Protein AF-A0A2M8HL82-F1 (afdb_monomer_lite)

Radius of gyration: 23.75 Å; chains: 1; bounding box: 59×59×73 Å

Foldseek 3Di:
DVVLLVVLVVVLVCLVVLLCLLPVDDPCLVCVQLVVLLCQQQVCLLPAVLSNLLSLLLCLLFCQPVSLVVVSPQDDLLSRFSLSNLSSNLCNNVVNQVVCVVVVQNADQPPPPDPDPVNVRSNQQHHADDDDDPLLDLLNLVLVLLVLLLVLLQCVLFPADPVPGTDLDQDAPFVPHGSSNLSSLLSLLSRLFNSLSSSLVSCVNRDYLVDDSLVSSLNSLVNSLVQLLVQLVCCLPPNVCPCCRSQPPLVVVQAHQRSHSYLQLSLQLLLLSLLVNLVVLCPPPPPDDNVVNVVVSVVSLVSSVVSNPRGDPLNCVNNVLSVVVVVVCVVCCVVQVPDLVSLVVVLVVLLVVLVVVLVVLVVVLVPPVVLVVVVVVLVVCVVPDDDVVSVVVVLLSLLLNLLNVLCVVPAAAAPTGSVSVVSQVHPVRPNVPDPPPPDRFFHFFQSSNQCNHGHPLSVVLVSLSLSLLCVQQSHSVLSSSVSSLRGGGNQSSGSSSSNSNSCSSSSDRDPDDPCPPSVVVSSVSSVVSSVSSVVSSVVSNVCSNVVSD

Secondary structure (DSSP, 8-state):
-HHHHHHHHHHHHHHHHHHHHH----HHHHHHHHHHHHHHHHHHHHH-HHHHHHHHHHHHHH-TTHHHHTTS-SS-TT----HHHHHHHHHHHHHHHHHHHHTT-SS----TT---HHHHHHH------SPPPGGG-HHHHHHHHHHHHHHHHHHHHS-EETTTEE----SEEETTEEHHHHHHHHHHHHHHHHHHHHHHHHHHHT--TTS-HHHHHHHHHHHHHHHHHHHHHHHHHT-TTTT-TT-THHHHTT---TTSSSHHHHHHHHHHHHHHHHHHHHH-TTTS-HHHHHHHHHHHHHHHHHHGGGS-HHHHHHHHHHHHHHHHHHHHHHHHTT-HHHHHHHHHHHHHHHHHHHHHHHHHHH-TTHHHHHHHHHHHHTTTS-THHHHHHHHHHHHHHHHHHHHHHSTTT-S-TTHHHHHHHSTTSTT-S--TTS--PPPSBHHHHHHHHHHHHHHHHHHHHHHHHHHHTT-THHHHHHHHHHHSB-GGGSHHHHHHHHHHHHTT----S-HHHHHHHHHHHHHHHHHHHHHHHHHHHHHHHHTT-

pLDDT: mean 72.44, std 14.84, range [34.78, 95.31]

Structure (mmCIF, N/CA/C/O backbone):
data_AF-A0A2M8HL82-F1
#
_entry.id   AF-A0A2M8HL82-F1
#
loop_
_atom_site.group_PDB
_atom_site.id
_atom_site.type_symbol
_atom_site.label_atom_id
_atom_site.label_alt_id
_atom_site.label_comp_id
_atom_site.label_asym_id
_atom_site.label_entity_id
_atom_site.label_seq_id
_atom_site.pdbx_PDB_ins_code
_atom_site.Cartn_x
_atom_site.Cartn_y
_atom_site.Cartn_z
_atom_site.occupancy
_atom_site.B_iso_or_equiv
_atom_site.auth_seq_id
_atom_site.auth_comp_id
_atom_site.auth_asym_id
_atom_site.auth_atom_id
_atom_site.pdbx_PDB_model_num
ATOM 1 N N . MET A 1 1 ? 1.309 -21.654 13.683 1.00 59.50 1 MET A N 1
ATOM 2 C CA . MET A 1 1 ? 2.261 -20.626 14.157 1.00 59.50 1 MET A CA 1
ATOM 3 C C . MET A 1 1 ? 3.639 -20.853 13.565 1.00 59.50 1 MET A C 1
ATOM 5 O O . MET A 1 1 ? 4.061 -20.009 12.796 1.00 59.50 1 MET A O 1
ATOM 9 N N . ILE A 1 2 ? 4.268 -22.010 13.806 1.00 64.62 2 ILE A N 1
ATOM 10 C CA . ILE A 1 2 ? 5.530 -22.408 13.150 1.00 64.62 2 ILE A CA 1
ATOM 11 C C . ILE A 1 2 ? 5.425 -22.304 11.617 1.00 64.62 2 ILE A C 1
ATOM 13 O O . ILE A 1 2 ? 6.253 -21.651 10.996 1.00 64.62 2 ILE A O 1
ATOM 17 N N . SER A 1 3 ? 4.341 -22.814 11.020 1.00 72.62 3 SER A N 1
ATOM 18 C CA . SER A 1 3 ? 4.072 -22.694 9.576 1.00 72.62 3 SER A CA 1
ATOM 19 C C . SER A 1 3 ? 4.030 -21.249 9.056 1.00 72.62 3 SER A C 1
ATOM 21 O O . SER A 1 3 ? 4.575 -20.959 7.999 1.00 72.62 3 SER A O 1
ATOM 23 N N . HIS A 1 4 ? 3.430 -20.323 9.810 1.00 79.06 4 HIS A N 1
ATOM 24 C CA . HIS A 1 4 ? 3.372 -18.898 9.451 1.00 79.06 4 HIS A CA 1
ATOM 25 C C . HIS A 1 4 ? 4.728 -18.222 9.541 1.00 79.06 4 HIS A C 1
ATOM 27 O O . HIS A 1 4 ? 5.060 -17.397 8.697 1.00 79.06 4 HIS A O 1
ATOM 33 N N . SER A 1 5 ? 5.520 -18.577 10.550 1.00 81.50 5 SER A N 1
ATOM 34 C CA . SER A 1 5 ? 6.865 -18.037 10.709 1.00 81.50 5 SER A CA 1
ATOM 35 C C . SER A 1 5 ? 7.813 -18.525 9.627 1.00 81.50 5 SER A C 1
ATOM 37 O O . SER A 1 5 ? 8.550 -17.707 9.091 1.00 81.50 5 SER A O 1
ATOM 39 N N . ILE A 1 6 ? 7.745 -19.810 9.260 1.00 84.50 6 ILE A N 1
ATOM 40 C CA . ILE A 1 6 ? 8.517 -20.360 8.139 1.00 84.50 6 ILE A CA 1
ATOM 41 C C . ILE A 1 6 ? 8.128 -19.637 6.851 1.00 84.50 6 ILE A C 1
ATOM 43 O O . ILE A 1 6 ? 8.995 -19.077 6.194 1.00 84.50 6 ILE A O 1
ATOM 47 N N . LEU A 1 7 ? 6.828 -19.550 6.544 1.00 85.19 7 LEU A N 1
ATOM 48 C CA . LEU A 1 7 ? 6.356 -18.865 5.342 1.00 85.19 7 LEU A CA 1
ATOM 49 C C . LEU A 1 7 ? 6.775 -17.386 5.314 1.00 85.19 7 LEU A C 1
ATOM 51 O O . LEU A 1 7 ? 7.247 -16.902 4.293 1.00 85.19 7 LEU A O 1
ATOM 55 N N . SER A 1 8 ? 6.659 -16.677 6.440 1.00 87.00 8 SER A N 1
ATOM 56 C CA . SER A 1 8 ? 7.068 -15.268 6.543 1.00 87.00 8 SER A CA 1
ATOM 57 C C . SER A 1 8 ? 8.572 -15.087 6.341 1.00 87.00 8 SER A C 1
ATOM 59 O O . SER A 1 8 ? 8.983 -14.140 5.679 1.00 87.00 8 SER A O 1
ATOM 61 N N . LEU A 1 9 ? 9.390 -15.993 6.885 1.00 88.75 9 LEU A N 1
ATOM 62 C CA . LEU A 1 9 ? 10.837 -15.976 6.694 1.00 88.75 9 LEU A CA 1
ATOM 63 C C . LEU A 1 9 ? 11.207 -16.284 5.238 1.00 88.75 9 LEU A C 1
ATOM 65 O O . LEU A 1 9 ? 12.055 -15.602 4.674 1.00 88.75 9 LEU A O 1
ATOM 69 N N . SER A 1 10 ? 10.543 -17.258 4.609 1.00 87.31 10 SER A N 1
ATOM 70 C CA . SER A 1 10 ? 10.733 -17.570 3.191 1.00 87.31 10 SER A CA 1
ATOM 71 C C . SER A 1 10 ? 10.390 -16.374 2.305 1.00 87.31 10 SER A C 1
ATOM 73 O O . SER A 1 10 ? 11.204 -15.992 1.470 1.00 87.31 10 SER A O 1
ATOM 75 N N . LEU A 1 11 ? 9.234 -15.738 2.521 1.00 86.00 11 LEU A N 1
ATOM 76 C CA . LEU A 1 11 ? 8.827 -14.547 1.768 1.00 86.00 11 LEU A CA 1
ATOM 77 C C . LEU A 1 11 ? 9.797 -13.376 1.975 1.00 86.00 11 LEU A C 1
ATOM 79 O O . LEU A 1 11 ? 10.114 -12.680 1.016 1.00 86.00 11 LEU A O 1
ATOM 83 N N . PHE A 1 12 ? 10.309 -13.189 3.194 1.00 89.12 12 PHE A N 1
ATOM 84 C CA . PHE A 1 12 ? 11.331 -12.185 3.487 1.00 89.12 12 PHE A CA 1
ATOM 85 C C . PHE A 1 12 ? 12.641 -12.443 2.730 1.00 89.12 12 PHE A C 1
ATOM 87 O O . PHE A 1 12 ? 13.180 -11.531 2.105 1.00 89.12 12 PHE A O 1
ATOM 94 N N . ILE A 1 13 ? 13.147 -13.680 2.761 1.00 87.00 13 ILE A N 1
ATOM 95 C CA . ILE A 1 13 ? 14.393 -14.059 2.077 1.00 87.00 13 ILE A CA 1
ATOM 96 C C . ILE A 1 13 ? 14.242 -13.892 0.565 1.00 87.00 13 ILE A C 1
ATOM 98 O O . ILE A 1 13 ? 15.111 -13.297 -0.071 1.00 87.00 13 ILE A O 1
ATOM 102 N N . ILE A 1 14 ? 13.126 -14.369 0.004 1.00 84.62 14 ILE A N 1
ATOM 103 C CA . ILE A 1 14 ? 12.791 -14.191 -1.414 1.00 84.62 14 ILE A CA 1
ATOM 104 C C . ILE A 1 14 ? 12.744 -12.701 -1.746 1.00 84.62 14 ILE A C 1
ATOM 106 O O . ILE A 1 14 ? 13.339 -12.282 -2.735 1.00 84.62 14 ILE A O 1
ATOM 110 N N . SER A 1 15 ? 12.099 -11.900 -0.893 1.00 83.56 15 SER A N 1
ATOM 111 C CA . SER A 1 15 ? 11.961 -10.466 -1.115 1.00 83.56 15 SER A CA 1
ATOM 112 C C . SER A 1 15 ? 13.308 -9.758 -1.168 1.00 83.56 15 SER A C 1
ATOM 114 O O . SER A 1 15 ? 13.592 -9.039 -2.123 1.00 83.56 15 SER A O 1
ATOM 116 N N . LEU A 1 16 ? 14.182 -10.041 -0.203 1.00 82.12 16 LEU A N 1
ATOM 117 C CA . LEU A 1 16 ? 15.519 -9.460 -0.136 1.00 82.12 16 LEU A CA 1
ATOM 118 C C . LEU A 1 16 ? 16.397 -9.905 -1.314 1.00 82.12 16 LEU A C 1
ATOM 120 O O . LEU A 1 16 ? 17.114 -9.088 -1.894 1.00 82.12 16 LEU A O 1
ATOM 124 N N . PHE A 1 17 ? 16.338 -11.187 -1.688 1.00 81.12 17 PHE A N 1
ATOM 125 C CA . PHE A 1 17 ? 17.115 -11.720 -2.805 1.00 81.12 17 PHE A CA 1
ATOM 126 C C . PHE A 1 17 ? 16.667 -11.126 -4.143 1.00 81.12 17 PHE A C 1
ATOM 128 O O . PHE A 1 17 ? 17.494 -10.590 -4.879 1.00 81.12 17 PHE A O 1
ATOM 135 N N . LEU A 1 18 ? 15.364 -11.164 -4.440 1.00 77.81 18 LEU A N 1
ATOM 136 C CA . LEU A 1 18 ? 14.818 -10.662 -5.702 1.00 77.81 18 LEU A CA 1
ATOM 137 C C . LEU A 1 18 ? 14.931 -9.145 -5.817 1.00 77.81 18 LEU A C 1
ATOM 139 O O . LEU A 1 18 ? 15.172 -8.644 -6.913 1.00 77.81 18 LEU A O 1
ATOM 143 N N . TYR A 1 19 ? 14.852 -8.413 -4.706 1.00 76.25 19 TYR A N 1
ATOM 144 C CA . TYR A 1 19 ? 15.098 -6.976 -4.710 1.00 76.25 19 TYR A CA 1
ATOM 145 C C . TYR A 1 19 ? 16.546 -6.657 -5.094 1.00 76.25 19 TYR A C 1
ATOM 147 O O . TYR A 1 19 ? 16.787 -5.836 -5.977 1.00 76.25 19 TYR A O 1
ATOM 155 N N . ARG A 1 20 ? 17.526 -7.338 -4.487 1.00 76.50 20 ARG A N 1
ATOM 156 C CA . ARG A 1 20 ? 18.949 -7.153 -4.828 1.00 76.50 20 ARG A CA 1
ATOM 157 C C . ARG A 1 20 ? 19.290 -7.651 -6.229 1.00 76.50 20 ARG A C 1
ATOM 159 O O . ARG A 1 20 ? 20.151 -7.078 -6.897 1.00 76.50 20 ARG A O 1
ATOM 166 N N . TYR A 1 21 ? 18.620 -8.707 -6.679 1.00 76.69 21 TYR A N 1
ATOM 167 C CA . TYR A 1 21 ? 18.716 -9.144 -8.061 1.00 76.69 21 TYR A CA 1
ATOM 168 C C . TYR A 1 21 ? 18.157 -8.073 -8.993 1.00 76.69 21 TYR A C 1
ATOM 170 O O . TYR A 1 21 ? 18.831 -7.701 -9.933 1.00 76.69 21 TYR A O 1
ATOM 178 N N . SER A 1 22 ? 16.999 -7.491 -8.711 1.00 72.38 22 SER A N 1
ATOM 179 C CA . SER A 1 22 ? 16.384 -6.464 -9.561 1.00 72.38 22 SER A CA 1
ATOM 180 C C . SER A 1 22 ? 17.202 -5.176 -9.616 1.00 72.38 22 SER A C 1
ATOM 182 O O . SER A 1 22 ? 17.359 -4.585 -10.681 1.00 72.38 22 SER A O 1
ATOM 184 N N . PHE A 1 23 ? 17.792 -4.786 -8.483 1.00 72.81 23 PHE A N 1
ATOM 185 C CA . PHE A 1 23 ? 18.533 -3.543 -8.368 1.00 72.81 23 PHE A CA 1
ATOM 186 C C . PHE A 1 23 ? 19.940 -3.749 -7.773 1.00 72.81 23 PHE A C 1
ATOM 188 O O . PHE A 1 23 ? 20.088 -3.857 -6.549 1.00 72.81 23 PHE A O 1
ATOM 195 N N . PRO A 1 24 ? 20.993 -3.789 -8.614 1.00 66.00 24 PRO A N 1
ATOM 196 C CA . PRO A 1 24 ? 22.382 -3.971 -8.190 1.00 66.00 24 PRO A CA 1
ATOM 197 C C . PRO A 1 24 ? 22.973 -2.693 -7.579 1.00 66.00 24 PRO A C 1
ATOM 199 O O . PRO A 1 24 ? 23.934 -2.130 -8.095 1.00 66.00 24 PRO A O 1
ATOM 202 N N . TYR A 1 25 ? 22.410 -2.218 -6.472 1.00 69.62 25 TYR A N 1
ATOM 203 C CA . TYR A 1 25 ? 23.023 -1.130 -5.713 1.00 69.62 25 TYR A CA 1
ATOM 204 C C . TYR A 1 25 ? 24.290 -1.609 -4.997 1.00 69.62 25 TYR A C 1
ATOM 206 O O . TYR A 1 25 ? 24.369 -2.787 -4.607 1.00 69.62 25 TYR A O 1
ATOM 214 N N . PRO A 1 26 ? 25.259 -0.707 -4.747 1.00 76.19 26 PRO A N 1
ATOM 215 C CA . PRO A 1 26 ? 26.331 -0.972 -3.804 1.00 76.19 26 PRO A CA 1
ATOM 216 C C . PRO A 1 26 ? 25.742 -1.485 -2.488 1.00 76.19 26 PRO A C 1
ATOM 218 O O . PRO A 1 26 ? 24.835 -0.882 -1.912 1.00 76.19 26 PRO A O 1
ATOM 221 N N . LEU A 1 27 ? 26.251 -2.621 -2.006 1.00 75.75 27 LEU A N 1
ATOM 222 C CA . LEU A 1 27 ? 25.711 -3.286 -0.816 1.00 75.75 27 LEU A CA 1
ATOM 223 C C . LEU A 1 27 ? 25.654 -2.341 0.394 1.00 75.75 27 LEU A C 1
ATOM 225 O O . LEU A 1 27 ? 24.718 -2.404 1.184 1.00 75.75 27 LEU A O 1
ATOM 229 N N . VAL A 1 28 ? 26.641 -1.454 0.516 1.00 79.00 28 VAL A N 1
ATOM 230 C CA . VAL A 1 28 ? 26.739 -0.486 1.611 1.00 79.00 28 VAL A CA 1
ATOM 231 C C . VAL A 1 28 ? 25.598 0.536 1.567 1.00 79.00 28 VAL A C 1
ATOM 233 O O . VAL A 1 28 ? 24.986 0.785 2.601 1.00 79.00 28 VAL A O 1
ATOM 236 N N . GLU A 1 29 ? 25.261 1.072 0.390 1.00 76.12 29 GLU A N 1
ATOM 237 C CA . GLU A 1 29 ? 24.148 2.021 0.205 1.00 76.12 29 GLU A CA 1
ATOM 238 C C . GLU A 1 29 ? 22.789 1.351 0.432 1.00 76.12 29 GLU A C 1
ATOM 240 O O . GLU A 1 29 ? 21.903 1.911 1.072 1.00 76.12 29 GLU A O 1
ATOM 245 N N . TYR A 1 30 ? 22.642 0.106 -0.032 1.00 77.69 30 TYR A N 1
ATOM 246 C CA . TYR A 1 30 ? 21.450 -0.693 0.241 1.00 77.69 30 TYR A CA 1
ATOM 247 C C . TYR A 1 30 ? 21.248 -0.880 1.752 1.00 77.69 30 TYR A C 1
ATOM 249 O O . TYR A 1 30 ? 20.173 -0.614 2.295 1.00 77.69 30 TYR A O 1
ATOM 257 N N . LEU A 1 31 ? 22.288 -1.343 2.451 1.00 80.75 31 LEU A N 1
ATOM 258 C CA . LEU A 1 31 ? 22.210 -1.669 3.874 1.00 80.75 31 LEU A CA 1
ATOM 259 C C . LEU A 1 31 ? 22.061 -0.428 4.757 1.00 80.75 31 LEU A C 1
ATOM 261 O O . LEU A 1 31 ? 21.366 -0.508 5.772 1.00 80.75 31 LEU A O 1
ATOM 265 N N . SER A 1 32 ? 22.664 0.703 4.377 1.00 79.12 32 SER A N 1
ATOM 266 C CA . SER A 1 32 ? 22.603 1.949 5.152 1.00 79.12 32 SER A CA 1
ATOM 267 C C . SER A 1 32 ? 21.185 2.504 5.274 1.00 79.12 32 SER A C 1
ATOM 269 O O . SER A 1 32 ? 20.880 3.184 6.249 1.00 79.12 32 SER A O 1
ATOM 271 N N . VAL A 1 33 ? 20.297 2.161 4.342 1.00 80.00 33 VAL A N 1
ATOM 272 C CA . VAL A 1 33 ? 18.882 2.526 4.409 1.00 80.00 33 VAL A CA 1
ATOM 273 C C . VAL A 1 33 ? 18.007 1.363 4.860 1.00 80.00 33 VAL A C 1
ATOM 275 O O . VAL A 1 33 ? 17.112 1.550 5.690 1.00 80.00 33 VAL A O 1
ATOM 278 N N . PHE A 1 34 ? 18.256 0.161 4.336 1.00 85.06 34 PHE A N 1
ATOM 279 C CA . PHE A 1 34 ? 17.461 -1.015 4.670 1.00 85.06 34 PHE A CA 1
ATOM 280 C C . PHE A 1 34 ? 17.487 -1.283 6.176 1.00 85.06 34 PHE A C 1
ATOM 282 O O . PHE A 1 34 ? 16.437 -1.473 6.788 1.00 85.06 34 PHE A O 1
ATOM 289 N N . PHE A 1 35 ? 18.674 -1.276 6.789 1.00 87.75 35 PHE A N 1
ATOM 290 C CA . PHE A 1 35 ? 18.840 -1.696 8.176 1.00 87.75 35 PHE A CA 1
ATOM 291 C C . PHE A 1 35 ? 18.185 -0.731 9.179 1.00 87.75 35 PHE A C 1
ATOM 293 O O . PHE A 1 35 ? 17.436 -1.216 10.030 1.00 87.75 35 PHE A O 1
ATOM 300 N N . PRO A 1 36 ? 18.339 0.608 9.080 1.00 88.50 36 PRO A N 1
ATOM 301 C CA . PRO A 1 36 ? 17.602 1.527 9.948 1.00 88.50 36 PRO A CA 1
ATOM 302 C C . PRO A 1 36 ? 16.083 1.395 9.825 1.00 88.50 36 PRO A C 1
ATOM 304 O O . PRO A 1 36 ? 15.400 1.292 10.844 1.00 88.50 36 PRO A O 1
ATOM 307 N N . LEU A 1 37 ? 15.541 1.332 8.602 1.00 88.94 37 LEU A N 1
ATOM 308 C CA . LEU A 1 37 ? 14.100 1.155 8.391 1.00 88.94 37 LEU A CA 1
ATOM 309 C C . LEU A 1 37 ? 13.603 -0.182 8.950 1.00 88.94 37 LEU A C 1
ATOM 311 O O . LEU A 1 37 ? 12.568 -0.230 9.619 1.00 88.94 37 LEU A O 1
ATOM 315 N N . PHE A 1 38 ? 14.365 -1.254 8.731 1.00 92.62 38 PHE A N 1
ATOM 316 C CA . PHE A 1 38 ? 14.080 -2.568 9.291 1.00 92.62 38 PHE A CA 1
ATOM 317 C C . PHE A 1 38 ? 14.060 -2.538 10.819 1.00 92.62 38 PHE A C 1
ATOM 319 O O . PHE A 1 38 ? 13.111 -3.032 11.425 1.00 92.62 38 PHE A O 1
ATOM 326 N N . LEU A 1 39 ? 15.052 -1.914 11.459 1.00 93.19 39 LEU A N 1
ATOM 327 C CA . LEU A 1 39 ? 15.116 -1.791 12.916 1.00 93.19 39 LEU A CA 1
ATOM 328 C C . LEU A 1 39 ? 13.972 -0.948 13.491 1.00 93.19 39 LEU A C 1
ATOM 330 O O . LEU A 1 39 ? 13.431 -1.310 14.539 1.00 93.19 39 LEU A O 1
ATOM 334 N N . LEU A 1 40 ? 13.565 0.125 12.804 1.00 91.75 40 LEU A N 1
ATOM 335 C CA . LEU A 1 40 ? 12.401 0.938 13.181 1.00 91.75 40 LEU A CA 1
ATOM 336 C C . LEU A 1 40 ? 11.094 0.135 13.146 1.00 91.75 40 LEU A C 1
ATOM 338 O O . LEU A 1 40 ? 10.183 0.413 13.925 1.00 91.75 40 LEU A O 1
ATOM 342 N N . GLY A 1 41 ? 11.001 -0.880 12.284 1.00 92.00 41 GLY A N 1
ATOM 343 C CA . GLY A 1 41 ? 9.902 -1.843 12.294 1.00 92.00 41 GLY A CA 1
ATOM 344 C C . GLY A 1 41 ? 10.073 -2.912 13.375 1.00 92.00 41 GLY A C 1
ATOM 345 O O . GLY A 1 41 ? 9.147 -3.186 14.142 1.00 92.00 41 GLY A O 1
ATOM 346 N N . PHE A 1 42 ? 11.262 -3.505 13.456 1.00 95.31 42 PHE A N 1
ATOM 347 C CA . PHE A 1 42 ? 11.555 -4.683 14.266 1.00 95.31 42 PHE A CA 1
ATOM 348 C C . PHE A 1 42 ? 11.560 -4.398 15.765 1.00 95.31 42 PHE A C 1
ATOM 350 O O . PHE A 1 42 ? 10.803 -5.030 16.505 1.00 95.31 42 PHE A O 1
ATOM 357 N N . LEU A 1 43 ? 12.378 -3.447 16.232 1.00 94.19 43 LEU A N 1
ATOM 358 C CA . LEU A 1 43 ? 12.604 -3.237 17.666 1.00 94.19 43 LEU A CA 1
ATOM 359 C C . LEU A 1 43 ? 11.320 -2.834 18.404 1.00 94.19 43 LEU A C 1
ATOM 361 O O . LEU A 1 43 ? 11.006 -3.467 19.416 1.00 94.19 43 LEU A O 1
ATOM 365 N N . PRO A 1 44 ? 10.516 -1.866 17.917 1.00 91.75 44 PRO A N 1
ATOM 366 C CA . PRO A 1 44 ? 9.279 -1.502 18.597 1.00 91.75 44 PRO A CA 1
ATOM 367 C C . PRO A 1 44 ? 8.288 -2.670 18.671 1.00 91.75 44 PRO A C 1
ATOM 369 O O . PRO A 1 44 ? 7.663 -2.871 19.711 1.00 91.75 44 PRO A O 1
ATOM 372 N N . ASN A 1 45 ? 8.174 -3.480 17.612 1.00 90.31 45 ASN A N 1
ATOM 373 C CA . ASN A 1 45 ? 7.276 -4.640 17.590 1.00 90.31 45 ASN A CA 1
ATOM 374 C C . ASN A 1 45 ? 7.769 -5.804 18.457 1.00 90.31 45 ASN A C 1
ATOM 376 O O . ASN A 1 45 ? 6.948 -6.484 19.079 1.00 90.31 45 ASN A O 1
ATOM 380 N N . PHE A 1 46 ? 9.086 -5.995 18.542 1.00 88.69 46 PHE A N 1
ATOM 381 C CA . PHE A 1 46 ? 9.704 -7.008 19.388 1.00 88.69 46 PHE A CA 1
ATOM 382 C C . PHE A 1 46 ? 9.556 -6.679 20.884 1.00 88.69 46 PHE A C 1
ATOM 384 O O . PHE A 1 46 ? 9.192 -7.535 21.699 1.00 88.69 46 PHE A O 1
ATOM 391 N N . LEU A 1 47 ? 9.788 -5.411 21.240 1.00 85.88 47 LEU A N 1
ATOM 392 C CA . LEU A 1 47 ? 9.782 -4.936 22.623 1.00 85.88 47 LEU A CA 1
ATOM 393 C C . LEU A 1 47 ? 8.361 -4.676 23.146 1.00 85.88 47 LEU A C 1
ATOM 395 O O . LEU A 1 47 ? 7.991 -5.194 24.200 1.00 85.88 47 LEU A O 1
ATOM 399 N N . TYR A 1 48 ? 7.549 -3.898 22.418 1.00 82.31 48 TYR A N 1
ATOM 400 C CA . TYR A 1 48 ? 6.215 -3.466 22.855 1.00 82.31 48 TYR A CA 1
ATOM 401 C C . TYR A 1 48 ? 5.222 -3.367 21.692 1.00 82.31 48 TYR A C 1
ATOM 403 O O . TYR A 1 48 ? 5.150 -2.349 21.012 1.00 82.31 48 TYR A O 1
ATOM 411 N N . ARG A 1 49 ? 4.333 -4.359 21.550 1.00 82.69 49 ARG A N 1
ATOM 412 C CA . ARG A 1 49 ? 3.337 -4.442 20.456 1.00 82.69 49 ARG A CA 1
ATOM 413 C C . ARG A 1 49 ? 2.509 -3.166 20.254 1.00 82.69 49 ARG A C 1
ATOM 415 O O . ARG A 1 49 ? 2.293 -2.759 19.118 1.00 82.69 49 ARG A O 1
ATOM 422 N N . ARG A 1 50 ? 2.080 -2.493 21.332 1.00 86.25 50 ARG A N 1
ATOM 423 C CA . ARG A 1 50 ? 1.341 -1.218 21.243 1.00 86.25 50 ARG A CA 1
ATOM 424 C C . ARG A 1 50 ? 2.147 -0.129 20.535 1.00 86.25 50 ARG A C 1
ATOM 426 O O . ARG A 1 50 ? 1.628 0.508 19.624 1.00 86.25 50 ARG A O 1
ATOM 433 N N . TRP A 1 51 ? 3.392 0.076 20.956 1.00 85.50 51 TRP A N 1
ATOM 434 C CA . TRP A 1 51 ? 4.283 1.055 20.336 1.00 85.50 51 TRP A CA 1
ATOM 435 C C . TRP A 1 51 ? 4.719 0.595 18.949 1.00 85.50 51 TRP A C 1
ATOM 437 O O . TRP A 1 51 ? 4.676 1.401 18.033 1.00 85.50 51 TRP A O 1
ATOM 447 N N . GLY A 1 52 ? 4.989 -0.700 18.763 1.00 90.06 52 GLY A N 1
ATOM 448 C CA . GLY A 1 52 ? 5.209 -1.334 17.464 1.00 90.06 52 GLY A CA 1
ATOM 449 C C . GLY A 1 52 ? 4.168 -0.951 16.422 1.00 90.06 52 GLY A C 1
ATOM 450 O O . GLY A 1 52 ? 4.510 -0.361 15.404 1.00 90.06 52 GLY A O 1
ATOM 451 N N . ARG A 1 53 ? 2.883 -1.160 16.725 1.00 90.19 53 ARG A N 1
ATOM 452 C CA . ARG A 1 53 ? 1.768 -0.780 15.842 1.00 90.19 53 ARG A CA 1
ATOM 453 C C . ARG A 1 53 ? 1.723 0.718 15.530 1.00 90.19 53 ARG A C 1
ATOM 455 O O . ARG A 1 53 ? 1.451 1.091 14.394 1.00 90.19 53 ARG A O 1
ATOM 462 N N . ILE A 1 54 ? 1.949 1.579 16.527 1.00 91.44 54 ILE A N 1
ATOM 463 C CA . ILE A 1 54 ? 1.945 3.041 16.335 1.00 91.44 54 ILE A CA 1
ATOM 464 C C . ILE A 1 54 ? 3.105 3.450 15.420 1.00 91.44 54 ILE A C 1
ATOM 466 O O . ILE A 1 54 ? 2.894 4.193 14.465 1.00 91.44 54 ILE A O 1
ATOM 470 N N . PHE A 1 55 ? 4.306 2.938 15.694 1.00 92.00 55 PHE A N 1
ATOM 471 C CA . PHE A 1 55 ? 5.536 3.250 14.971 1.00 92.00 55 PHE A CA 1
ATOM 472 C C . PHE A 1 55 ? 5.477 2.761 13.524 1.00 92.00 55 PHE A C 1
ATOM 474 O O . PHE A 1 55 ? 5.752 3.542 12.619 1.00 92.00 55 PHE A O 1
ATOM 481 N N . THR A 1 56 ? 5.050 1.517 13.286 1.00 92.94 56 THR A N 1
ATOM 482 C CA . THR A 1 56 ? 4.951 0.960 11.930 1.00 92.94 56 THR A CA 1
ATOM 483 C C . THR A 1 56 ? 3.998 1.772 11.053 1.00 92.94 56 THR A C 1
ATOM 485 O O . THR A 1 56 ? 4.358 2.104 9.928 1.00 92.94 56 THR A O 1
ATOM 488 N N . ILE A 1 57 ? 2.819 2.159 11.559 1.00 92.31 57 ILE A N 1
ATOM 489 C CA . ILE A 1 57 ? 1.879 2.971 10.769 1.00 92.31 57 ILE A CA 1
ATOM 490 C C . ILE A 1 57 ? 2.378 4.406 10.587 1.00 92.31 57 ILE A C 1
ATOM 492 O O . ILE A 1 57 ? 2.286 4.945 9.488 1.00 92.31 57 ILE A O 1
ATOM 496 N N . CYS A 1 58 ? 2.930 5.019 11.638 1.00 92.62 58 CYS A N 1
ATOM 497 C CA . CYS A 1 58 ? 3.483 6.371 11.565 1.00 92.62 58 CYS A CA 1
ATOM 498 C C . CYS A 1 58 ? 4.596 6.455 10.510 1.00 92.62 58 CYS A C 1
ATOM 500 O O . CYS A 1 58 ? 4.549 7.297 9.616 1.00 92.62 58 CYS A O 1
ATOM 502 N N . PHE A 1 59 ? 5.558 5.530 10.550 1.00 90.31 59 PHE A N 1
ATOM 503 C CA . PHE A 1 59 ? 6.659 5.507 9.590 1.00 90.31 59 PHE A CA 1
ATOM 504 C C . PHE A 1 59 ? 6.253 5.017 8.200 1.00 90.31 59 PHE A C 1
ATOM 506 O O . PHE A 1 59 ? 6.836 5.483 7.225 1.00 90.31 59 PHE A O 1
ATOM 513 N N . GLY A 1 60 ? 5.209 4.191 8.078 1.00 88.38 60 GLY A N 1
ATOM 514 C CA . GLY A 1 60 ? 4.606 3.857 6.782 1.00 88.38 60 GLY A CA 1
ATOM 515 C C . GLY A 1 60 ? 4.071 5.088 6.040 1.00 88.38 60 GLY A C 1
ATOM 516 O O . GLY A 1 60 ? 4.117 5.144 4.817 1.00 88.38 60 GLY A O 1
ATOM 517 N N . VAL A 1 61 ? 3.631 6.112 6.778 1.00 87.38 61 VAL A N 1
ATOM 518 C CA . VAL A 1 61 ? 3.161 7.399 6.231 1.00 87.38 61 VAL A CA 1
ATOM 519 C C . VAL A 1 61 ? 4.303 8.390 5.963 1.00 87.38 61 VAL A C 1
ATOM 521 O O . VAL A 1 61 ? 4.174 9.262 5.105 1.00 87.38 61 VAL A O 1
ATOM 524 N N . LEU A 1 62 ? 5.409 8.298 6.706 1.00 86.00 62 LEU A N 1
ATOM 525 C CA . LEU A 1 62 ? 6.473 9.311 6.691 1.00 86.00 62 LEU A CA 1
ATOM 526 C C . LEU A 1 62 ? 7.685 8.937 5.836 1.00 86.00 62 LEU A C 1
ATOM 528 O O . LEU A 1 62 ? 8.281 9.805 5.209 1.00 86.00 62 LEU A O 1
ATOM 532 N N . PHE A 1 63 ? 8.088 7.667 5.824 1.00 80.62 63 PHE A N 1
ATOM 533 C CA . PHE A 1 63 ? 9.428 7.261 5.388 1.00 80.62 63 PHE A CA 1
ATOM 534 C C . PHE A 1 63 ? 9.480 6.536 4.051 1.00 80.62 63 PHE A C 1
ATOM 536 O O . PHE A 1 63 ? 10.436 5.829 3.748 1.00 80.62 63 PHE A O 1
ATOM 543 N N . VAL A 1 64 ? 8.512 6.827 3.189 1.00 76.31 64 VAL A N 1
ATOM 544 C CA . VAL A 1 64 ? 8.501 6.364 1.797 1.00 76.31 64 VAL A CA 1
ATOM 545 C C . VAL A 1 64 ? 9.749 6.846 1.042 1.00 76.31 64 VAL A C 1
ATOM 547 O O . VAL A 1 64 ? 10.245 6.130 0.184 1.00 76.31 64 VAL A O 1
ATOM 550 N N . ARG A 1 65 ? 10.303 8.021 1.389 1.00 73.75 65 ARG A N 1
ATOM 551 C CA . ARG A 1 65 ? 11.513 8.611 0.777 1.00 73.75 65 ARG A CA 1
ATOM 552 C C . ARG A 1 65 ? 12.763 8.584 1.660 1.00 73.75 65 ARG A C 1
ATOM 554 O O . ARG A 1 65 ? 13.683 9.368 1.442 1.00 73.75 65 ARG A O 1
ATOM 561 N N . PHE A 1 66 ? 12.834 7.706 2.659 1.00 73.12 66 PHE A N 1
ATOM 562 C CA . PHE A 1 66 ? 13.953 7.716 3.611 1.00 73.12 66 PHE A CA 1
ATOM 563 C C . PHE A 1 66 ? 15.331 7.600 2.934 1.00 73.12 66 PHE A C 1
ATOM 565 O O . PHE A 1 66 ? 16.246 8.332 3.302 1.00 73.12 66 PHE A O 1
ATOM 572 N N . GLY A 1 67 ? 15.465 6.781 1.885 1.00 66.00 67 GLY A N 1
ATOM 573 C CA . GLY A 1 67 ? 16.717 6.672 1.127 1.00 66.00 67 GLY A CA 1
ATOM 574 C C . GLY A 1 67 ? 17.181 8.000 0.516 1.00 66.00 67 GLY A C 1
ATOM 575 O O . GLY A 1 67 ? 18.348 8.368 0.656 1.00 66.00 67 GLY A O 1
ATOM 576 N N . ALA A 1 68 ? 16.252 8.775 -0.051 1.00 65.31 68 ALA A N 1
ATOM 577 C CA . ALA A 1 68 ? 16.534 10.108 -0.583 1.00 65.31 68 ALA A CA 1
ATOM 578 C C . ALA A 1 68 ? 16.904 11.118 0.520 1.00 65.31 68 ALA A C 1
ATOM 580 O O . ALA A 1 68 ? 17.752 11.976 0.301 1.00 65.31 68 ALA A O 1
ATOM 581 N N . LEU A 1 69 ? 16.311 11.002 1.716 1.00 68.75 69 LEU A N 1
ATOM 582 C CA . LEU A 1 69 ? 16.626 11.869 2.862 1.00 68.75 69 LEU A CA 1
ATOM 583 C C . LEU A 1 69 ? 18.031 11.627 3.425 1.00 68.75 69 LEU A C 1
ATOM 585 O O . LEU A 1 69 ? 18.668 12.557 3.906 1.00 68.75 69 LEU A O 1
ATOM 589 N N . THR A 1 70 ? 18.513 10.386 3.365 1.00 65.25 70 THR A N 1
ATOM 590 C CA . THR A 1 70 ? 19.845 10.015 3.872 1.00 65.25 70 THR A CA 1
ATOM 591 C C . THR A 1 70 ? 20.992 10.347 2.918 1.00 65.25 70 THR A C 1
ATOM 593 O O . THR A 1 70 ? 22.147 10.117 3.261 1.00 65.25 70 THR A O 1
ATOM 596 N N . GLY A 1 71 ? 20.701 10.848 1.710 1.00 60.06 71 GLY A N 1
ATOM 597 C CA . GLY A 1 71 ? 21.716 11.112 0.684 1.00 60.06 71 GLY A CA 1
ATOM 598 C C . GLY A 1 71 ? 22.403 9.855 0.134 1.00 60.06 71 GLY A C 1
ATOM 599 O O . GLY A 1 71 ? 23.281 9.974 -0.711 1.00 60.06 71 GLY A O 1
ATOM 600 N N . ALA A 1 72 ? 21.999 8.659 0.581 1.00 57.16 72 ALA A N 1
ATOM 601 C CA . ALA A 1 72 ? 22.599 7.385 0.194 1.00 57.16 72 ALA A CA 1
ATOM 602 C C . ALA A 1 72 ? 22.262 6.970 -1.245 1.00 57.16 72 ALA A C 1
ATOM 604 O O . ALA A 1 72 ? 22.958 6.141 -1.812 1.00 57.16 72 ALA A O 1
ATOM 605 N N . LEU A 1 73 ? 21.199 7.528 -1.835 1.00 55.81 73 LEU A N 1
ATOM 606 C CA . LEU A 1 73 ? 20.712 7.164 -3.168 1.00 55.81 73 LEU A CA 1
ATOM 607 C C . LEU A 1 73 ? 20.501 8.426 -4.001 1.00 55.81 73 LEU A C 1
ATOM 609 O O . LEU A 1 73 ? 19.381 8.887 -4.214 1.00 55.81 73 LEU A O 1
ATOM 613 N N . THR A 1 74 ? 21.607 9.020 -4.440 1.00 46.00 74 THR A N 1
ATOM 614 C CA . THR A 1 74 ? 21.610 10.214 -5.300 1.00 46.00 74 THR A CA 1
ATOM 615 C C . THR A 1 74 ? 21.302 9.897 -6.764 1.00 46.00 74 THR A C 1
ATOM 617 O O . THR A 1 74 ? 20.991 10.808 -7.527 1.00 46.00 74 THR A O 1
ATOM 620 N N . THR A 1 75 ? 21.361 8.626 -7.168 1.00 40.84 75 THR A N 1
ATOM 621 C CA . THR A 1 75 ? 21.392 8.237 -8.585 1.00 40.84 75 THR A CA 1
ATOM 622 C C . THR A 1 75 ? 20.105 7.614 -9.112 1.00 40.84 75 THR A C 1
ATOM 624 O O . THR A 1 75 ? 19.874 7.702 -10.315 1.00 40.84 75 THR A O 1
ATOM 627 N N . ILE A 1 76 ? 19.234 7.040 -8.267 1.00 46.53 76 ILE A N 1
ATOM 628 C CA . ILE A 1 76 ? 17.970 6.445 -8.735 1.00 46.53 76 ILE A CA 1
ATOM 629 C C . ILE A 1 76 ? 16.782 6.876 -7.843 1.00 46.53 76 ILE A C 1
ATOM 631 O O . ILE A 1 76 ? 16.624 6.364 -6.734 1.00 46.53 76 ILE A O 1
ATOM 635 N N . PRO A 1 77 ? 15.904 7.777 -8.329 1.00 45.66 77 PRO A N 1
ATOM 636 C CA . PRO A 1 77 ? 14.714 8.277 -7.621 1.00 45.66 77 PRO A CA 1
ATOM 637 C C . PRO A 1 77 ? 13.610 7.226 -7.370 1.00 45.66 77 PRO A C 1
ATOM 639 O O . PRO A 1 77 ? 12.562 7.540 -6.810 1.00 45.66 77 PRO A O 1
ATOM 642 N N . GLU A 1 78 ? 13.832 5.973 -7.768 1.00 48.47 78 GLU A N 1
ATOM 643 C CA . GLU A 1 78 ? 12.877 4.858 -7.687 1.00 48.47 78 GLU A CA 1
ATOM 644 C C . GLU A 1 78 ? 12.899 4.131 -6.334 1.00 48.47 78 GLU A C 1
ATOM 646 O O . GLU A 1 78 ? 12.032 3.297 -6.070 1.00 48.47 78 GLU A O 1
ATOM 651 N N . TRP A 1 79 ? 13.848 4.473 -5.452 1.00 52.47 79 TRP A N 1
ATOM 652 C CA . TRP A 1 79 ? 13.991 3.892 -4.116 1.00 52.47 79 TRP A CA 1
ATOM 653 C C . TRP A 1 79 ? 12.973 4.456 -3.119 1.00 52.47 79 TRP A C 1
ATOM 655 O O . TRP A 1 79 ? 13.290 5.103 -2.119 1.00 52.47 79 TRP A O 1
ATOM 665 N N . THR A 1 80 ? 11.706 4.192 -3.420 1.00 59.69 80 THR A N 1
ATOM 666 C CA . THR A 1 80 ? 10.578 4.386 -2.519 1.00 59.69 80 THR A CA 1
ATOM 667 C C . THR A 1 80 ? 10.031 3.024 -2.128 1.00 59.69 80 THR A C 1
ATOM 669 O O . THR A 1 80 ? 9.102 2.544 -2.775 1.00 59.69 80 THR A O 1
ATOM 672 N N . SER A 1 81 ? 10.612 2.382 -1.111 1.00 70.50 81 SER A N 1
ATOM 673 C CA . SER A 1 81 ? 10.068 1.127 -0.590 1.00 70.50 81 SER A CA 1
ATOM 674 C C . SER A 1 81 ? 9.893 1.150 0.922 1.00 70.50 81 SER A C 1
ATOM 676 O O . SER A 1 81 ? 10.777 1.536 1.685 1.00 70.50 81 SER A O 1
ATOM 678 N N . LEU A 1 82 ? 8.709 0.708 1.342 1.00 84.81 82 LEU A N 1
ATOM 679 C CA . LEU A 1 82 ? 8.357 0.463 2.736 1.00 84.81 82 LEU A CA 1
ATOM 680 C C . LEU A 1 82 ? 8.644 -0.988 3.148 1.00 84.81 82 LEU A C 1
ATOM 682 O O . LEU A 1 82 ? 8.455 -1.326 4.321 1.00 84.81 82 LEU A O 1
ATOM 686 N N . HIS A 1 83 ? 9.112 -1.846 2.229 1.00 86.06 83 HIS A N 1
ATOM 687 C CA . HIS A 1 83 ? 9.352 -3.258 2.521 1.00 86.06 83 HIS A CA 1
ATOM 688 C C . HIS A 1 83 ? 10.277 -3.481 3.729 1.00 86.06 83 HIS A C 1
ATOM 690 O O . HIS A 1 83 ? 9.941 -4.356 4.528 1.00 86.06 83 HIS A O 1
ATOM 696 N N . PRO A 1 84 ? 11.371 -2.713 3.969 1.00 89.12 84 PRO A N 1
ATOM 697 C CA . PRO A 1 84 ? 12.244 -2.991 5.109 1.00 89.12 84 PRO A CA 1
ATOM 698 C C . PRO A 1 84 ? 11.512 -2.761 6.433 1.00 89.12 84 PRO A C 1
ATOM 700 O O . PRO A 1 84 ? 11.579 -3.595 7.333 1.00 89.12 84 PRO A O 1
ATOM 703 N N . LEU A 1 85 ? 10.743 -1.669 6.525 1.00 92.56 85 LEU A N 1
ATOM 704 C CA . LEU A 1 85 ? 9.928 -1.330 7.693 1.00 92.56 85 LEU A CA 1
ATOM 705 C C . LEU A 1 85 ? 8.877 -2.412 7.976 1.00 92.56 85 LEU A C 1
ATOM 707 O O . LEU A 1 85 ? 8.707 -2.830 9.123 1.00 92.56 85 LEU A O 1
ATOM 711 N N . LEU A 1 86 ? 8.171 -2.863 6.936 1.00 93.38 86 LEU A N 1
ATOM 712 C CA . LEU A 1 86 ? 7.082 -3.834 7.057 1.00 93.38 86 LEU A CA 1
ATOM 713 C C . LEU A 1 86 ? 7.607 -5.233 7.385 1.00 93.38 86 LEU A C 1
ATOM 715 O O . LEU A 1 86 ? 7.094 -5.868 8.307 1.00 93.38 86 LEU A O 1
ATOM 719 N N . TRP A 1 87 ? 8.666 -5.692 6.713 1.00 93.38 87 TRP A N 1
ATOM 720 C CA . TRP A 1 87 ? 9.320 -6.960 7.041 1.00 93.38 87 TRP A CA 1
ATOM 721 C C . TRP A 1 87 ? 9.952 -6.942 8.430 1.00 93.38 87 TRP A C 1
ATOM 723 O O . TRP A 1 87 ? 9.801 -7.911 9.176 1.00 93.38 87 TRP A O 1
ATOM 733 N N . GLY A 1 88 ? 10.578 -5.827 8.815 1.00 94.31 88 GLY A N 1
ATOM 734 C CA . GLY A 1 88 ? 11.063 -5.606 10.174 1.00 94.31 88 GLY A CA 1
ATOM 735 C C . GLY A 1 88 ? 9.940 -5.748 11.193 1.00 94.31 88 GLY A C 1
ATOM 736 O O . GLY A 1 88 ? 10.071 -6.504 12.153 1.00 94.31 88 GLY A O 1
ATOM 737 N N . ALA A 1 89 ? 8.795 -5.104 10.954 1.00 94.38 89 ALA A N 1
ATOM 738 C CA . ALA A 1 89 ? 7.622 -5.230 11.813 1.00 94.38 89 ALA A CA 1
ATOM 739 C C . ALA A 1 89 ? 7.101 -6.675 11.883 1.00 94.38 89 ALA A C 1
ATOM 741 O O . ALA A 1 89 ? 6.930 -7.193 12.984 1.00 94.38 89 ALA A O 1
ATOM 742 N N . ILE A 1 90 ? 6.911 -7.353 10.745 1.00 93.81 90 ILE A N 1
ATOM 743 C CA . ILE A 1 90 ? 6.453 -8.753 10.679 1.00 93.81 90 ILE A CA 1
ATOM 744 C C . ILE A 1 90 ? 7.379 -9.669 11.486 1.00 93.81 90 ILE A C 1
ATOM 746 O O . ILE A 1 90 ? 6.914 -10.400 12.363 1.00 93.81 90 ILE A O 1
ATOM 750 N N . LEU A 1 91 ? 8.688 -9.612 11.233 1.00 94.12 91 LEU A N 1
ATOM 751 C CA . LEU A 1 91 ? 9.659 -10.445 11.938 1.00 94.12 91 LEU A CA 1
ATOM 752 C C . LEU A 1 91 ? 9.759 -10.066 13.418 1.00 94.12 91 LEU A C 1
ATOM 754 O O . LEU A 1 91 ? 9.851 -10.955 14.255 1.00 94.12 91 LEU A O 1
ATOM 758 N N . GLY A 1 92 ? 9.647 -8.784 13.770 1.00 92.19 92 GLY A N 1
ATOM 759 C CA . GLY A 1 92 ? 9.607 -8.334 15.164 1.00 92.19 92 GLY A CA 1
ATOM 760 C C . GLY A 1 92 ? 8.432 -8.940 15.935 1.00 92.19 92 GLY A C 1
ATOM 761 O O . GLY A 1 92 ? 8.606 -9.405 17.063 1.00 92.19 92 GLY A O 1
ATOM 762 N N . ILE A 1 93 ? 7.253 -9.012 15.305 1.00 89.06 93 ILE A N 1
ATOM 763 C CA . ILE A 1 93 ? 6.065 -9.665 15.875 1.00 89.06 93 ILE A CA 1
ATOM 764 C C . ILE A 1 93 ? 6.322 -11.154 16.080 1.00 89.06 93 ILE A C 1
ATOM 766 O O . ILE A 1 93 ? 6.108 -11.673 17.172 1.00 89.06 93 ILE A O 1
ATOM 770 N N . LEU A 1 94 ? 6.782 -11.850 15.042 1.00 88.69 94 LEU A N 1
ATOM 771 C CA . LEU A 1 94 ? 6.946 -13.303 15.086 1.00 88.69 94 LEU A CA 1
ATOM 772 C C . LEU A 1 94 ? 8.056 -13.729 16.047 1.00 88.69 94 LEU A C 1
ATOM 774 O O . LEU A 1 94 ? 7.854 -14.650 16.835 1.00 88.69 94 LEU A O 1
ATOM 778 N N . SER A 1 95 ? 9.196 -13.038 16.032 1.00 88.50 95 SER A N 1
ATOM 779 C CA . SER A 1 95 ? 10.309 -13.286 16.949 1.00 88.50 95 SER A CA 1
ATOM 780 C C . SER A 1 95 ? 9.903 -13.053 18.396 1.00 88.50 95 SER A C 1
ATOM 782 O O . SER A 1 95 ? 10.257 -13.846 19.267 1.00 88.50 95 SER A O 1
ATOM 784 N N . ARG A 1 96 ? 9.109 -12.009 18.665 1.00 84.12 96 ARG A N 1
ATOM 785 C CA . ARG A 1 96 ? 8.549 -11.783 19.999 1.00 84.12 96 ARG A CA 1
ATOM 786 C C . ARG A 1 96 ? 7.689 -12.951 20.442 1.00 84.12 96 ARG A C 1
ATOM 788 O O . ARG A 1 96 ? 7.826 -13.426 21.563 1.00 84.12 96 ARG A O 1
ATOM 795 N N . GLU A 1 97 ? 6.772 -13.370 19.588 1.00 78.62 97 GLU A N 1
ATOM 796 C CA . GLU A 1 97 ? 5.841 -14.436 19.913 1.00 78.62 97 GLU A CA 1
ATOM 797 C C . GLU A 1 97 ? 6.569 -15.765 20.191 1.00 78.62 97 GLU A C 1
ATOM 799 O O . GLU A 1 97 ? 6.288 -16.427 21.190 1.00 78.62 97 GLU A O 1
ATOM 804 N N . HIS A 1 98 ? 7.577 -16.114 19.384 1.00 80.12 98 HIS A N 1
ATOM 805 C CA . HIS A 1 98 ? 8.451 -17.261 19.660 1.00 80.12 98 HIS A CA 1
ATOM 806 C C . HIS A 1 98 ? 9.211 -17.100 20.972 1.00 80.12 98 HIS A C 1
ATOM 808 O O . HIS A 1 98 ? 9.227 -18.023 21.781 1.00 80.12 98 HIS A O 1
ATOM 814 N N . PHE A 1 99 ? 9.783 -15.922 21.229 1.00 81.19 99 PHE A N 1
ATOM 815 C CA . PHE A 1 99 ? 10.471 -15.635 22.486 1.00 81.19 99 PHE A CA 1
ATOM 816 C C . PHE A 1 99 ? 9.547 -15.826 23.700 1.00 81.19 99 PHE A C 1
ATOM 818 O O . PHE A 1 99 ? 9.937 -16.445 24.686 1.00 81.19 99 PHE A O 1
ATOM 825 N N . LEU A 1 100 ? 8.294 -15.364 23.627 1.00 72.38 100 LEU A N 1
ATOM 826 C CA . LEU A 1 100 ? 7.305 -15.563 24.692 1.00 72.38 100 LEU A CA 1
ATOM 827 C C . LEU A 1 100 ? 6.959 -17.044 24.899 1.00 72.38 100 LEU A C 1
ATOM 829 O O . LEU A 1 100 ? 6.791 -17.470 26.043 1.00 72.38 100 LEU A O 1
ATOM 833 N N . ILE A 1 101 ? 6.879 -17.832 23.823 1.00 72.12 101 ILE A N 1
ATOM 834 C CA . ILE A 1 101 ? 6.664 -19.285 23.899 1.00 72.12 101 ILE A CA 1
ATOM 835 C C . ILE A 1 101 ? 7.853 -19.976 24.568 1.00 72.12 101 ILE A C 1
ATOM 837 O O . ILE A 1 101 ? 7.642 -20.737 25.510 1.00 72.12 101 ILE A O 1
ATOM 841 N N . PHE A 1 102 ? 9.082 -19.678 24.136 1.00 73.12 102 PHE A N 1
ATOM 842 C CA . PHE A 1 102 ? 10.301 -20.245 24.725 1.00 73.12 102 PHE A CA 1
ATOM 843 C C . PHE A 1 102 ? 10.450 -19.894 26.206 1.00 73.12 102 PHE A C 1
ATOM 845 O O . PHE A 1 102 ? 10.879 -20.728 26.996 1.00 73.12 102 PHE A O 1
ATOM 852 N N . MET A 1 103 ? 10.015 -18.700 26.610 1.00 71.12 103 MET A N 1
ATOM 853 C CA . MET A 1 103 ? 10.003 -18.276 28.013 1.00 71.12 103 MET A CA 1
ATOM 854 C C . MET A 1 103 ? 8.869 -18.911 28.844 1.00 71.12 103 MET A C 1
ATOM 856 O O . MET A 1 103 ? 8.644 -18.490 29.977 1.00 71.12 103 MET A O 1
ATOM 860 N N . GLY A 1 104 ? 8.114 -19.874 28.296 1.00 60.03 104 GLY A N 1
ATOM 861 C CA . GLY A 1 104 ? 6.993 -20.538 28.975 1.00 60.03 104 GLY A CA 1
ATOM 862 C C . GLY A 1 104 ? 5.762 -19.644 29.179 1.00 60.03 104 GLY A C 1
ATOM 863 O O . GLY A 1 104 ? 4.845 -20.001 29.914 1.00 60.03 104 GLY A O 1
ATOM 864 N N . ARG A 1 105 ? 5.722 -18.474 28.531 1.00 59.44 105 ARG A N 1
ATOM 865 C CA . ARG A 1 105 ? 4.718 -17.413 28.737 1.00 59.44 105 ARG A CA 1
ATOM 866 C C . ARG A 1 105 ? 3.640 -17.370 27.652 1.00 59.44 105 ARG A C 1
ATOM 868 O O . ARG A 1 105 ? 2.732 -16.555 27.733 1.00 59.44 105 ARG A O 1
ATOM 875 N N . GLY A 1 106 ? 3.698 -18.262 26.662 1.00 51.31 106 GLY A N 1
ATOM 876 C CA . GLY A 1 106 ? 2.771 -18.287 25.520 1.00 51.31 106 GLY A CA 1
ATOM 877 C C . GLY A 1 106 ? 1.356 -18.820 25.803 1.00 51.31 106 GLY A C 1
ATOM 878 O O . GLY A 1 106 ? 0.535 -18.844 24.888 1.00 51.31 106 GLY A O 1
ATOM 879 N N . LYS A 1 107 ? 1.056 -19.288 27.026 1.00 46.78 107 LYS A N 1
ATOM 880 C CA . LYS A 1 107 ? -0.236 -19.924 27.372 1.00 46.78 107 LYS A CA 1
ATOM 881 C C . LYS A 1 107 ? -0.894 -19.447 28.668 1.00 46.78 107 LYS A C 1
ATOM 883 O O . LYS A 1 107 ? -2.023 -19.852 28.928 1.00 46.78 107 LYS A O 1
ATOM 888 N N . GLN A 1 108 ? -0.243 -18.616 29.477 1.00 41.69 108 GLN A N 1
ATOM 889 C CA . GLN A 1 108 ? -0.873 -18.123 30.700 1.00 41.69 108 GLN A CA 1
ATOM 890 C C . GLN A 1 108 ? -1.834 -16.992 30.335 1.00 41.69 108 GLN A C 1
ATOM 892 O O . GLN A 1 108 ? -1.412 -15.885 30.006 1.00 41.69 108 GLN A O 1
ATOM 897 N N . THR A 1 109 ? -3.136 -17.285 30.368 1.00 44.22 109 THR A N 1
ATOM 898 C CA . THR A 1 109 ? -4.162 -16.259 30.554 1.00 44.22 109 THR A CA 1
ATOM 899 C C . THR A 1 109 ? -3.715 -15.410 31.730 1.00 44.22 109 THR A C 1
ATOM 901 O O . THR A 1 109 ? -3.557 -15.943 32.824 1.00 44.22 109 THR A O 1
ATOM 904 N N . ALA A 1 110 ? -3.417 -14.134 31.487 1.00 43.44 110 ALA A N 1
ATOM 905 C CA . ALA A 1 110 ? -3.030 -13.218 32.544 1.00 43.44 110 ALA A CA 1
ATOM 906 C C . ALA A 1 110 ? -4.076 -13.285 33.660 1.00 43.44 110 ALA A C 1
ATOM 908 O O . ALA A 1 110 ? -5.194 -12.799 33.471 1.00 43.44 110 ALA A O 1
ATOM 909 N N . ASP A 1 111 ? -3.725 -13.862 34.808 1.00 41.88 111 ASP A N 1
ATOM 910 C CA . ASP A 1 111 ? -4.514 -13.640 36.005 1.00 41.88 111 ASP A CA 1
ATOM 911 C C . ASP A 1 111 ? -4.447 -12.142 36.285 1.00 41.88 111 ASP A C 1
ATOM 913 O O . ASP A 1 111 ? -3.384 -11.545 36.468 1.00 41.88 111 ASP A O 1
ATOM 917 N N . ILE A 1 112 ? -5.612 -11.500 36.255 1.00 48.34 112 ILE A N 1
ATOM 918 C CA . ILE A 1 112 ? -5.770 -10.051 36.428 1.00 48.34 112 ILE A CA 1
ATOM 919 C C . ILE A 1 112 ? -5.237 -9.603 37.810 1.00 48.34 112 ILE A C 1
ATOM 921 O O . ILE A 1 112 ? -4.987 -8.412 38.011 1.00 48.34 112 ILE A O 1
ATOM 925 N N . SER A 1 113 ? -5.008 -10.553 38.728 1.00 42.94 113 SER A N 1
ATOM 926 C CA . SER A 1 113 ? -4.447 -10.375 40.069 1.00 42.94 113 SER A CA 1
ATOM 927 C C . SER A 1 113 ? -2.915 -10.397 40.157 1.00 42.94 113 SER A C 1
ATOM 929 O O . SER A 1 113 ? -2.393 -10.221 41.260 1.00 42.94 113 SER A O 1
ATOM 931 N N . ASP A 1 114 ? -2.178 -10.615 39.061 1.00 50.47 114 ASP A N 1
ATOM 932 C CA . ASP A 1 114 ? -0.713 -10.681 39.119 1.00 50.47 114 ASP A CA 1
ATOM 933 C C . ASP A 1 114 ? -0.124 -9.276 39.387 1.00 50.47 114 ASP A C 1
ATOM 935 O O . ASP A 1 114 ? -0.281 -8.341 38.591 1.00 50.47 114 ASP A O 1
ATOM 939 N N . LYS A 1 115 ? 0.500 -9.099 40.563 1.00 51.28 115 LYS A N 1
ATOM 940 C CA . LYS A 1 115 ? 0.959 -7.792 41.088 1.00 51.28 115 LYS A CA 1
ATOM 941 C C . LYS A 1 115 ? 2.213 -7.261 40.392 1.00 51.28 115 LYS A C 1
ATOM 943 O O . LYS A 1 115 ? 2.532 -6.082 40.533 1.00 51.28 115 LYS A O 1
ATOM 948 N N . ASP A 1 116 ? 2.922 -8.110 39.652 1.00 53.56 116 ASP A N 1
ATOM 949 C CA . ASP A 1 116 ? 4.161 -7.737 38.979 1.00 53.56 116 ASP A CA 1
ATOM 950 C C . ASP A 1 116 ? 3.860 -7.048 37.628 1.00 53.56 116 ASP A C 1
ATOM 952 O O . ASP A 1 116 ? 3.353 -7.683 36.690 1.00 53.56 116 ASP A O 1
ATOM 956 N N . PRO A 1 117 ? 4.173 -5.745 37.477 1.00 52.66 117 PRO A N 1
ATOM 957 C CA . PRO A 1 117 ? 3.894 -5.002 36.254 1.00 52.66 117 PRO A CA 1
ATOM 958 C C . PRO A 1 117 ? 4.643 -5.569 35.045 1.00 52.66 117 PRO A C 1
ATOM 960 O O . PRO A 1 117 ? 4.166 -5.408 33.923 1.00 52.66 117 PRO A O 1
ATOM 963 N N . ILE A 1 118 ? 5.781 -6.246 35.235 1.00 50.38 118 ILE A N 1
ATOM 964 C CA . ILE A 1 118 ? 6.538 -6.870 34.142 1.00 50.38 118 ILE A CA 1
ATOM 965 C C . ILE A 1 118 ? 5.819 -8.134 33.656 1.00 50.38 118 ILE A C 1
ATOM 967 O O . ILE A 1 118 ? 5.668 -8.323 32.447 1.00 50.38 118 ILE A O 1
ATOM 971 N N . ARG A 1 119 ? 5.294 -8.963 34.567 1.00 49.69 119 ARG A N 1
ATOM 972 C CA . ARG A 1 119 ? 4.523 -10.171 34.215 1.00 49.69 119 ARG A CA 1
ATOM 973 C C . ARG A 1 119 ? 3.199 -9.830 33.547 1.00 49.69 119 ARG A C 1
ATOM 975 O O . ARG A 1 119 ? 2.899 -10.374 32.487 1.00 49.69 119 ARG A O 1
ATOM 982 N N . ARG A 1 120 ? 2.480 -8.828 34.059 1.00 52.47 120 ARG A N 1
ATOM 983 C CA . ARG A 1 120 ? 1.253 -8.313 33.431 1.00 52.47 120 ARG A CA 1
ATOM 984 C C . ARG A 1 120 ? 1.507 -7.745 32.028 1.00 52.47 120 ARG A C 1
ATOM 986 O O . ARG A 1 120 ? 0.694 -7.942 31.131 1.00 52.47 120 ARG A O 1
ATOM 993 N N . ARG A 1 121 ? 2.659 -7.093 31.805 1.00 52.34 121 ARG A N 1
ATOM 994 C CA . ARG A 1 121 ? 3.096 -6.602 30.477 1.00 52.34 121 ARG A CA 1
ATOM 995 C C . ARG A 1 121 ? 3.378 -7.727 29.477 1.00 52.34 121 ARG A C 1
ATOM 997 O O . ARG A 1 121 ? 3.221 -7.517 28.277 1.00 52.34 121 ARG A O 1
ATOM 1004 N N . LEU A 1 122 ? 3.808 -8.895 29.949 1.00 47.47 122 LEU A N 1
ATOM 1005 C CA . LEU A 1 122 ? 4.127 -10.055 29.112 1.00 47.47 122 LEU A CA 1
ATOM 1006 C C . LEU A 1 122 ? 2.916 -10.968 28.870 1.00 47.47 122 LEU A C 1
ATOM 1008 O O . LEU A 1 122 ? 2.853 -11.602 27.823 1.00 47.47 122 LEU A O 1
ATOM 1012 N N . ALA A 1 123 ? 1.954 -10.987 29.796 1.00 46.91 123 ALA A N 1
ATOM 1013 C CA . ALA A 1 123 ? 0.764 -11.837 29.759 1.00 46.91 123 ALA A CA 1
ATOM 1014 C C . ALA A 1 123 ? -0.425 -11.248 28.958 1.00 46.91 123 ALA A C 1
ATOM 1016 O O . ALA A 1 123 ? -1.443 -11.910 28.776 1.00 46.91 123 ALA A O 1
ATOM 1017 N N . LEU A 1 124 ? -0.310 -10.024 28.422 1.00 48.31 124 LEU A N 1
ATOM 1018 C CA . LEU A 1 124 ? -1.356 -9.354 27.620 1.00 48.31 124 LEU A CA 1
ATOM 1019 C C . LEU A 1 124 ? -1.626 -9.969 26.227 1.00 48.31 124 LEU A C 1
ATOM 1021 O O . LEU A 1 124 ? -2.436 -9.429 25.473 1.00 48.31 124 LEU A O 1
ATOM 1025 N N . ASN A 1 125 ? -1.023 -11.114 25.903 1.00 46.44 125 ASN A N 1
ATOM 1026 C CA . ASN A 1 125 ? -1.319 -11.886 24.696 1.00 46.44 125 ASN A CA 1
ATOM 1027 C C . ASN A 1 125 ? -1.933 -13.245 25.079 1.00 46.44 125 ASN A C 1
ATOM 1029 O O . ASN A 1 125 ? -1.237 -14.260 25.040 1.00 46.44 125 ASN A O 1
ATOM 1033 N N . PRO A 1 126 ? -3.225 -13.304 25.462 1.00 44.72 126 PRO A N 1
ATOM 1034 C CA . PRO A 1 126 ? -3.910 -14.584 25.573 1.00 44.72 126 PRO A CA 1
ATOM 1035 C C . PRO A 1 126 ? -3.919 -15.273 24.203 1.00 44.72 126 PRO A C 1
ATOM 1037 O O . PRO A 1 126 ? -3.990 -14.610 23.162 1.00 44.72 126 PRO A O 1
ATOM 1040 N N . SER A 1 127 ? -3.833 -16.606 24.219 1.00 44.62 127 SER A N 1
ATOM 1041 C CA . SER A 1 127 ? -3.789 -17.439 23.016 1.00 44.62 127 SER A CA 1
ATOM 1042 C C . SER A 1 127 ? -4.868 -17.024 22.010 1.00 44.62 127 SER A C 1
ATOM 1044 O O . SER A 1 127 ? -5.976 -16.679 22.432 1.00 44.62 127 SER A O 1
ATOM 1046 N N . PRO A 1 128 ? -4.599 -17.095 20.697 1.00 45.44 128 PRO A N 1
ATOM 1047 C CA . PRO A 1 128 ? -5.590 -16.749 19.692 1.00 45.44 128 PRO A CA 1
ATOM 1048 C C . PRO A 1 128 ? -6.844 -17.612 19.893 1.00 45.44 128 PRO A C 1
ATOM 1050 O O . PRO A 1 128 ? -6.793 -18.824 19.694 1.00 45.44 128 PRO A O 1
ATOM 1053 N N . GLY A 1 129 ? -7.972 -16.996 20.269 1.00 46.34 129 GLY A N 1
ATOM 1054 C CA . GLY A 1 129 ? -9.285 -17.643 20.158 1.00 46.34 129 GLY A CA 1
ATOM 1055 C C . GLY A 1 129 ? -9.477 -18.172 18.735 1.00 46.34 129 GLY A C 1
ATOM 1056 O O . GLY A 1 129 ? -8.840 -17.642 17.830 1.00 46.34 129 GLY A O 1
ATOM 1057 N N . GLN A 1 130 ? -10.293 -19.217 18.541 1.00 46.81 130 GLN A N 1
ATOM 1058 C CA . GLN A 1 130 ? -10.477 -19.949 17.272 1.00 46.81 130 GLN A CA 1
ATOM 1059 C C . GLN A 1 130 ? -10.312 -19.059 16.021 1.00 46.81 130 GLN A C 1
ATOM 1061 O O . GLN A 1 130 ? -11.250 -18.396 15.573 1.00 46.81 130 GLN A O 1
ATOM 1066 N N . LYS A 1 131 ? -9.092 -19.011 15.466 1.00 60.84 131 LYS A N 1
ATOM 1067 C CA . LYS A 1 131 ? -8.803 -18.311 14.209 1.00 60.84 131 LYS A CA 1
ATOM 1068 C C . LYS A 1 131 ? -9.033 -19.280 13.070 1.00 60.84 131 LYS A C 1
ATOM 1070 O O . LYS A 1 131 ? -8.751 -20.471 13.194 1.00 60.84 131 LYS A O 1
ATOM 1075 N N . LEU A 1 132 ? -9.518 -18.748 11.955 1.00 63.75 132 LEU A N 1
ATOM 1076 C CA . LEU A 1 132 ? -9.686 -19.530 10.745 1.00 63.75 132 LEU A CA 1
ATOM 1077 C C . LEU A 1 132 ? -8.341 -20.157 10.327 1.00 63.75 132 LEU A C 1
ATOM 1079 O O . LEU A 1 132 ? -7.260 -19.575 10.547 1.00 63.75 132 LEU A O 1
ATOM 1083 N N . PRO A 1 133 ? -8.384 -21.351 9.717 1.00 72.94 133 PRO A N 1
ATOM 1084 C CA . PRO A 1 133 ? -7.218 -21.901 9.052 1.00 72.94 133 PRO A CA 1
ATOM 1085 C C . PRO A 1 133 ? -6.639 -20.912 8.036 1.00 72.94 133 PRO A C 1
ATOM 1087 O O . PRO A 1 133 ? -7.368 -20.112 7.456 1.00 72.94 133 PRO A O 1
ATOM 1090 N N . TYR A 1 134 ? -5.322 -20.962 7.820 1.00 73.62 134 TYR A N 1
ATOM 1091 C CA . TYR A 1 134 ? -4.607 -20.048 6.917 1.00 73.62 134 TYR A CA 1
ATOM 1092 C C . TYR A 1 134 ? -5.250 -20.001 5.519 1.00 73.62 134 TYR A C 1
ATOM 1094 O O . TYR A 1 134 ? -5.556 -18.933 5.005 1.00 73.62 134 TYR A O 1
ATOM 1102 N N . TRP A 1 135 ? -5.570 -21.158 4.951 1.00 74.44 135 TRP A N 1
ATOM 1103 C CA . TRP A 1 135 ? -6.178 -21.274 3.624 1.00 74.44 135 TRP A CA 1
ATOM 1104 C C . TRP A 1 135 ? -7.611 -20.725 3.517 1.00 74.44 135 TRP A C 1
ATOM 1106 O O . TRP A 1 135 ? -8.137 -20.635 2.418 1.00 74.44 135 TRP A O 1
ATOM 1116 N N . MET A 1 136 ? -8.262 -20.342 4.618 1.00 75.31 136 MET A N 1
ATOM 1117 C CA . MET A 1 136 ? -9.591 -19.711 4.584 1.00 75.31 136 MET A CA 1
ATOM 1118 C C . MET A 1 136 ? -9.521 -18.174 4.600 1.00 75.31 136 MET A C 1
ATOM 1120 O O . MET A 1 136 ? -10.559 -17.511 4.597 1.00 75.31 136 MET A O 1
ATOM 1124 N N . GLU A 1 137 ? -8.322 -17.584 4.650 1.00 78.12 137 GLU A N 1
ATOM 1125 C CA . GLU A 1 137 ? -8.151 -16.132 4.737 1.00 78.12 137 GLU A CA 1
ATOM 1126 C C . GLU A 1 137 ? -7.952 -15.490 3.350 1.00 78.12 137 GLU A C 1
ATOM 1128 O O . GLU A 1 137 ? -7.054 -15.904 2.611 1.00 78.12 137 GLU A O 1
ATOM 1133 N N . PRO A 1 138 ? -8.733 -14.444 3.001 1.00 80.44 138 PRO A N 1
ATOM 1134 C CA . PRO A 1 138 ? -8.641 -13.764 1.707 1.00 80.44 138 PRO A CA 1
ATOM 1135 C C . PRO A 1 138 ? -7.272 -13.149 1.390 1.00 80.44 138 PRO A C 1
ATOM 1137 O O . PRO A 1 138 ? -6.876 -12.976 0.242 1.00 80.44 138 PRO A O 1
ATOM 1140 N N . ASP A 1 139 ? -6.521 -12.804 2.426 1.00 84.56 139 ASP A N 1
ATOM 1141 C CA . ASP A 1 139 ? -5.222 -12.158 2.263 1.00 84.56 139 ASP A CA 1
ATOM 1142 C C . ASP A 1 139 ? -4.187 -13.143 1.706 1.00 84.56 139 ASP A C 1
ATOM 1144 O O . ASP A 1 139 ? -3.329 -12.766 0.911 1.00 84.56 139 ASP A O 1
ATOM 1148 N N . ILE A 1 140 ? -4.312 -14.430 2.051 1.00 86.75 140 ILE A N 1
ATOM 1149 C CA . ILE A 1 140 ? -3.368 -15.466 1.628 1.00 86.75 140 ILE A CA 1
ATOM 1150 C C . I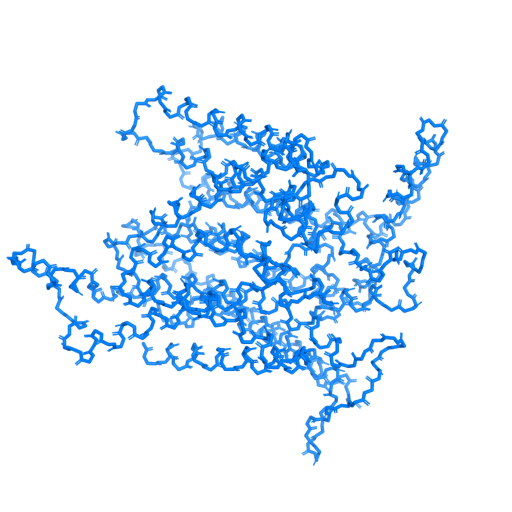LE A 1 140 ? -3.477 -15.740 0.137 1.00 86.75 140 ILE A C 1
ATOM 1152 O O . ILE A 1 140 ? -2.447 -15.776 -0.533 1.00 86.75 140 ILE A O 1
ATOM 1156 N N . TRP A 1 141 ? -4.687 -15.885 -0.410 1.00 87.25 141 TRP A N 1
ATOM 1157 C CA . TRP A 1 141 ? -4.788 -16.139 -1.849 1.00 87.25 141 TRP A CA 1
ATOM 1158 C C . TRP A 1 141 ? -4.620 -14.898 -2.707 1.00 87.25 141 TRP A C 1
ATOM 1160 O O . TRP A 1 141 ? -4.238 -15.038 -3.861 1.00 87.25 141 TRP A O 1
ATOM 1170 N N . MET A 1 142 ? -4.806 -13.696 -2.152 1.00 86.75 142 MET A N 1
ATOM 1171 C CA . MET A 1 142 ? -4.352 -12.485 -2.833 1.00 86.75 142 MET A CA 1
ATOM 1172 C C . MET A 1 142 ? -2.822 -12.482 -2.962 1.00 86.75 142 MET A C 1
ATOM 1174 O O . MET A 1 142 ? -2.304 -12.271 -4.053 1.00 86.75 142 MET A O 1
ATOM 1178 N N . VAL A 1 143 ? -2.087 -12.798 -1.887 1.00 89.62 143 VAL A N 1
ATOM 1179 C CA . VAL A 1 143 ? -0.619 -12.934 -1.952 1.00 89.62 143 VAL A CA 1
ATOM 1180 C C . VAL A 1 143 ? -0.202 -14.061 -2.899 1.00 89.62 143 VAL A C 1
ATOM 1182 O O . VAL A 1 143 ? 0.731 -13.883 -3.680 1.00 89.62 143 VAL A O 1
ATOM 1185 N N . PHE A 1 144 ? -0.902 -15.197 -2.879 1.00 89.31 144 PHE A N 1
ATOM 1186 C CA . PHE A 1 144 ? -0.653 -16.313 -3.796 1.00 89.31 144 PHE A CA 1
ATOM 1187 C C . PHE A 1 144 ? -0.843 -15.902 -5.259 1.00 89.31 144 PHE A C 1
ATOM 1189 O O . PHE A 1 144 ? 0.057 -16.112 -6.067 1.00 89.31 144 PHE A O 1
ATOM 1196 N N . PHE A 1 145 ? -1.969 -15.258 -5.577 1.00 88.25 145 PHE A N 1
ATOM 1197 C CA . PHE A 1 145 ? -2.273 -14.753 -6.913 1.00 88.25 145 PHE A CA 1
ATOM 1198 C C . PHE A 1 145 ? -1.195 -13.778 -7.402 1.00 88.25 145 PHE A C 1
ATOM 1200 O O . PHE A 1 145 ? -0.613 -13.994 -8.461 1.00 88.25 145 PHE A O 1
ATOM 1207 N N . LEU A 1 146 ? -0.852 -12.766 -6.596 1.00 88.06 146 LEU A N 1
ATOM 1208 C CA . LEU A 1 146 ? 0.211 -11.809 -6.924 1.00 88.06 146 LEU A CA 1
ATOM 1209 C C . LEU A 1 146 ? 1.570 -12.494 -7.123 1.00 88.06 146 LEU A C 1
ATOM 1211 O O . LEU A 1 146 ? 2.342 -12.094 -7.989 1.00 88.06 146 LEU A O 1
ATOM 1215 N N . SER A 1 147 ? 1.869 -13.533 -6.341 1.00 88.50 147 SER A N 1
ATOM 1216 C CA . SER A 1 147 ? 3.115 -14.294 -6.489 1.00 88.50 147 SER A CA 1
ATOM 1217 C C . SER A 1 147 ? 3.133 -15.098 -7.787 1.00 88.50 147 SER A C 1
ATOM 1219 O O . SER A 1 147 ? 4.166 -15.141 -8.448 1.00 88.50 147 SER A O 1
ATOM 1221 N N . ILE A 1 148 ? 2.001 -15.676 -8.201 1.00 88.69 148 ILE A N 1
ATOM 1222 C CA . ILE A 1 148 ? 1.910 -16.359 -9.494 1.00 88.69 148 ILE A CA 1
ATOM 1223 C C . ILE A 1 148 ? 2.047 -15.381 -10.656 1.00 88.69 148 ILE A C 1
ATOM 1225 O O . ILE A 1 148 ? 2.745 -15.708 -11.609 1.00 88.69 148 ILE A O 1
ATOM 1229 N N . LEU A 1 149 ? 1.478 -14.179 -10.567 1.00 86.12 149 LEU A N 1
ATOM 1230 C CA . LEU A 1 149 ? 1.691 -13.151 -11.588 1.00 86.12 149 LEU A CA 1
ATOM 1231 C C . LEU A 1 149 ? 3.179 -12.773 -11.741 1.00 86.12 149 LEU A C 1
ATOM 1233 O O . LEU A 1 149 ? 3.670 -12.604 -12.853 1.00 86.12 149 LEU A O 1
ATOM 1237 N N . VAL A 1 150 ? 3.937 -12.689 -10.642 1.00 87.00 150 VAL A N 1
ATOM 1238 C CA . VAL A 1 150 ? 5.395 -12.470 -10.714 1.00 87.00 150 VAL A CA 1
ATOM 1239 C C . VAL A 1 150 ? 6.111 -13.666 -11.341 1.00 87.00 150 VAL A C 1
ATOM 1241 O O . VAL A 1 150 ? 7.018 -13.469 -12.150 1.00 87.00 150 VAL A O 1
ATOM 1244 N N . ILE A 1 151 ? 5.715 -14.896 -10.998 1.00 85.56 151 ILE A N 1
ATOM 1245 C CA . ILE A 1 151 ? 6.300 -16.116 -11.577 1.00 85.56 151 ILE A CA 1
ATOM 1246 C C . ILE A 1 151 ? 6.024 -16.176 -13.082 1.00 85.56 151 ILE A C 1
ATOM 1248 O O . ILE A 1 151 ? 6.949 -16.405 -13.854 1.00 85.56 151 ILE A O 1
ATOM 1252 N N . GLU A 1 152 ? 4.789 -15.908 -13.506 1.00 84.75 152 GLU A N 1
ATOM 1253 C CA . GLU A 1 152 ? 4.391 -15.825 -14.915 1.00 84.75 152 GLU A CA 1
ATOM 1254 C C . GLU A 1 152 ? 5.295 -14.860 -15.689 1.00 84.75 152 GLU A C 1
ATOM 1256 O O . GLU A 1 152 ? 5.865 -15.231 -16.715 1.00 84.75 152 GLU A O 1
ATOM 1261 N N . ARG A 1 153 ? 5.525 -13.660 -15.153 1.00 81.69 153 ARG A N 1
ATOM 1262 C CA . ARG A 1 153 ? 6.447 -12.694 -15.763 1.00 81.69 153 ARG A CA 1
ATOM 1263 C C . ARG A 1 153 ? 7.902 -13.129 -15.722 1.00 81.69 153 ARG A C 1
ATOM 1265 O O . ARG A 1 153 ? 8.622 -12.894 -16.685 1.00 81.69 153 ARG A O 1
ATOM 1272 N N . THR A 1 154 ? 8.336 -13.784 -14.648 1.00 80.31 154 THR A N 1
ATOM 1273 C CA . THR A 1 154 ? 9.688 -14.365 -14.570 1.00 80.31 154 THR A CA 1
ATOM 1274 C C . THR A 1 154 ? 9.924 -15.321 -15.732 1.00 80.31 154 THR A C 1
ATOM 1276 O O . THR A 1 154 ? 10.938 -15.204 -16.409 1.00 80.31 154 THR A O 1
ATOM 1279 N N . LEU A 1 155 ? 8.967 -16.217 -15.986 1.00 79.56 155 LEU A N 1
ATOM 1280 C CA . LEU A 1 155 ? 9.051 -17.199 -17.065 1.00 79.56 155 LEU A CA 1
ATOM 1281 C C . LEU A 1 155 ? 9.038 -16.543 -18.452 1.00 79.56 155 LEU A C 1
ATOM 1283 O O . LEU A 1 155 ? 9.696 -17.039 -19.358 1.00 79.56 155 LEU A O 1
ATOM 1287 N N . GLN A 1 156 ? 8.339 -15.414 -18.606 1.00 77.75 156 GLN A N 1
ATOM 1288 C CA . GLN A 1 156 ? 8.314 -14.664 -19.865 1.00 77.75 156 GLN A CA 1
ATOM 1289 C C . GLN A 1 156 ? 9.609 -13.900 -20.150 1.00 77.75 156 GLN A C 1
ATOM 1291 O O . GLN A 1 156 ? 10.016 -13.788 -21.305 1.00 77.75 156 GLN A O 1
ATOM 1296 N N . TYR A 1 157 ? 10.252 -13.347 -19.119 1.00 78.44 157 TYR A N 1
ATOM 1297 C CA . TYR A 1 157 ? 11.530 -12.653 -19.285 1.00 78.44 157 TYR A CA 1
ATOM 1298 C C . TYR A 1 157 ? 12.702 -13.624 -19.401 1.00 78.44 157 TYR A C 1
ATOM 1300 O O . TYR A 1 157 ? 13.632 -13.374 -20.160 1.00 78.44 157 TYR A O 1
ATOM 1308 N N . PHE A 1 158 ? 12.668 -14.719 -18.649 1.00 79.06 158 PHE A N 1
ATOM 1309 C CA . PHE A 1 158 ? 13.757 -15.679 -18.568 1.00 79.06 158 PHE A CA 1
ATOM 1310 C C . PHE A 1 158 ? 13.243 -17.041 -19.030 1.00 79.06 158 PHE A C 1
ATOM 1312 O O . PHE A 1 158 ? 12.705 -17.794 -18.210 1.00 79.06 158 PHE A O 1
ATOM 1319 N N . PRO A 1 159 ? 13.370 -17.357 -20.334 1.00 66.25 159 PRO A N 1
ATOM 1320 C CA . PRO A 1 159 ? 12.876 -18.612 -20.867 1.00 66.25 159 PRO A CA 1
ATOM 1321 C C . PRO A 1 159 ? 13.493 -19.781 -20.100 1.00 66.25 159 PRO A C 1
ATOM 1323 O O . PRO A 1 159 ? 14.702 -19.839 -19.849 1.00 66.25 159 PRO A O 1
ATOM 1326 N N . TRP A 1 160 ? 12.618 -20.691 -19.697 1.00 68.88 160 TRP A N 1
ATOM 1327 C CA . TRP A 1 160 ? 12.962 -21.871 -18.928 1.00 68.88 160 TRP A CA 1
ATOM 1328 C C . TRP A 1 160 ? 12.996 -23.087 -19.844 1.00 68.88 160 TRP A C 1
ATOM 1330 O O . TRP A 1 160 ? 12.067 -23.305 -20.622 1.00 68.88 160 TRP A O 1
ATOM 1340 N N . SER A 1 161 ? 14.042 -23.900 -19.725 1.00 65.69 161 SER A N 1
ATOM 1341 C CA . SER A 1 161 ? 14.074 -25.226 -20.338 1.00 65.69 161 SER A CA 1
ATOM 1342 C C . SER A 1 161 ? 14.351 -26.289 -19.277 1.00 65.69 161 SER A C 1
ATOM 1344 O O . SER A 1 161 ? 15.062 -26.038 -18.302 1.00 65.69 161 SER A O 1
ATOM 1346 N N . PHE A 1 162 ? 13.806 -27.493 -19.462 1.00 62.16 162 PHE A N 1
ATOM 1347 C CA . PHE A 1 162 ? 14.079 -28.624 -18.567 1.00 62.16 162 PHE A CA 1
ATOM 1348 C C . PHE A 1 162 ? 15.565 -29.023 -18.553 1.00 62.16 162 PHE A C 1
ATOM 1350 O O . PHE A 1 162 ? 16.034 -29.575 -17.562 1.00 62.16 162 PHE A O 1
ATOM 1357 N N . GLU A 1 163 ? 16.301 -28.735 -19.630 1.00 63.50 163 GLU A N 1
ATOM 1358 C CA . GLU A 1 163 ? 17.704 -29.125 -19.799 1.00 63.50 163 GLU A CA 1
ATOM 1359 C C . GLU A 1 163 ? 18.683 -28.095 -19.217 1.00 63.50 163 GLU A C 1
ATOM 1361 O O . GLU A 1 163 ? 19.707 -28.473 -18.652 1.00 63.50 163 GLU A O 1
ATOM 1366 N N . THR A 1 164 ? 18.372 -26.797 -19.317 1.00 61.34 164 THR A N 1
ATOM 1367 C CA . THR A 1 164 ? 19.272 -25.699 -18.904 1.00 61.34 164 THR A CA 1
ATOM 1368 C C . THR A 1 164 ? 18.765 -24.876 -17.717 1.00 61.34 164 THR A C 1
ATOM 1370 O O . THR A 1 164 ? 19.500 -24.039 -17.195 1.00 61.34 164 THR A O 1
ATOM 1373 N N . GLY A 1 165 ? 17.540 -25.121 -17.244 1.00 68.44 165 GLY A N 1
ATOM 1374 C CA . GLY A 1 165 ? 16.913 -24.340 -16.180 1.00 68.44 165 GLY A CA 1
ATOM 1375 C C . GLY A 1 165 ? 16.482 -22.944 -16.644 1.00 68.44 165 GLY A C 1
ATOM 1376 O O . GLY A 1 165 ? 16.190 -22.724 -17.818 1.00 68.44 165 GLY A O 1
ATOM 1377 N N . ILE A 1 166 ? 16.384 -21.997 -15.702 1.00 67.19 166 ILE A N 1
ATOM 1378 C CA . ILE A 1 166 ? 16.079 -20.587 -16.003 1.00 67.19 166 ILE A CA 1
ATOM 1379 C C . ILE A 1 166 ? 17.368 -19.919 -16.481 1.00 67.19 166 ILE A C 1
ATOM 1381 O O . ILE A 1 166 ? 18.314 -19.787 -15.700 1.00 67.19 166 ILE A O 1
ATOM 1385 N N . ASN A 1 167 ? 17.401 -19.470 -17.736 1.00 66.56 167 ASN A N 1
ATOM 1386 C CA . ASN A 1 167 ? 18.549 -18.736 -18.254 1.00 66.56 167 ASN A CA 1
ATOM 1387 C C . ASN A 1 167 ? 18.379 -17.232 -17.998 1.00 66.56 167 ASN A C 1
ATOM 1389 O O . ASN A 1 167 ? 17.605 -16.551 -18.675 1.00 66.56 167 ASN A O 1
ATOM 1393 N N . PHE A 1 168 ? 19.101 -16.709 -17.007 1.00 67.94 168 PHE A N 1
ATOM 1394 C CA . PHE A 1 168 ? 19.150 -15.274 -16.742 1.00 67.94 168 PHE A CA 1
ATOM 1395 C C . PHE A 1 168 ? 20.017 -14.588 -17.802 1.00 67.94 168 PHE A C 1
ATOM 1397 O O . PHE A 1 168 ? 21.224 -14.442 -17.637 1.00 67.94 168 PHE A O 1
ATOM 1404 N N . ALA A 1 169 ? 19.396 -14.199 -18.916 1.00 64.44 169 ALA A N 1
ATOM 1405 C CA . ALA A 1 169 ? 20.086 -13.521 -20.002 1.00 64.44 169 ALA A CA 1
ATOM 1406 C C . ALA A 1 169 ? 20.556 -12.116 -19.579 1.00 64.44 169 ALA A C 1
ATOM 1408 O O . ALA A 1 169 ? 19.743 -11.239 -19.271 1.00 64.44 169 ALA A O 1
ATOM 1409 N N . ASP A 1 170 ? 21.868 -11.880 -19.638 1.00 62.75 170 ASP A N 1
ATOM 1410 C CA . ASP A 1 170 ? 22.460 -10.546 -19.534 1.00 62.75 170 ASP A CA 1
ATOM 1411 C C . ASP A 1 170 ? 22.343 -9.845 -20.896 1.00 62.75 170 ASP A C 1
ATOM 1413 O O . ASP A 1 170 ? 23.193 -9.966 -21.777 1.00 62.75 170 ASP A O 1
ATOM 1417 N N . GLY A 1 171 ? 21.228 -9.146 -21.106 1.00 73.44 171 GLY A N 1
ATOM 1418 C CA . GLY A 1 171 ? 20.948 -8.465 -22.367 1.00 73.44 171 GLY A CA 1
ATOM 1419 C C . GLY A 1 171 ? 19.760 -7.512 -22.302 1.00 73.44 171 GLY A C 1
ATOM 1420 O O . GLY A 1 171 ? 19.184 -7.251 -21.240 1.00 73.44 171 GLY A O 1
ATOM 1421 N N . PHE A 1 172 ? 19.385 -6.986 -23.465 1.00 75.69 172 PHE A N 1
ATOM 1422 C CA . PHE A 1 172 ? 18.221 -6.119 -23.621 1.00 75.69 172 PHE A CA 1
ATOM 1423 C C . PHE A 1 172 ? 16.969 -6.944 -23.926 1.00 75.69 172 PHE A C 1
ATOM 1425 O O . PHE A 1 172 ? 16.965 -7.725 -24.875 1.00 75.69 172 PHE A O 1
ATOM 1432 N N . PHE A 1 173 ? 15.913 -6.743 -23.134 1.00 75.00 173 PHE A N 1
ATOM 1433 C CA . PHE A 1 173 ? 14.584 -7.299 -23.400 1.00 75.00 173 PHE A CA 1
ATOM 1434 C C . PHE A 1 173 ? 13.924 -6.554 -24.563 1.00 75.00 173 PHE A C 1
ATOM 1436 O O . PHE A 1 173 ? 13.454 -7.149 -25.526 1.00 75.00 173 PHE A O 1
ATOM 1443 N N . ILE A 1 174 ? 13.974 -5.224 -24.497 1.00 75.38 174 ILE A N 1
ATOM 1444 C CA . ILE A 1 174 ? 13.629 -4.306 -25.584 1.00 75.38 174 ILE A CA 1
ATOM 1445 C C . ILE A 1 174 ? 14.738 -3.259 -25.689 1.00 75.38 174 ILE A C 1
ATOM 1447 O O . ILE A 1 174 ? 15.511 -3.060 -24.751 1.00 75.38 174 ILE A O 1
ATOM 1451 N N . LYS A 1 175 ? 14.870 -2.596 -26.840 1.00 70.50 175 LYS A N 1
ATOM 1452 C CA . LYS A 1 175 ? 15.955 -1.630 -27.070 1.00 70.50 175 LYS A CA 1
ATOM 1453 C C . LYS A 1 175 ? 15.914 -0.524 -26.001 1.00 70.50 175 LYS A C 1
ATOM 1455 O O . LYS A 1 175 ? 14.993 0.283 -25.990 1.00 70.50 175 LYS A O 1
ATOM 1460 N N . GLY A 1 176 ? 16.928 -0.493 -25.133 1.00 68.62 176 GLY A N 1
ATOM 1461 C CA . GLY A 1 176 ? 17.037 0.458 -24.020 1.00 68.62 176 GLY A CA 1
ATOM 1462 C C . GLY A 1 176 ? 16.542 -0.043 -22.654 1.00 68.62 176 GLY A C 1
ATOM 1463 O O . GLY A 1 176 ? 16.753 0.667 -21.680 1.00 68.62 176 GLY A O 1
ATOM 1464 N N . LEU A 1 177 ? 15.957 -1.246 -22.552 1.00 74.25 177 LEU A N 1
ATOM 1465 C CA . LEU A 1 177 ? 15.505 -1.860 -21.292 1.00 74.25 177 LEU A CA 1
ATOM 1466 C C . LEU A 1 177 ? 16.095 -3.269 -21.133 1.00 74.25 177 LEU A C 1
ATOM 1468 O O . LEU A 1 177 ? 15.860 -4.150 -21.964 1.00 74.25 177 LEU A O 1
ATOM 1472 N N . SER A 1 178 ? 16.856 -3.501 -20.065 1.00 78.75 178 SER A N 1
ATOM 1473 C CA . SER A 1 178 ? 17.422 -4.832 -19.790 1.00 78.75 178 SER A CA 1
ATOM 1474 C C . SER A 1 178 ? 16.367 -5.818 -19.273 1.00 78.75 178 SER A C 1
ATOM 1476 O O . SER A 1 178 ? 15.375 -5.404 -18.674 1.00 78.75 178 SER A O 1
ATOM 1478 N N . TYR A 1 179 ? 16.588 -7.128 -19.448 1.00 80.81 179 TYR A N 1
ATOM 1479 C CA . TYR A 1 179 ? 15.732 -8.166 -18.838 1.00 80.81 179 TYR A CA 1
ATOM 1480 C C . TYR A 1 179 ? 15.633 -8.007 -17.318 1.00 80.81 179 TYR A C 1
ATOM 1482 O O . TYR A 1 179 ? 14.560 -8.121 -16.729 1.00 80.81 179 TYR A O 1
ATOM 1490 N N . ARG A 1 180 ? 16.763 -7.676 -16.691 1.00 78.75 180 ARG A N 1
ATOM 1491 C CA . ARG A 1 180 ? 16.875 -7.420 -15.256 1.00 78.75 180 ARG A CA 1
ATOM 1492 C C . ARG A 1 180 ? 16.039 -6.219 -14.813 1.00 78.75 180 ARG A C 1
ATOM 1494 O O . ARG A 1 180 ? 15.338 -6.308 -13.810 1.00 78.75 180 ARG A O 1
ATOM 1501 N N . GLU A 1 181 ? 16.077 -5.124 -15.568 1.00 76.88 181 GLU A N 1
ATOM 1502 C CA . GLU A 1 181 ? 15.267 -3.933 -15.292 1.00 76.88 181 GLU A CA 1
ATOM 1503 C C . GLU A 1 181 ? 13.772 -4.208 -15.515 1.00 76.88 181 GLU A C 1
ATOM 1505 O O . GLU A 1 181 ? 12.954 -3.863 -14.665 1.00 76.88 181 GLU A O 1
ATOM 1510 N N . ALA A 1 182 ? 13.403 -4.897 -16.600 1.00 78.44 182 ALA A N 1
ATOM 1511 C CA . ALA A 1 182 ? 12.017 -5.286 -16.878 1.00 78.44 182 ALA A CA 1
ATOM 1512 C C . ALA A 1 182 ? 11.433 -6.190 -15.773 1.00 78.44 182 ALA A C 1
ATOM 1514 O O . ALA A 1 182 ? 10.306 -5.979 -15.303 1.00 78.44 182 ALA A O 1
ATOM 1515 N N . PHE A 1 183 ? 12.223 -7.161 -15.307 1.00 82.75 183 PHE A N 1
ATOM 1516 C CA . PHE A 1 183 ? 11.872 -7.988 -14.158 1.00 82.75 183 PHE A CA 1
ATOM 1517 C C . PHE A 1 183 ? 11.771 -7.159 -12.874 1.00 82.75 183 PHE A C 1
ATOM 1519 O O . PHE A 1 183 ? 10.790 -7.288 -12.141 1.00 82.75 183 PHE A O 1
ATOM 1526 N N . GLY A 1 184 ? 12.722 -6.253 -12.635 1.00 79.38 184 GLY A N 1
ATOM 1527 C CA . GLY A 1 184 ? 12.715 -5.374 -11.470 1.00 79.38 184 GLY A CA 1
ATOM 1528 C C . GLY A 1 184 ? 11.461 -4.516 -11.367 1.00 79.38 184 GLY A C 1
ATOM 1529 O O . GLY A 1 184 ? 10.868 -4.427 -10.294 1.00 79.38 184 GLY A O 1
ATOM 1530 N N . LEU A 1 185 ? 10.983 -3.982 -12.492 1.00 76.88 185 LEU A N 1
ATOM 1531 C CA . LEU A 1 185 ? 9.727 -3.232 -12.547 1.00 76.88 185 LEU A CA 1
ATOM 1532 C C . LEU A 1 185 ? 8.522 -4.086 -12.153 1.00 76.88 185 LEU A C 1
ATOM 1534 O O . LEU A 1 185 ? 7.622 -3.580 -11.498 1.00 76.88 185 LEU A O 1
ATOM 1538 N N . THR A 1 186 ? 8.513 -5.373 -12.505 1.00 80.88 186 THR A N 1
ATOM 1539 C CA . THR A 1 186 ? 7.452 -6.316 -12.110 1.00 80.88 186 THR A CA 1
ATOM 1540 C C . THR A 1 186 ? 7.539 -6.646 -10.620 1.00 80.88 186 THR A C 1
ATOM 1542 O O . THR A 1 186 ? 6.540 -6.619 -9.897 1.00 80.88 186 THR A O 1
ATOM 1545 N N . TRP A 1 187 ? 8.756 -6.910 -10.145 1.00 82.50 187 TRP A N 1
ATOM 1546 C CA . TRP A 1 187 ? 9.046 -7.220 -8.752 1.00 82.50 187 TRP A CA 1
ATOM 1547 C C . TRP A 1 187 ? 8.650 -6.080 -7.800 1.00 82.50 187 TRP A C 1
ATOM 1549 O O . TRP A 1 187 ? 8.096 -6.340 -6.730 1.00 82.50 187 TRP A O 1
ATOM 1559 N N . MET A 1 188 ? 8.843 -4.818 -8.202 1.00 79.00 188 MET A N 1
ATOM 1560 C CA . MET A 1 188 ? 8.463 -3.646 -7.400 1.00 79.00 188 MET A CA 1
ATOM 1561 C C . MET A 1 188 ? 6.992 -3.644 -6.976 1.00 79.00 188 MET A C 1
ATOM 1563 O O . MET A 1 188 ? 6.684 -3.234 -5.860 1.00 79.00 188 MET A O 1
ATOM 1567 N N . TYR A 1 189 ? 6.069 -4.105 -7.823 1.00 79.62 189 TYR A N 1
ATOM 1568 C CA . TYR A 1 189 ? 4.653 -4.154 -7.447 1.00 79.62 189 TYR A CA 1
ATOM 1569 C C . TYR A 1 189 ? 4.416 -5.146 -6.317 1.00 79.62 189 TYR A C 1
ATOM 1571 O O . TYR A 1 189 ? 3.712 -4.847 -5.353 1.00 79.62 189 TYR A O 1
ATOM 1579 N N . TRP A 1 190 ? 5.016 -6.329 -6.425 1.00 85.69 190 TRP A N 1
ATOM 1580 C CA . TRP A 1 190 ? 4.924 -7.340 -5.383 1.00 85.69 190 TRP A CA 1
ATOM 1581 C C . TRP A 1 190 ? 5.524 -6.814 -4.078 1.00 85.69 190 TRP A C 1
ATOM 1583 O O . TRP A 1 190 ? 4.880 -6.906 -3.033 1.00 85.69 190 TRP A O 1
ATOM 1593 N N . ASP A 1 191 ? 6.697 -6.179 -4.152 1.00 85.00 191 ASP A N 1
ATOM 1594 C CA . ASP A 1 191 ? 7.402 -5.599 -3.004 1.00 85.00 191 ASP A CA 1
ATOM 1595 C C . ASP A 1 191 ? 6.617 -4.461 -2.327 1.00 85.00 191 ASP A C 1
ATOM 1597 O O . ASP A 1 191 ? 6.658 -4.311 -1.107 1.00 85.00 191 ASP A O 1
ATOM 1601 N N . ASN A 1 192 ? 5.834 -3.695 -3.089 1.00 83.88 192 ASN A N 1
ATOM 1602 C CA . ASN A 1 192 ? 4.998 -2.622 -2.548 1.00 83.88 192 ASN A CA 1
ATOM 1603 C C . ASN A 1 192 ? 3.690 -3.130 -1.919 1.00 83.88 192 ASN A C 1
ATOM 1605 O O . ASN A 1 192 ? 3.184 -2.517 -0.978 1.00 83.88 192 ASN A O 1
ATOM 1609 N N . ILE A 1 193 ? 3.124 -4.233 -2.419 1.00 85.69 193 ILE A N 1
ATOM 1610 C CA . ILE A 1 193 ? 1.807 -4.736 -1.993 1.00 85.69 193 ILE A CA 1
ATOM 1611 C C . ILE A 1 193 ? 1.923 -5.800 -0.904 1.00 85.69 193 ILE A C 1
ATOM 1613 O O . ILE A 1 193 ? 1.260 -5.721 0.136 1.00 85.69 193 ILE A O 1
ATOM 1617 N N . VAL A 1 194 ? 2.722 -6.839 -1.156 1.00 89.12 194 VAL A N 1
ATOM 1618 C CA . VAL A 1 194 ? 2.707 -8.067 -0.357 1.00 89.12 194 VAL A CA 1
ATOM 1619 C C . VAL A 1 194 ? 3.132 -7.815 1.086 1.00 89.12 194 VAL A C 1
ATOM 1621 O O . VAL A 1 194 ? 2.401 -8.257 1.974 1.00 89.12 194 VAL A O 1
ATOM 1624 N N . PRO A 1 195 ? 4.202 -7.052 1.382 1.00 90.25 195 PRO A N 1
ATOM 1625 C CA . PRO A 1 195 ? 4.567 -6.745 2.763 1.00 90.25 195 PRO A CA 1
ATOM 1626 C C . PRO A 1 195 ? 3.461 -6.010 3.533 1.00 90.25 195 PRO A C 1
ATOM 1628 O O . PRO A 1 195 ? 3.311 -6.231 4.735 1.00 90.25 195 PRO A O 1
ATOM 1631 N N . VAL A 1 196 ? 2.644 -5.183 2.864 1.00 88.94 196 VAL A N 1
ATOM 1632 C CA . VAL A 1 196 ? 1.523 -4.467 3.500 1.00 88.94 196 VAL A CA 1
ATOM 1633 C C . VAL A 1 196 ? 0.419 -5.447 3.887 1.00 88.94 196 VAL A C 1
ATOM 1635 O O . VAL A 1 196 ? 0.014 -5.492 5.052 1.00 88.94 196 VAL A O 1
ATOM 1638 N N . ILE A 1 197 ? -0.038 -6.264 2.930 1.00 87.94 197 ILE A N 1
ATOM 1639 C CA . ILE A 1 197 ? -1.057 -7.297 3.172 1.00 87.94 197 ILE A CA 1
ATOM 1640 C C . ILE A 1 197 ? -0.572 -8.255 4.268 1.00 87.94 197 ILE A C 1
ATOM 1642 O O . ILE A 1 197 ? -1.312 -8.568 5.202 1.00 87.94 197 ILE A O 1
ATOM 1646 N N . TRP A 1 198 ? 0.692 -8.675 4.195 1.00 90.75 198 TRP A N 1
ATOM 1647 C CA . TRP A 1 198 ? 1.278 -9.642 5.116 1.00 90.75 198 TRP A CA 1
ATOM 1648 C C . TRP A 1 198 ? 1.480 -9.087 6.531 1.00 90.75 198 TRP A C 1
ATOM 1650 O O . TRP A 1 198 ? 1.276 -9.810 7.513 1.00 90.75 198 TRP A O 1
ATOM 1660 N N . TYR A 1 199 ? 1.820 -7.800 6.661 1.00 90.88 199 TYR A N 1
ATOM 1661 C CA . TYR A 1 199 ? 1.886 -7.115 7.953 1.00 90.88 199 TYR A CA 1
ATOM 1662 C C . TYR A 1 199 ? 0.513 -7.086 8.621 1.00 90.88 199 TYR A C 1
ATOM 1664 O O . TYR A 1 199 ? 0.385 -7.488 9.779 1.00 90.88 199 TYR A O 1
ATOM 1672 N N . ILE A 1 200 ? -0.524 -6.686 7.882 1.00 86.56 200 ILE A N 1
ATOM 1673 C CA . ILE A 1 200 ? -1.889 -6.605 8.412 1.00 86.56 200 ILE A CA 1
ATOM 1674 C C . ILE A 1 200 ? -2.395 -7.999 8.799 1.00 86.56 200 ILE A C 1
ATOM 1676 O O . ILE A 1 200 ? -2.885 -8.187 9.913 1.00 86.56 200 ILE A O 1
ATOM 1680 N N . PHE A 1 201 ? -2.184 -8.996 7.939 1.00 84.25 201 PHE A N 1
ATOM 1681 C CA . PHE A 1 201 ? -2.503 -10.390 8.236 1.00 84.25 201 PHE A CA 1
ATOM 1682 C C . PHE A 1 201 ? -1.814 -10.882 9.520 1.00 84.25 201 PHE A C 1
ATOM 1684 O O . PHE A 1 201 ? -2.441 -11.499 10.387 1.00 84.25 201 PHE A O 1
ATOM 1691 N N . THR A 1 202 ? -0.524 -10.575 9.680 1.00 85.81 202 THR A N 1
ATOM 1692 C CA . THR A 1 202 ? 0.254 -10.951 10.868 1.00 85.81 202 THR A CA 1
ATOM 1693 C C . THR A 1 202 ? -0.255 -10.241 12.122 1.00 85.81 202 THR A C 1
ATOM 1695 O O . THR A 1 202 ? -0.401 -10.874 13.168 1.00 85.81 202 THR A O 1
ATOM 1698 N N . GLU A 1 203 ? -0.588 -8.954 12.035 1.00 84.56 203 GLU A N 1
ATOM 1699 C CA . GLU A 1 203 ? -1.182 -8.196 13.138 1.00 84.56 203 GLU A CA 1
ATOM 1700 C C . GLU A 1 203 ? -2.524 -8.773 13.576 1.00 84.56 203 GLU A C 1
ATOM 1702 O O . GLU A 1 203 ? -2.728 -9.010 14.766 1.00 84.56 203 GLU A O 1
ATOM 1707 N N . GLU A 1 204 ? -3.425 -9.063 12.642 1.00 77.25 204 GLU A N 1
ATOM 1708 C CA . GLU A 1 204 ? -4.719 -9.672 12.953 1.00 77.25 204 GLU A CA 1
ATOM 1709 C C . GLU A 1 204 ? -4.550 -11.057 13.590 1.00 77.25 204 GLU A C 1
ATOM 1711 O O . GLU A 1 204 ? -5.257 -11.423 14.536 1.00 77.25 204 GLU A O 1
ATOM 1716 N N . ARG A 1 205 ? -3.572 -11.839 13.123 1.00 75.75 205 ARG A N 1
ATOM 1717 C CA . ARG A 1 205 ? -3.335 -13.198 13.614 1.00 75.75 205 ARG A CA 1
ATOM 1718 C C . ARG A 1 205 ? -2.579 -13.254 14.940 1.00 75.75 205 ARG A C 1
ATOM 1720 O O . ARG A 1 205 ? -2.822 -14.181 15.712 1.00 75.75 205 ARG A O 1
ATOM 1727 N N . CYS A 1 206 ? -1.770 -12.251 15.254 1.00 74.75 206 CYS A N 1
ATOM 1728 C CA . CYS A 1 206 ? -1.014 -12.163 16.507 1.00 74.75 206 CYS A CA 1
ATOM 1729 C C . CYS A 1 206 ? -1.600 -11.142 17.501 1.00 74.75 206 CYS A C 1
ATOM 1731 O O . CYS A 1 206 ? -0.944 -10.797 18.479 1.00 74.75 206 CYS A O 1
ATOM 1733 N N . SER A 1 207 ? -2.808 -10.622 17.260 1.00 69.69 207 SER A N 1
ATOM 1734 C CA . SER A 1 207 ? -3.541 -9.784 18.226 1.00 69.69 207 SER A CA 1
ATOM 1735 C C . SER A 1 207 ? -4.643 -10.576 18.934 1.00 69.69 207 SER A C 1
ATOM 1737 O O . SER A 1 207 ? -5.216 -11.512 18.361 1.00 69.69 207 SER A O 1
ATOM 1739 N N . SER A 1 208 ? -4.920 -10.206 20.186 1.00 61.28 208 SER A N 1
ATOM 1740 C CA . SER A 1 208 ? -6.012 -10.750 20.998 1.00 61.28 208 SER A CA 1
ATOM 1741 C C . SER A 1 208 ? -7.309 -9.963 20.779 1.00 61.28 208 SER A C 1
ATOM 1743 O O . SER A 1 208 ? -7.274 -8.801 20.372 1.00 61.28 208 SER A O 1
ATOM 1745 N N . ASP A 1 209 ? -8.457 -10.571 21.091 1.00 54.03 209 ASP A N 1
ATOM 1746 C CA . ASP A 1 209 ? -9.763 -9.897 20.987 1.00 54.03 209 ASP A CA 1
ATOM 1747 C C . ASP A 1 209 ? -9.881 -8.706 21.976 1.00 54.03 209 ASP A C 1
ATOM 1749 O O . ASP A 1 209 ? -10.638 -7.766 21.739 1.00 54.03 209 ASP A O 1
ATOM 1753 N N . LEU A 1 210 ? -9.079 -8.696 23.053 1.00 55.62 210 LEU A N 1
ATOM 1754 C CA . LEU A 1 210 ? -9.023 -7.622 24.055 1.00 55.62 210 LEU A CA 1
ATOM 1755 C C . LEU A 1 210 ? -8.167 -6.415 23.618 1.00 55.62 210 LEU A C 1
ATOM 1757 O O . LEU A 1 210 ? -8.413 -5.293 24.069 1.00 55.62 210 LEU A O 1
ATOM 1761 N N . ASP A 1 211 ? -7.181 -6.616 22.737 1.00 64.19 211 ASP A N 1
ATOM 1762 C CA . ASP A 1 211 ? -6.245 -5.580 22.282 1.00 64.19 211 ASP A CA 1
ATOM 1763 C C . ASP A 1 211 ? -6.345 -5.349 20.766 1.00 64.19 211 ASP A C 1
ATOM 1765 O O . ASP A 1 211 ? -5.546 -5.837 19.962 1.00 64.19 211 ASP A O 1
ATOM 1769 N N . ASN A 1 212 ? -7.358 -4.572 20.377 1.00 69.25 212 ASN A N 1
ATOM 1770 C CA . ASN A 1 212 ? -7.649 -4.273 18.978 1.00 69.25 212 ASN A CA 1
ATOM 1771 C C . ASN A 1 212 ? -6.557 -3.374 18.343 1.00 69.25 212 ASN A C 1
ATOM 1773 O O . ASN A 1 212 ? -6.400 -2.217 18.764 1.00 69.25 212 ASN A O 1
ATOM 1777 N N . PRO A 1 213 ? -5.862 -3.831 17.277 1.00 77.31 213 PRO A N 1
ATOM 1778 C CA . PRO A 1 213 ? -4.785 -3.079 16.631 1.00 77.31 213 PRO A CA 1
ATOM 1779 C C . PRO A 1 213 ? -5.244 -1.733 16.057 1.00 77.31 213 PRO A C 1
ATOM 1781 O O . PRO A 1 213 ? -4.471 -0.773 16.063 1.00 77.31 213 PRO A O 1
ATOM 1784 N N . ASN A 1 214 ? -6.517 -1.608 15.663 1.00 78.12 214 ASN A N 1
ATOM 1785 C CA . ASN A 1 214 ? -7.057 -0.397 15.038 1.00 78.12 214 ASN A CA 1
ATOM 1786 C C . ASN A 1 214 ? -6.890 0.854 15.907 1.00 78.12 214 ASN A C 1
ATOM 1788 O O . ASN A 1 214 ? -6.657 1.940 15.382 1.00 78.12 214 ASN A O 1
ATOM 1792 N N . LYS A 1 215 ? -6.990 0.726 17.239 1.00 80.38 215 LYS A N 1
ATOM 1793 C CA . LYS A 1 215 ? -6.812 1.872 18.146 1.00 80.38 215 LYS A CA 1
ATOM 1794 C C . LYS A 1 215 ? -5.402 2.452 18.017 1.00 80.38 215 LYS A C 1
ATOM 1796 O O . LYS A 1 215 ? -5.244 3.666 17.967 1.00 80.38 215 LYS A O 1
ATOM 1801 N N . HIS A 1 216 ? -4.399 1.583 17.944 1.00 86.50 216 HIS A N 1
ATOM 1802 C CA . HIS A 1 216 ? -2.990 1.957 17.836 1.00 86.50 216 HIS A CA 1
ATOM 1803 C C . HIS A 1 216 ? -2.649 2.440 16.426 1.00 86.50 216 HIS A C 1
ATOM 1805 O O . HIS A 1 216 ? -1.966 3.448 16.273 1.00 86.50 216 HIS A O 1
ATOM 1811 N N . TRP A 1 217 ? -3.207 1.793 15.403 1.00 88.38 217 TRP A N 1
ATOM 1812 C CA . TRP A 1 217 ? -3.050 2.221 14.018 1.00 88.38 217 TRP A CA 1
ATOM 1813 C C . TRP A 1 217 ? -3.613 3.616 13.758 1.00 88.38 217 TRP A C 1
ATOM 1815 O O . TRP A 1 217 ? -2.940 4.425 13.134 1.00 88.38 217 TRP A O 1
ATOM 1825 N N . ILE A 1 218 ? -4.802 3.942 14.279 1.00 87.25 218 ILE A N 1
ATOM 1826 C CA . ILE A 1 218 ? -5.380 5.289 14.132 1.00 87.25 218 ILE A CA 1
ATOM 1827 C C . ILE A 1 218 ? -4.490 6.339 14.808 1.00 87.25 218 ILE A C 1
ATOM 1829 O O . ILE A 1 218 ? -4.323 7.427 14.264 1.00 87.25 218 ILE A O 1
ATOM 1833 N N . ILE A 1 219 ? -3.892 6.023 15.964 1.00 90.00 219 ILE A N 1
ATOM 1834 C CA . ILE A 1 219 ? -2.942 6.923 16.634 1.00 90.00 219 ILE A CA 1
ATOM 1835 C C . ILE A 1 219 ? -1.710 7.144 15.751 1.00 90.00 219 ILE A C 1
ATOM 1837 O O . ILE A 1 219 ? -1.373 8.292 15.478 1.00 90.00 219 ILE A O 1
ATOM 1841 N N . GLY A 1 220 ? -1.081 6.071 15.260 1.00 91.69 220 GLY A N 1
ATOM 1842 C CA . GLY A 1 220 ? 0.078 6.167 14.364 1.00 91.69 220 GLY A CA 1
ATOM 1843 C C . GLY A 1 220 ? -0.229 6.952 13.088 1.00 91.69 220 GLY A C 1
ATOM 1844 O O . GLY A 1 220 ? 0.531 7.841 12.720 1.00 91.69 220 GLY A O 1
ATOM 1845 N N . LEU A 1 221 ? -1.389 6.699 12.476 1.00 91.44 221 LEU A N 1
ATOM 1846 C CA . LEU A 1 221 ? -1.858 7.412 11.288 1.00 91.44 221 LEU A CA 1
ATOM 1847 C C . LEU A 1 221 ? -2.074 8.903 11.564 1.00 91.44 221 LEU A C 1
ATOM 1849 O O . LEU A 1 221 ? -1.700 9.736 10.748 1.00 91.44 221 LEU A O 1
ATOM 1853 N N . THR A 1 222 ? -2.656 9.242 12.717 1.00 92.38 222 THR A N 1
ATOM 1854 C CA . THR A 1 222 ? -2.890 10.640 13.111 1.00 92.38 222 THR A CA 1
ATOM 1855 C C . THR A 1 222 ? -1.565 11.370 13.319 1.00 92.38 222 THR A C 1
ATOM 1857 O O . THR A 1 222 ? -1.405 12.480 12.824 1.00 92.38 222 THR A O 1
ATOM 1860 N N . ILE A 1 223 ? -0.603 10.746 14.008 1.00 94.19 223 ILE A N 1
ATOM 1861 C CA . ILE A 1 223 ? 0.728 11.329 14.231 1.00 94.19 223 ILE A CA 1
ATOM 1862 C C . ILE A 1 223 ? 1.448 11.531 12.892 1.00 94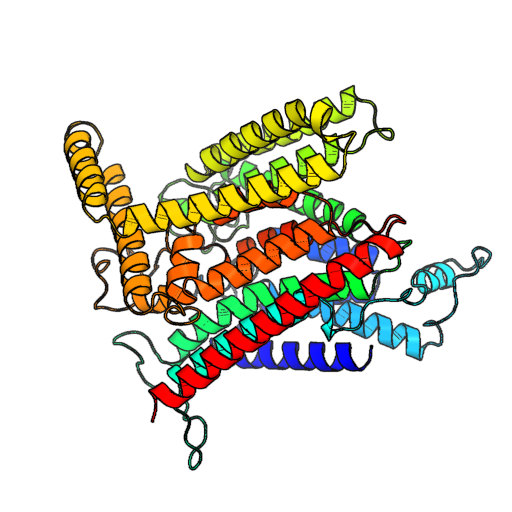.19 223 ILE A C 1
ATOM 1864 O O . ILE A 1 223 ? 1.917 12.634 12.620 1.00 94.19 223 ILE A O 1
ATOM 1868 N N . GLY A 1 224 ? 1.475 10.506 12.034 1.00 92.81 224 GLY A N 1
ATOM 1869 C CA . GLY A 1 224 ? 2.082 10.598 10.705 1.00 92.81 224 GLY A CA 1
ATOM 1870 C C . GLY A 1 224 ? 1.435 11.684 9.842 1.00 92.81 224 GLY A C 1
ATOM 1871 O O . GLY A 1 224 ? 2.138 12.488 9.237 1.00 92.81 224 GLY A O 1
ATOM 1872 N N . TYR A 1 225 ? 0.101 11.774 9.843 1.00 92.88 225 TYR A N 1
ATOM 1873 C CA . TYR A 1 225 ? -0.637 12.816 9.124 1.00 92.88 225 TYR A CA 1
ATOM 1874 C C . TYR A 1 225 ? -0.309 14.225 9.631 1.00 92.88 225 TYR A C 1
ATOM 1876 O O . TYR A 1 225 ? -0.111 15.129 8.825 1.00 92.88 225 TYR A O 1
ATOM 1884 N N . LEU A 1 226 ? -0.219 14.425 10.950 1.00 93.50 226 LEU A N 1
ATOM 1885 C CA . LEU A 1 226 ? 0.122 15.726 11.533 1.00 93.50 226 LEU A CA 1
ATOM 1886 C C . LEU A 1 226 ? 1.553 16.151 11.192 1.00 93.50 226 LEU A C 1
ATOM 1888 O O . LEU A 1 226 ? 1.761 17.299 10.814 1.00 93.50 226 LEU A O 1
ATOM 1892 N N . ILE A 1 227 ? 2.522 15.235 11.273 1.00 93.00 227 ILE A N 1
ATOM 1893 C CA . ILE A 1 227 ? 3.911 15.523 10.882 1.00 93.00 227 ILE A CA 1
ATOM 1894 C C . ILE A 1 227 ? 3.974 15.872 9.388 1.00 93.00 227 ILE A C 1
ATOM 1896 O O . ILE A 1 227 ? 4.588 16.871 9.023 1.00 93.00 227 ILE A O 1
ATOM 1900 N N . GLN A 1 228 ? 3.277 15.117 8.529 1.00 91.00 228 GLN A N 1
ATOM 1901 C CA . GLN A 1 228 ? 3.172 15.449 7.103 1.00 91.00 228 GLN A CA 1
ATOM 1902 C C . GLN A 1 228 ? 2.541 16.824 6.872 1.00 91.00 228 GLN A C 1
ATOM 1904 O O . GLN A 1 228 ? 3.029 17.590 6.046 1.00 91.00 228 GLN A O 1
ATOM 1909 N N . ALA A 1 229 ? 1.474 17.151 7.604 1.00 91.69 229 ALA A N 1
ATOM 1910 C CA . ALA A 1 229 ? 0.812 18.444 7.501 1.00 91.69 229 ALA A CA 1
ATOM 1911 C C . ALA A 1 229 ? 1.774 19.588 7.845 1.00 91.69 229 ALA A C 1
ATOM 1913 O O . ALA A 1 229 ? 1.851 20.551 7.090 1.00 91.69 229 ALA A O 1
ATOM 1914 N N . VAL A 1 230 ? 2.549 19.460 8.927 1.00 92.75 230 VAL A N 1
ATOM 1915 C CA . VAL A 1 230 ? 3.564 20.455 9.310 1.00 92.75 230 VAL A CA 1
ATOM 1916 C C . VAL A 1 230 ? 4.594 20.635 8.197 1.00 92.75 230 VAL A C 1
ATOM 1918 O O . VAL A 1 230 ? 4.799 21.756 7.745 1.00 92.75 230 VAL A O 1
ATOM 1921 N N . ILE A 1 231 ? 5.165 19.545 7.678 1.00 91.19 231 ILE A N 1
ATOM 1922 C CA . ILE A 1 231 ? 6.185 19.611 6.619 1.00 91.19 231 ILE A CA 1
ATOM 1923 C C . ILE A 1 231 ? 5.628 20.262 5.349 1.00 91.19 231 ILE A C 1
ATOM 1925 O O . ILE A 1 231 ? 6.297 21.082 4.729 1.00 91.19 231 ILE A O 1
ATOM 1929 N N . ILE A 1 232 ? 4.393 19.941 4.961 1.00 90.19 232 ILE A N 1
ATOM 1930 C CA . ILE A 1 232 ? 3.754 20.544 3.785 1.00 90.19 232 ILE A CA 1
ATOM 1931 C C . ILE A 1 232 ? 3.468 22.027 4.010 1.00 90.19 232 ILE A C 1
ATOM 1933 O O . ILE A 1 232 ? 3.637 22.815 3.082 1.00 90.19 232 ILE A O 1
ATOM 1937 N N . LEU A 1 233 ? 3.053 22.430 5.213 1.00 91.31 233 LEU A N 1
ATOM 1938 C CA . LEU A 1 233 ? 2.874 23.843 5.551 1.00 91.31 233 LEU A CA 1
ATOM 1939 C C . LEU A 1 233 ? 4.211 24.590 5.484 1.00 91.31 233 LEU A C 1
ATOM 1941 O O . LEU A 1 233 ? 4.269 25.659 4.880 1.00 91.31 233 LEU A O 1
ATOM 1945 N N . GLU A 1 234 ? 5.295 24.012 6.005 1.00 89.69 234 GLU A N 1
ATOM 1946 C CA . GLU A 1 234 ? 6.641 24.588 5.893 1.00 89.69 234 GLU A CA 1
ATOM 1947 C C . GLU A 1 234 ? 7.103 24.681 4.433 1.00 89.69 234 GLU A C 1
ATOM 1949 O O . GLU A 1 234 ? 7.558 25.741 4.003 1.00 89.69 234 GLU A O 1
ATOM 1954 N N . GLN A 1 235 ? 6.907 23.629 3.632 1.00 88.94 235 GLN A N 1
ATOM 1955 C CA . GLN A 1 235 ? 7.172 23.654 2.187 1.00 88.94 235 GLN A CA 1
ATOM 1956 C C . GLN A 1 235 ? 6.308 24.694 1.459 1.00 88.94 235 GLN A C 1
ATOM 1958 O O . GLN A 1 235 ? 6.725 25.313 0.480 1.00 88.94 235 GLN A O 1
ATOM 1963 N N . THR A 1 236 ? 5.082 24.913 1.926 1.00 86.94 236 THR A N 1
ATOM 1964 C CA . THR A 1 236 ? 4.145 25.834 1.283 1.00 86.94 236 THR A CA 1
ATOM 1965 C C . THR A 1 236 ? 4.487 27.287 1.581 1.00 86.94 236 THR A C 1
ATOM 1967 O O . THR A 1 236 ? 4.474 28.098 0.651 1.00 86.94 236 THR A O 1
ATOM 1970 N N . PHE A 1 237 ? 4.792 27.614 2.836 1.00 87.44 237 PHE A N 1
ATOM 1971 C CA . PHE A 1 237 ? 4.891 28.996 3.309 1.00 87.44 237 PHE A CA 1
ATOM 1972 C C . PHE A 1 237 ? 6.318 29.471 3.601 1.00 87.44 237 PHE A C 1
ATOM 1974 O O . PHE A 1 237 ? 6.563 30.668 3.494 1.00 87.44 237 PHE A O 1
ATOM 1981 N N . LEU A 1 238 ? 7.244 28.577 3.962 1.00 87.44 238 LEU A N 1
ATOM 1982 C CA . LEU A 1 238 ? 8.586 28.953 4.424 1.00 87.44 238 LEU A CA 1
ATOM 1983 C C . LEU A 1 238 ? 9.670 28.595 3.408 1.00 87.44 238 LEU A C 1
ATOM 1985 O O . LEU A 1 238 ? 10.350 29.476 2.890 1.00 87.44 238 LEU A O 1
ATOM 1989 N N . ASN A 1 239 ? 9.839 27.304 3.115 1.00 84.12 239 ASN A N 1
ATOM 1990 C CA . ASN A 1 239 ? 10.910 26.816 2.251 1.00 84.12 239 ASN A CA 1
ATOM 1991 C C . ASN A 1 239 ? 10.408 25.698 1.328 1.00 84.12 239 ASN A C 1
ATOM 1993 O O . ASN A 1 239 ? 10.422 24.531 1.727 1.00 84.12 239 ASN A O 1
ATOM 1997 N N . PRO A 1 240 ? 10.051 26.022 0.072 1.00 79.56 240 PRO A N 1
ATOM 1998 C CA . PRO A 1 240 ? 9.621 25.034 -0.911 1.00 79.56 240 PRO A CA 1
ATOM 1999 C C . PRO A 1 240 ? 10.606 23.888 -1.123 1.00 79.56 240 PRO A C 1
ATOM 2001 O O . PRO A 1 240 ? 10.172 22.800 -1.451 1.00 79.56 240 PRO A O 1
ATOM 2004 N N . ASN A 1 241 ? 11.908 24.073 -0.894 1.00 79.00 241 ASN A N 1
ATOM 2005 C CA . ASN A 1 241 ? 12.913 23.034 -1.135 1.00 79.00 241 ASN A CA 1
ATOM 2006 C C . ASN A 1 241 ? 13.129 22.082 0.059 1.00 79.00 241 ASN A C 1
ATOM 2008 O O . ASN A 1 241 ? 13.907 21.130 -0.047 1.00 79.00 241 ASN A O 1
ATOM 2012 N N . LEU A 1 242 ? 12.466 22.313 1.199 1.00 81.50 242 LEU A N 1
ATOM 2013 C CA . LEU A 1 242 ? 12.644 21.523 2.419 1.00 81.50 242 LEU A CA 1
ATOM 2014 C C . LEU A 1 242 ? 12.308 20.042 2.183 1.00 81.50 242 LEU A C 1
ATOM 2016 O O . LEU A 1 242 ? 11.165 19.706 1.892 1.00 81.50 242 LEU A O 1
ATOM 2020 N N . LEU A 1 243 ? 13.284 19.141 2.358 1.00 75.19 243 LEU A N 1
ATOM 2021 C CA . LEU A 1 243 ? 13.100 17.680 2.250 1.00 75.19 243 LEU A CA 1
ATOM 2022 C C . LEU A 1 243 ? 12.474 17.230 0.908 1.00 75.19 243 LEU A C 1
ATOM 2024 O O . LEU A 1 243 ? 11.826 16.185 0.819 1.00 75.19 243 LEU A O 1
ATOM 2028 N N . MET A 1 244 ? 12.672 18.015 -0.156 1.00 68.31 244 MET A N 1
ATOM 2029 C CA . MET A 1 244 ? 12.149 17.744 -1.501 1.00 68.31 244 MET A CA 1
ATOM 2030 C C . MET A 1 244 ? 13.189 17.107 -2.444 1.00 68.31 244 MET A C 1
ATOM 2032 O O . MET A 1 244 ? 12.961 17.014 -3.654 1.00 68.31 244 MET A O 1
ATOM 2036 N N . MET A 1 245 ? 14.308 16.602 -1.908 1.00 64.50 245 MET A N 1
ATOM 2037 C CA . MET A 1 245 ? 15.255 15.782 -2.678 1.00 64.50 245 MET A CA 1
ATOM 2038 C C . MET A 1 245 ? 14.516 14.619 -3.369 1.00 64.50 245 MET A C 1
ATOM 2040 O O . MET A 1 245 ? 13.610 14.018 -2.785 1.00 64.50 245 MET A O 1
ATOM 2044 N N . ALA A 1 246 ? 14.872 14.348 -4.630 1.00 59.91 246 ALA A N 1
ATOM 2045 C CA . ALA A 1 246 ? 14.245 13.349 -5.508 1.00 59.91 246 ALA A CA 1
ATOM 2046 C C . ALA A 1 246 ? 12.764 13.584 -5.910 1.00 59.91 246 ALA A C 1
ATOM 2048 O O . ALA A 1 246 ? 12.160 12.703 -6.510 1.00 59.91 246 ALA A O 1
ATOM 2049 N N . THR A 1 247 ? 12.181 14.769 -5.665 1.00 60.00 247 THR A N 1
ATOM 2050 C CA . THR A 1 247 ? 10.807 15.116 -6.132 1.00 60.00 247 THR A CA 1
ATOM 2051 C C . THR A 1 247 ? 10.757 15.886 -7.466 1.00 60.00 247 THR A C 1
ATOM 2053 O O . THR A 1 247 ? 9.671 16.174 -7.975 1.00 60.00 247 THR A O 1
ATOM 2056 N N . GLY A 1 248 ? 11.938 16.202 -8.022 1.00 57.84 248 GLY A N 1
ATOM 2057 C CA . GLY A 1 248 ? 12.233 16.675 -9.384 1.00 57.84 248 GLY A CA 1
ATOM 2058 C C . GLY A 1 248 ? 11.180 17.559 -10.058 1.00 57.84 248 GLY A C 1
ATOM 2059 O O . GLY A 1 248 ? 11.240 18.784 -9.989 1.00 57.84 248 GLY A O 1
ATOM 2060 N N . GLU A 1 249 ? 10.237 16.929 -10.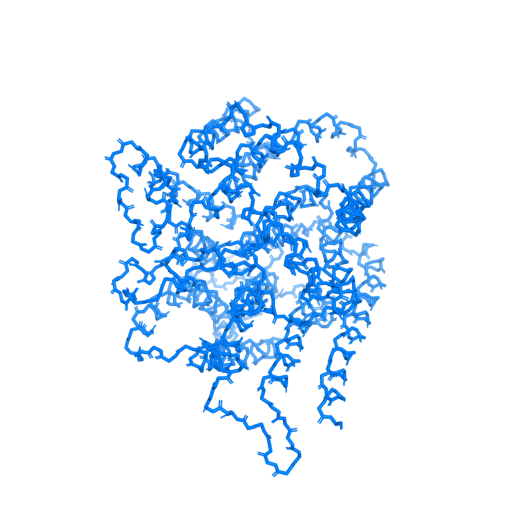757 1.00 60.66 249 GLU A N 1
ATOM 2061 C CA . GLU A 1 249 ? 9.205 17.598 -11.559 1.00 60.66 249 GLU A CA 1
ATOM 2062 C C . GLU A 1 249 ? 8.159 18.348 -10.717 1.00 60.66 249 GLU A C 1
ATOM 2064 O O . GLU A 1 249 ? 7.634 19.370 -11.154 1.00 60.66 249 GLU A O 1
ATOM 2069 N N . SER A 1 250 ? 7.886 17.915 -9.480 1.00 63.12 250 SER A N 1
ATOM 2070 C CA . SER A 1 250 ? 6.891 18.583 -8.623 1.00 63.12 250 SER A CA 1
ATOM 2071 C C . SER A 1 250 ? 7.326 20.004 -8.251 1.00 63.12 250 SER A C 1
ATOM 2073 O O . SER A 1 250 ? 6.545 20.946 -8.392 1.00 63.12 250 SER A O 1
ATOM 2075 N N . LEU A 1 251 ? 8.597 20.167 -7.869 1.00 65.06 251 LEU A N 1
ATOM 2076 C CA . LEU A 1 251 ? 9.208 21.459 -7.542 1.00 65.06 251 LEU A CA 1
ATOM 2077 C C . LEU A 1 251 ? 9.245 22.410 -8.741 1.00 65.06 251 LEU A C 1
ATOM 2079 O O . LEU A 1 251 ? 8.930 23.590 -8.592 1.00 65.06 251 LEU A O 1
ATOM 2083 N N . LYS A 1 252 ? 9.578 21.899 -9.936 1.00 64.44 252 LYS A N 1
ATOM 2084 C CA . LYS A 1 252 ? 9.634 22.700 -11.173 1.00 64.44 252 LYS A CA 1
ATOM 2085 C C . LYS A 1 252 ? 8.284 23.325 -11.527 1.00 64.44 252 LYS A C 1
ATOM 2087 O O . LYS A 1 252 ? 8.244 24.429 -12.057 1.00 64.44 252 LYS A O 1
ATOM 2092 N N . VAL A 1 253 ? 7.186 22.640 -11.200 1.00 67.38 253 VAL A N 1
ATOM 2093 C CA . VAL A 1 253 ? 5.807 23.108 -11.434 1.00 67.38 253 VAL A CA 1
ATOM 2094 C C . VAL A 1 253 ? 5.246 23.857 -10.206 1.00 67.38 253 VAL A C 1
ATOM 2096 O O . VAL A 1 253 ? 4.058 24.170 -10.144 1.00 67.38 253 VAL A O 1
ATOM 2099 N N . GLY A 1 254 ? 6.084 24.162 -9.207 1.00 72.31 254 GLY A N 1
ATOM 2100 C CA . GLY A 1 254 ? 5.698 24.911 -8.006 1.00 72.31 254 GLY A CA 1
ATOM 2101 C C . GLY A 1 254 ? 4.792 24.139 -7.040 1.00 72.31 254 GLY A C 1
ATOM 2102 O O . GLY A 1 254 ? 4.093 24.754 -6.232 1.00 72.31 254 GLY A O 1
ATOM 2103 N N . ARG A 1 255 ? 4.776 22.803 -7.125 1.00 81.44 255 ARG A N 1
ATOM 2104 C CA . ARG A 1 255 ? 3.965 21.921 -6.277 1.00 81.44 255 ARG A CA 1
ATOM 2105 C C . ARG A 1 255 ? 4.792 21.314 -5.153 1.00 81.44 255 ARG A C 1
ATOM 2107 O O . ARG A 1 255 ? 5.957 20.972 -5.335 1.00 81.44 255 ARG A O 1
ATOM 2114 N N . VAL A 1 256 ? 4.147 21.120 -4.008 1.00 84.44 256 VAL A N 1
ATOM 2115 C CA . VAL A 1 256 ? 4.747 20.503 -2.813 1.00 84.44 256 VAL A CA 1
ATOM 2116 C C . VAL A 1 256 ? 4.305 19.045 -2.674 1.00 84.44 256 VAL A C 1
ATOM 2118 O O . VAL A 1 256 ? 3.265 18.659 -3.204 1.00 84.44 256 VAL A O 1
ATOM 2121 N N . ALA A 1 257 ? 5.093 18.217 -1.987 1.00 79.88 257 ALA A N 1
ATOM 2122 C CA . ALA A 1 257 ? 4.818 16.778 -1.841 1.00 79.88 257 ALA A CA 1
ATOM 2123 C C . ALA A 1 257 ? 4.883 16.273 -0.386 1.00 79.88 257 ALA A C 1
ATOM 2125 O O . ALA A 1 257 ? 4.563 15.116 -0.119 1.00 79.88 257 ALA A O 1
ATOM 2126 N N . GLY A 1 258 ? 5.301 17.099 0.576 1.00 86.25 258 GLY A N 1
ATOM 2127 C CA . GLY A 1 258 ? 5.571 16.660 1.947 1.00 86.25 258 GLY A CA 1
ATOM 2128 C C . GLY A 1 258 ? 6.762 15.712 1.983 1.00 86.25 258 GLY A C 1
ATOM 2129 O O . GLY A 1 258 ? 7.800 16.029 1.399 1.00 86.25 258 GLY A O 1
ATOM 2130 N N . LEU A 1 259 ? 6.585 14.548 2.618 1.00 85.69 259 LEU A N 1
ATOM 2131 C CA . LEU A 1 259 ? 7.483 13.383 2.552 1.00 85.69 259 LEU A CA 1
ATOM 2132 C C . LEU A 1 259 ? 6.989 12.268 1.602 1.00 85.69 259 LEU A C 1
ATOM 2134 O O . LEU A 1 259 ? 7.655 11.244 1.462 1.00 85.69 259 LEU A O 1
ATOM 2138 N N . TRP A 1 260 ? 5.856 12.452 0.913 1.00 82.69 260 TRP A N 1
ATOM 2139 C CA . TRP A 1 260 ? 5.343 11.496 -0.091 1.00 82.69 260 TRP A CA 1
ATOM 2140 C C . TRP A 1 260 ? 6.183 11.486 -1.353 1.00 82.69 260 TRP A C 1
ATOM 2142 O O . TRP A 1 260 ? 6.839 12.489 -1.614 1.00 82.69 260 TRP A O 1
ATOM 2152 N N . ARG A 1 261 ? 6.165 10.404 -2.142 1.00 78.00 261 ARG A N 1
ATOM 2153 C CA . ARG A 1 261 ? 7.027 10.257 -3.331 1.00 78.00 261 ARG A CA 1
ATOM 2154 C C . ARG A 1 261 ? 7.040 11.508 -4.213 1.00 78.00 261 ARG A C 1
ATOM 2156 O O . ARG A 1 261 ? 8.108 12.008 -4.558 1.00 78.00 261 ARG A O 1
ATOM 2163 N N . ASP A 1 262 ? 5.860 12.024 -4.528 1.00 76.94 262 ASP A N 1
ATOM 2164 C CA . ASP A 1 262 ? 5.661 13.164 -5.411 1.00 76.94 262 ASP A CA 1
ATOM 2165 C C . ASP A 1 262 ? 4.355 13.917 -5.088 1.00 76.94 262 ASP A C 1
ATOM 2167 O O . ASP A 1 262 ? 3.528 13.487 -4.274 1.00 76.94 262 ASP A O 1
ATOM 2171 N N . SER A 1 263 ? 4.153 15.064 -5.745 1.00 78.44 263 SER A N 1
ATOM 2172 C CA . SER A 1 263 ? 2.918 15.842 -5.587 1.00 78.44 263 SER A CA 1
ATOM 2173 C C . SER A 1 263 ? 1.683 15.104 -6.121 1.00 78.44 263 SER A C 1
ATOM 2175 O O . SER A 1 263 ? 0.579 15.358 -5.634 1.00 78.44 263 SER A O 1
ATOM 2177 N N . GLY A 1 264 ? 1.836 14.174 -7.073 1.00 77.44 264 GLY A N 1
ATOM 2178 C CA . GLY A 1 264 ? 0.760 13.315 -7.568 1.00 77.44 264 GLY A CA 1
ATOM 2179 C C . GLY A 1 264 ? 0.217 12.393 -6.479 1.00 77.44 264 GLY A C 1
ATOM 2180 O O . GLY A 1 264 ? -0.991 12.402 -6.226 1.00 77.44 264 GLY A O 1
ATOM 2181 N N . SER A 1 265 ? 1.101 11.686 -5.770 1.00 79.38 265 SER A N 1
ATOM 2182 C CA . SER A 1 265 ? 0.734 10.812 -4.647 1.00 79.38 265 SER A CA 1
ATOM 2183 C C . SER A 1 265 ? 0.135 11.607 -3.485 1.00 79.38 265 SER A C 1
ATOM 2185 O O . SER A 1 265 ? -0.953 11.291 -2.998 1.00 79.38 265 SER A O 1
ATOM 2187 N N . ALA A 1 266 ? 0.765 12.725 -3.110 1.00 85.62 266 ALA A N 1
ATOM 2188 C CA . ALA A 1 266 ? 0.251 13.615 -2.068 1.00 85.62 266 ALA A CA 1
ATOM 2189 C C . ALA A 1 266 ? -1.166 14.135 -2.385 1.00 85.62 266 ALA A C 1
ATOM 2191 O O . ALA A 1 266 ? -2.007 14.237 -1.488 1.00 85.62 266 ALA A O 1
ATOM 2192 N N . SER A 1 267 ? -1.450 14.412 -3.665 1.00 83.38 267 SER A N 1
ATOM 2193 C CA . SER A 1 267 ? -2.722 14.994 -4.098 1.00 83.38 267 SER A CA 1
ATOM 2194 C C . SER A 1 267 ? -3.928 14.116 -3.774 1.00 83.38 267 SER A C 1
ATOM 2196 O O . SER A 1 267 ? -4.978 14.665 -3.493 1.00 83.38 267 SER A O 1
ATOM 2198 N N . TRP A 1 268 ? -3.829 12.788 -3.767 1.00 80.75 268 TRP A N 1
ATOM 2199 C CA . TRP A 1 268 ? -4.975 11.935 -3.417 1.00 80.75 268 TRP A CA 1
ATOM 2200 C C . TRP A 1 268 ? -4.858 11.328 -2.011 1.00 80.75 268 TRP A C 1
ATOM 2202 O O . TRP A 1 268 ? -5.883 11.140 -1.348 1.00 80.75 268 TRP A O 1
ATOM 2212 N N . ILE A 1 269 ? -3.639 11.075 -1.511 1.00 85.94 269 ILE A N 1
ATOM 2213 C CA . ILE A 1 269 ? -3.424 10.479 -0.182 1.00 85.94 269 ILE A CA 1
ATOM 2214 C C . ILE A 1 269 ? -3.896 11.426 0.919 1.00 85.94 269 ILE A C 1
ATOM 2216 O O . ILE A 1 269 ? -4.648 11.018 1.804 1.00 85.94 269 ILE A O 1
ATOM 2220 N N . ILE A 1 270 ? -3.498 12.699 0.860 1.00 89.62 270 ILE A N 1
ATOM 2221 C CA . ILE A 1 270 ? -3.825 13.695 1.890 1.00 89.62 270 ILE A CA 1
ATOM 2222 C C . ILE A 1 270 ? -5.337 13.864 2.067 1.00 89.62 270 ILE A C 1
ATOM 2224 O O . ILE A 1 270 ? -5.801 13.716 3.200 1.00 89.62 270 ILE A O 1
ATOM 2228 N N . PRO A 1 271 ? -6.138 14.117 1.010 1.00 87.81 271 PRO A N 1
ATOM 2229 C CA . PRO A 1 271 ? -7.574 14.265 1.190 1.00 87.81 271 PRO A CA 1
ATOM 2230 C C . PRO A 1 271 ? -8.225 12.957 1.642 1.00 87.81 271 PRO A C 1
ATOM 2232 O O . PRO A 1 271 ? -9.125 13.000 2.477 1.00 87.81 271 PRO A O 1
ATOM 2235 N N . THR A 1 272 ? -7.739 11.796 1.189 1.00 85.50 272 THR A N 1
ATOM 2236 C CA . THR A 1 272 ? -8.265 10.491 1.625 1.00 85.50 272 THR A CA 1
ATOM 2237 C C . THR A 1 272 ? -8.027 10.252 3.119 1.00 85.50 272 THR A C 1
ATOM 2239 O O . THR A 1 272 ? -8.958 9.899 3.848 1.00 85.50 272 THR A O 1
ATOM 2242 N N . LEU A 1 273 ? -6.805 10.491 3.607 1.00 88.25 273 LEU A N 1
ATOM 2243 C CA . LEU A 1 273 ? -6.464 10.347 5.023 1.00 88.25 273 LEU A CA 1
ATOM 2244 C C . LEU A 1 273 ? -7.156 11.402 5.890 1.00 88.25 273 LEU A C 1
ATOM 2246 O O . LEU A 1 273 ? -7.678 11.060 6.950 1.00 88.25 273 LEU A O 1
ATOM 2250 N N . GLY A 1 274 ? -7.222 12.656 5.436 1.00 89.62 274 GLY A N 1
ATOM 2251 C CA . GLY A 1 274 ? -7.921 13.736 6.134 1.00 89.62 274 GLY A CA 1
ATOM 2252 C C . GLY A 1 274 ? -9.411 13.435 6.312 1.00 89.62 274 GLY A C 1
ATOM 2253 O O . GLY A 1 274 ? -9.933 13.519 7.427 1.00 89.62 274 GLY A O 1
ATOM 2254 N N . LEU A 1 275 ? -10.083 12.981 5.247 1.00 87.00 275 LEU A N 1
ATOM 2255 C CA . LEU A 1 275 ? -11.478 12.532 5.298 1.00 87.00 275 LEU A CA 1
ATOM 2256 C C . LEU A 1 275 ? -11.653 11.319 6.217 1.00 87.00 275 LEU A C 1
ATOM 2258 O O . LEU A 1 275 ? -12.576 11.297 7.031 1.00 87.00 275 LEU A O 1
ATOM 2262 N N . TYR A 1 276 ? -10.759 10.330 6.136 1.00 85.31 276 TYR A N 1
ATOM 2263 C CA . TYR A 1 276 ? -10.792 9.152 7.004 1.00 85.31 276 TYR A CA 1
ATOM 2264 C C . TYR A 1 276 ? -10.615 9.513 8.490 1.00 85.31 276 TYR A C 1
ATOM 2266 O O . TYR A 1 276 ? -11.341 9.001 9.345 1.00 85.31 276 TYR A O 1
ATOM 2274 N N . LEU A 1 277 ? -9.697 10.422 8.825 1.00 88.69 277 LEU A N 1
ATOM 2275 C CA . LEU A 1 277 ? -9.477 10.878 10.200 1.00 88.69 277 LEU A CA 1
ATOM 2276 C C . LEU A 1 277 ? -10.656 11.707 10.720 1.00 88.69 277 LEU A C 1
ATOM 2278 O O . LEU A 1 277 ? -11.150 11.431 11.818 1.00 88.69 277 LEU A O 1
ATOM 2282 N N . ALA A 1 278 ? -11.161 12.657 9.925 1.00 87.25 278 ALA A N 1
ATOM 2283 C CA . ALA A 1 278 ? -12.365 13.422 10.259 1.00 87.25 278 ALA A CA 1
ATOM 2284 C C . ALA A 1 278 ? -13.557 12.484 10.506 1.00 87.25 278 ALA A C 1
ATOM 2286 O O . ALA A 1 278 ? -14.295 12.631 11.483 1.00 87.25 278 ALA A O 1
ATOM 2287 N N . TRP A 1 279 ? -13.684 11.443 9.683 1.00 81.00 279 TRP A N 1
ATOM 2288 C CA . TRP A 1 279 ? -14.680 10.398 9.864 1.00 81.00 279 TRP A CA 1
ATOM 2289 C C . TRP A 1 279 ? -14.508 9.656 11.193 1.00 81.00 279 TRP A C 1
ATOM 2291 O O . TRP A 1 279 ? -15.472 9.500 11.949 1.00 81.00 279 TRP A O 1
ATOM 2301 N N . LYS A 1 280 ? -13.297 9.185 11.515 1.00 82.50 280 LYS A N 1
ATOM 2302 C CA . LYS A 1 280 ? -13.044 8.442 12.762 1.00 82.50 280 LYS A CA 1
ATOM 2303 C C . LYS A 1 280 ? -13.313 9.280 14.007 1.00 82.50 280 LYS A C 1
ATOM 2305 O O . LYS A 1 280 ? -13.803 8.737 14.998 1.00 82.50 280 LYS A O 1
ATOM 2310 N N . VAL A 1 281 ? -13.044 10.583 13.960 1.00 84.12 281 VAL A N 1
ATOM 2311 C CA . VAL A 1 281 ? -13.419 11.521 15.029 1.00 84.12 281 VAL A CA 1
ATOM 2312 C C . VAL A 1 281 ? -14.940 11.624 15.149 1.00 84.12 281 VAL A C 1
ATOM 2314 O O . VAL A 1 281 ? -15.484 11.523 16.254 1.00 84.12 281 VAL A O 1
ATOM 2317 N N . TRP A 1 282 ? -15.642 11.751 14.021 1.00 78.31 282 TRP A N 1
ATOM 2318 C CA . TRP A 1 282 ? -17.101 11.838 13.984 1.00 78.31 282 TRP A CA 1
ATOM 2319 C C . TRP A 1 282 ? -17.804 10.603 14.569 1.00 78.31 282 TRP A C 1
ATOM 2321 O O . TRP A 1 282 ? -18.836 10.717 15.241 1.00 78.31 282 TRP A O 1
ATOM 2331 N N . GLU A 1 283 ? -17.250 9.412 14.337 1.00 76.44 283 GLU A N 1
ATOM 2332 C CA . GLU A 1 283 ? -17.831 8.138 14.773 1.00 76.44 283 GLU A CA 1
ATOM 2333 C C . GLU A 1 283 ? -17.773 7.880 16.278 1.00 76.44 283 GLU A C 1
ATOM 2335 O O . GLU A 1 283 ? -18.523 7.026 16.751 1.00 76.44 283 GLU A O 1
ATOM 2340 N N . ARG A 1 284 ? -16.965 8.620 17.051 1.00 72.56 284 ARG A N 1
ATOM 2341 C CA . ARG A 1 284 ? -16.841 8.443 18.512 1.00 72.56 284 ARG A CA 1
ATOM 2342 C C . ARG A 1 284 ? -18.047 8.977 19.297 1.00 72.56 284 ARG A C 1
ATOM 2344 O O . ARG A 1 284 ? -17.919 9.807 20.202 1.00 72.56 284 ARG A O 1
ATOM 2351 N N . ARG A 1 285 ? -19.245 8.499 18.953 1.00 59.25 285 ARG A N 1
ATOM 2352 C CA . ARG A 1 285 ? -20.490 8.781 19.674 1.00 59.25 285 ARG A CA 1
ATOM 2353 C C . ARG A 1 285 ? -20.429 8.195 21.089 1.00 59.25 285 ARG A C 1
ATOM 2355 O O . ARG A 1 285 ? -19.875 7.124 21.290 1.00 59.25 285 ARG A O 1
ATOM 2362 N N . GLY A 1 286 ? -20.954 8.927 22.071 1.00 58.00 286 GLY A N 1
ATOM 2363 C CA . GLY A 1 286 ? -21.018 8.501 23.478 1.00 58.00 286 GLY A CA 1
ATOM 2364 C C . GLY A 1 286 ? -19.781 8.807 24.331 1.00 58.00 286 GLY A C 1
ATOM 2365 O O . GLY A 1 286 ? -19.931 9.016 25.525 1.00 58.00 286 GLY A O 1
ATOM 2366 N N . ILE A 1 287 ? -18.582 8.914 23.744 1.00 68.69 287 ILE A N 1
ATOM 2367 C CA . ILE A 1 287 ? -17.347 9.212 24.503 1.00 68.69 287 ILE A CA 1
ATOM 2368 C C . ILE A 1 287 ? -17.074 10.722 24.544 1.00 68.69 287 ILE A C 1
ATOM 2370 O O . ILE A 1 287 ? -16.641 11.260 25.556 1.00 68.69 287 ILE A O 1
ATOM 2374 N N . TRP A 1 288 ? -17.280 11.412 23.419 1.00 73.00 288 TRP A N 1
ATOM 2375 C CA . TRP A 1 288 ? -16.969 12.837 23.269 1.00 73.00 288 TRP A CA 1
ATOM 2376 C C . TRP A 1 288 ? -18.253 13.649 23.115 1.00 73.00 288 TRP A C 1
ATOM 2378 O O . TRP A 1 288 ? -19.179 13.212 22.416 1.00 73.00 288 TRP A O 1
ATOM 2388 N N . ARG A 1 289 ? -18.283 14.851 23.713 1.00 80.62 289 ARG A N 1
ATOM 2389 C CA . ARG A 1 289 ? -19.361 15.832 23.511 1.00 80.62 289 ARG A CA 1
ATOM 2390 C C . ARG A 1 289 ? -19.523 16.122 22.021 1.00 80.62 289 ARG A C 1
ATOM 2392 O O . ARG A 1 289 ? -18.547 16.212 21.277 1.00 80.62 289 ARG A O 1
ATOM 2399 N N . GLU A 1 290 ? -20.768 16.257 21.579 1.00 79.06 290 GLU A N 1
ATOM 2400 C CA . GLU A 1 290 ? -21.079 16.408 20.158 1.00 79.06 290 GLU A CA 1
ATOM 2401 C C . GLU A 1 290 ? -20.440 17.654 19.530 1.00 79.06 290 GLU A C 1
ATOM 2403 O O . GLU A 1 290 ? -19.936 17.571 18.408 1.00 79.06 290 GLU A O 1
ATOM 2408 N N . SER A 1 291 ? -20.388 18.764 20.270 1.00 81.25 291 SER A N 1
ATOM 2409 C CA . SER A 1 291 ? -19.717 19.999 19.853 1.00 81.25 291 SER A CA 1
ATOM 2410 C C . SER A 1 291 ? -18.225 19.785 19.585 1.00 81.25 291 SER A C 1
ATOM 2412 O O . SER A 1 291 ? -17.741 20.153 18.518 1.00 81.25 291 SER A O 1
ATOM 2414 N N . SER A 1 292 ? -17.510 19.108 20.487 1.00 84.75 292 SER A N 1
ATOM 2415 C CA . SER A 1 292 ? -16.077 18.820 20.339 1.00 84.75 292 SER A CA 1
ATOM 2416 C C . SER A 1 292 ? -15.785 17.923 19.136 1.00 84.75 292 SER A C 1
ATOM 2418 O O . SER A 1 292 ? -14.826 18.165 18.408 1.00 84.75 292 SER A O 1
ATOM 2420 N N . ARG A 1 293 ? -16.632 16.916 18.873 1.00 84.62 293 ARG A N 1
ATOM 2421 C CA . ARG A 1 293 ? -16.485 16.057 17.682 1.00 84.62 293 ARG A CA 1
ATOM 2422 C C . ARG A 1 293 ? -16.678 16.847 16.392 1.00 84.62 293 ARG A C 1
ATOM 2424 O O . ARG A 1 293 ? -15.892 16.677 15.464 1.00 84.62 293 ARG A O 1
ATOM 2431 N N . ARG A 1 294 ? -17.713 17.698 16.335 1.00 83.25 294 ARG A N 1
ATOM 2432 C CA . ARG A 1 294 ? -17.992 18.576 15.186 1.00 83.25 294 ARG A CA 1
ATOM 2433 C C . ARG A 1 294 ? -16.818 19.510 14.931 1.00 83.25 294 ARG A C 1
ATOM 2435 O O . ARG A 1 294 ? -16.288 19.510 13.827 1.00 83.25 294 ARG A O 1
ATOM 2442 N N . MET A 1 295 ? -16.376 20.221 15.965 1.00 87.31 295 MET A N 1
ATOM 2443 C CA . MET A 1 295 ? -15.269 21.168 15.872 1.00 87.31 295 MET A CA 1
ATOM 2444 C C . MET A 1 295 ? -13.981 20.489 15.399 1.00 87.31 295 MET A C 1
ATOM 2446 O O . MET A 1 295 ? -13.374 20.958 14.445 1.00 87.31 295 MET A O 1
ATOM 2450 N N . LEU A 1 296 ? -13.602 19.352 15.994 1.00 88.75 296 LEU A N 1
ATOM 2451 C CA . LEU A 1 296 ? -12.378 18.648 15.610 1.00 88.75 296 LEU A CA 1
ATOM 2452 C C . LEU A 1 296 ? -12.462 18.059 14.192 1.00 88.75 296 LEU A C 1
ATOM 2454 O O . LEU A 1 296 ? -11.486 18.118 13.453 1.00 88.75 296 LEU A O 1
ATOM 2458 N N . SER A 1 297 ? -13.622 17.536 13.782 1.00 88.12 297 SER A N 1
ATOM 2459 C CA . SER A 1 297 ? -13.808 17.029 12.413 1.00 88.12 297 SER A CA 1
ATOM 2460 C C . SER A 1 297 ? -13.700 18.162 11.388 1.00 88.12 297 SER A C 1
ATOM 2462 O O . SER A 1 297 ? -12.983 18.025 10.404 1.00 88.12 297 SER A O 1
ATOM 2464 N N . ILE A 1 298 ? -14.354 19.302 11.645 1.00 89.31 298 ILE A N 1
ATOM 2465 C CA . ILE A 1 298 ? -14.273 20.500 10.792 1.00 89.31 298 ILE A CA 1
ATOM 2466 C C . ILE A 1 298 ? -12.839 21.031 10.746 1.00 89.31 298 ILE A C 1
ATOM 2468 O O . ILE A 1 298 ? -12.357 21.378 9.675 1.00 89.31 298 ILE A O 1
ATOM 2472 N N . PHE A 1 299 ? -12.140 21.048 11.880 1.00 91.75 299 PHE A N 1
ATOM 2473 C CA . PHE A 1 299 ? -10.747 21.477 11.955 1.00 91.75 299 PHE A CA 1
ATOM 2474 C C . PHE A 1 299 ? -9.821 20.593 11.109 1.00 91.75 299 PHE A C 1
ATOM 2476 O O . PHE A 1 299 ? -9.017 21.118 10.342 1.00 91.75 299 PHE A O 1
ATOM 2483 N N . ILE A 1 300 ? -9.974 19.264 11.175 1.00 92.12 300 ILE A N 1
ATOM 2484 C CA . ILE A 1 300 ? -9.219 18.332 10.320 1.00 92.12 300 ILE A CA 1
ATOM 2485 C C . ILE A 1 300 ? -9.504 18.615 8.843 1.00 92.12 300 ILE A C 1
ATOM 2487 O O . ILE A 1 300 ? -8.566 18.699 8.052 1.00 92.12 300 ILE A O 1
ATOM 2491 N N . LEU A 1 301 ? -10.772 18.798 8.464 1.00 92.06 301 LEU A N 1
ATOM 2492 C CA . LEU A 1 301 ? -11.155 19.115 7.084 1.00 92.06 301 LEU A CA 1
ATOM 2493 C C . LEU A 1 301 ? -10.567 20.459 6.624 1.00 92.06 301 LEU A C 1
ATOM 2495 O O . LEU A 1 301 ? -10.000 20.536 5.539 1.00 92.06 301 LEU A O 1
ATOM 2499 N N . LEU A 1 302 ? -10.609 21.496 7.463 1.00 92.56 302 LEU A N 1
ATOM 2500 C CA . LEU A 1 302 ? -10.007 22.798 7.162 1.00 92.56 302 LEU A CA 1
ATOM 2501 C C . LEU A 1 302 ? -8.497 22.695 6.946 1.00 92.56 302 LEU A C 1
ATOM 2503 O O . LEU A 1 302 ? -8.012 23.169 5.922 1.00 92.56 302 LEU A O 1
ATOM 2507 N N . ILE A 1 303 ? -7.768 22.029 7.850 1.00 93.00 303 ILE A N 1
ATOM 2508 C CA . ILE A 1 303 ? -6.330 21.781 7.666 1.00 93.00 303 ILE A CA 1
ATOM 2509 C C . ILE A 1 303 ? -6.098 21.043 6.352 1.00 93.00 303 ILE A C 1
ATOM 2511 O O . ILE A 1 303 ? -5.271 21.473 5.557 1.00 93.00 303 ILE A O 1
ATOM 2515 N N . THR A 1 304 ? -6.857 19.975 6.094 1.00 92.81 304 THR A N 1
ATOM 2516 C CA . THR A 1 304 ? -6.750 19.195 4.853 1.00 92.81 304 THR A CA 1
ATOM 2517 C C . THR A 1 304 ? -6.901 20.102 3.630 1.00 92.81 304 THR A C 1
ATOM 2519 O O . THR A 1 304 ? -6.064 20.056 2.736 1.00 92.81 304 THR A O 1
ATOM 2522 N N . GLY A 1 305 ? -7.907 20.983 3.618 1.00 91.38 305 GLY A N 1
ATOM 2523 C CA . GLY A 1 305 ? -8.118 21.958 2.546 1.00 91.38 305 GLY A CA 1
ATOM 2524 C C . GLY A 1 305 ? -6.963 22.951 2.376 1.00 91.38 305 GLY A C 1
ATOM 2525 O O . GLY A 1 305 ? -6.580 23.234 1.244 1.00 91.38 305 GLY A O 1
ATOM 2526 N N . ILE A 1 306 ? -6.366 23.433 3.473 1.00 91.00 306 ILE A N 1
ATOM 2527 C CA . ILE A 1 306 ? -5.197 24.333 3.436 1.00 91.00 306 ILE A CA 1
ATOM 2528 C C . ILE A 1 306 ? -3.980 23.628 2.818 1.00 91.00 306 ILE A C 1
ATOM 2530 O O . ILE A 1 306 ? -3.287 24.221 1.992 1.00 91.00 306 ILE A O 1
ATOM 2534 N N . LEU A 1 307 ? -3.746 22.352 3.149 1.00 90.00 307 LEU A N 1
ATOM 2535 C CA . LEU A 1 307 ? -2.667 21.556 2.540 1.00 90.00 307 LEU A CA 1
ATOM 2536 C C . LEU A 1 307 ? -2.834 21.422 1.013 1.00 90.00 307 LEU A C 1
ATOM 2538 O O . LEU A 1 307 ? -1.849 21.272 0.295 1.00 90.00 307 LEU A O 1
ATOM 2542 N N . GLY A 1 308 ? -4.069 21.521 0.512 1.00 86.19 308 GLY A N 1
ATOM 2543 C CA . GLY A 1 308 ? -4.435 21.444 -0.903 1.00 86.19 308 GLY A CA 1
ATOM 2544 C C . GLY A 1 308 ? -3.961 22.589 -1.796 1.00 86.19 308 GLY A C 1
ATOM 2545 O O . GLY A 1 308 ? -3.962 22.440 -3.018 1.00 86.19 308 GLY A O 1
ATOM 2546 N N . LEU A 1 309 ? -3.560 23.732 -1.227 1.00 86.19 309 LEU A N 1
ATOM 2547 C CA . LEU A 1 309 ? -3.320 24.96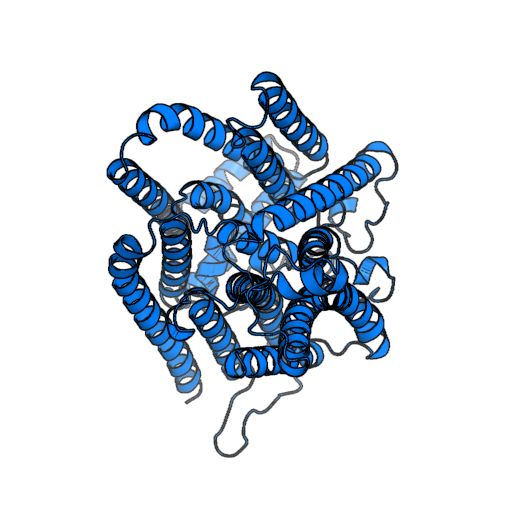8 -1.987 1.00 86.19 309 LEU A CA 1
ATOM 2548 C C . LEU A 1 309 ? -2.190 24.850 -3.023 1.00 86.19 309 LEU A C 1
ATOM 2550 O O . LEU A 1 309 ? -2.301 25.417 -4.107 1.00 86.19 309 LEU A O 1
ATOM 2554 N N . LYS A 1 310 ? -1.126 24.100 -2.708 1.00 84.19 310 LYS A N 1
ATOM 2555 C CA . LYS A 1 310 ? 0.018 23.845 -3.607 1.00 84.19 310 LYS A CA 1
ATOM 2556 C C . LYS A 1 310 ? 0.075 22.399 -4.128 1.00 84.19 310 LYS A C 1
ATOM 2558 O O . LYS A 1 310 ? 1.118 21.955 -4.611 1.00 84.19 310 LYS A O 1
ATOM 2563 N N . LEU A 1 311 ? -1.033 21.660 -4.036 1.00 83.06 311 LEU A N 1
ATOM 2564 C CA . LEU A 1 311 ? -1.169 20.303 -4.575 1.00 83.06 311 LEU A CA 1
ATOM 2565 C C . LEU A 1 311 ? -1.837 20.309 -5.959 1.00 83.06 311 LEU A C 1
ATOM 2567 O O . LEU A 1 311 ? -2.340 21.325 -6.442 1.00 83.06 311 LEU A O 1
ATOM 2571 N N . GLY A 1 312 ? -1.800 19.168 -6.649 1.00 72.56 312 GLY A N 1
ATOM 2572 C CA . GLY A 1 312 ? -2.374 19.024 -7.986 1.00 72.56 312 GLY A CA 1
ATOM 2573 C C . GLY A 1 312 ? -3.905 19.090 -7.993 1.00 72.56 312 GLY A C 1
ATOM 2574 O O . GLY A 1 312 ? -4.565 18.878 -6.982 1.00 72.56 312 GLY A O 1
ATOM 2575 N N . LYS A 1 313 ? -4.507 19.305 -9.172 1.00 72.94 313 LYS A N 1
ATOM 2576 C CA . LYS A 1 313 ? -5.978 19.359 -9.350 1.00 72.94 313 LYS A CA 1
ATOM 2577 C C . LYS A 1 313 ? -6.704 18.107 -8.841 1.00 72.94 313 LYS A C 1
ATOM 2579 O O . LYS A 1 313 ? -7.842 18.198 -8.388 1.00 72.94 313 LYS A O 1
ATOM 2584 N N . THR A 1 314 ? -6.032 16.956 -8.894 1.00 71.94 314 THR A N 1
ATOM 2585 C CA . THR A 1 314 ? -6.514 15.681 -8.351 1.00 71.94 314 THR A CA 1
ATOM 2586 C C . THR A 1 314 ? -6.897 15.795 -6.875 1.00 71.94 314 THR A C 1
ATOM 2588 O O . THR A 1 314 ? -7.853 15.151 -6.456 1.00 71.94 314 THR A O 1
ATOM 2591 N N . PHE A 1 315 ? -6.227 16.669 -6.114 1.00 82.12 315 PHE A N 1
ATOM 2592 C CA . PHE A 1 315 ? -6.563 16.954 -4.723 1.00 82.12 315 PHE A CA 1
ATOM 2593 C C . PHE A 1 315 ? -7.987 17.452 -4.562 1.00 82.12 315 PHE A C 1
ATOM 2595 O O . PHE A 1 315 ? -8.759 16.870 -3.809 1.00 82.12 315 PHE A O 1
ATOM 2602 N N . TRP A 1 316 ? -8.361 18.494 -5.299 1.00 81.38 316 TRP A N 1
ATOM 2603 C CA . TRP A 1 316 ? -9.683 19.099 -5.169 1.00 81.38 316 TRP A CA 1
ATOM 2604 C C . TRP A 1 316 ? -10.791 18.161 -5.641 1.00 81.38 316 TRP A C 1
ATOM 2606 O O . TRP A 1 316 ? -11.874 18.161 -5.060 1.00 81.38 316 TRP A O 1
ATOM 2616 N N . LEU A 1 317 ? -10.504 17.315 -6.634 1.00 74.56 317 LEU A N 1
ATOM 2617 C CA . LEU A 1 317 ? -11.430 16.279 -7.084 1.00 74.56 317 LEU A CA 1
ATOM 2618 C C . LEU A 1 317 ? -11.629 15.204 -6.007 1.00 74.56 317 LEU A C 1
ATOM 2620 O O . LEU A 1 317 ? -12.767 14.925 -5.639 1.00 74.56 317 LEU A O 1
ATOM 2624 N N . ALA A 1 318 ? -10.543 14.650 -5.461 1.00 76.44 318 ALA A N 1
ATOM 2625 C CA . ALA A 1 318 ? -10.593 13.656 -4.388 1.00 76.44 318 ALA A CA 1
ATOM 2626 C C . ALA A 1 318 ? -11.265 14.215 -3.122 1.00 76.44 318 ALA A C 1
ATOM 2628 O O . ALA A 1 318 ? -12.139 13.578 -2.534 1.00 76.44 318 ALA A O 1
ATOM 2629 N N . TYR A 1 319 ? -10.896 15.435 -2.734 1.00 82.81 319 TYR A N 1
ATOM 2630 C CA . TYR A 1 319 ? -11.429 16.122 -1.564 1.00 82.81 319 TYR A CA 1
ATOM 2631 C C . TYR A 1 319 ? -12.914 16.463 -1.729 1.00 82.81 319 TYR A C 1
ATOM 2633 O O . TYR A 1 319 ? -13.718 16.138 -0.858 1.00 82.81 319 TYR A O 1
ATOM 2641 N N . GLY A 1 320 ? -13.304 17.050 -2.865 1.00 79.38 320 GLY A N 1
ATOM 2642 C CA . GLY A 1 320 ? -14.692 17.409 -3.162 1.00 79.38 320 GLY A CA 1
ATOM 2643 C C . GLY A 1 320 ? -15.606 16.190 -3.288 1.00 79.38 320 GLY A C 1
ATOM 2644 O O . GLY A 1 320 ? -16.656 16.146 -2.646 1.00 79.38 320 GLY A O 1
ATOM 2645 N N . ALA A 1 321 ? -15.189 15.169 -4.045 1.00 74.25 321 ALA A N 1
ATOM 2646 C CA . ALA A 1 321 ? -15.944 13.922 -4.181 1.00 74.25 321 ALA A CA 1
ATOM 2647 C C . ALA A 1 321 ? -16.084 13.196 -2.836 1.00 74.25 321 ALA A C 1
ATOM 2649 O O . ALA A 1 321 ? -17.164 12.711 -2.495 1.00 74.25 321 ALA A O 1
ATOM 2650 N N . GLY A 1 322 ? -15.016 13.166 -2.038 1.00 77.06 322 GLY A N 1
ATOM 2651 C CA . GLY A 1 322 ? -15.037 12.565 -0.712 1.00 77.06 322 GLY A CA 1
ATOM 2652 C C . GLY A 1 322 ? -15.915 13.324 0.288 1.00 77.06 322 GLY A C 1
ATOM 2653 O O . GLY A 1 322 ? -16.667 12.692 1.030 1.00 77.06 322 GLY A O 1
ATOM 2654 N N . LEU A 1 323 ? -15.907 14.663 0.269 1.00 80.31 323 LEU A N 1
ATOM 2655 C CA . LEU A 1 323 ? -16.837 15.489 1.051 1.00 80.31 323 LEU A CA 1
ATOM 2656 C C . LEU A 1 323 ? -18.291 15.254 0.632 1.00 80.31 323 LEU A C 1
ATOM 2658 O O . LEU A 1 323 ? -19.161 15.091 1.487 1.00 80.31 323 LEU A O 1
ATOM 2662 N N . PHE A 1 324 ? -18.559 15.190 -0.672 1.00 78.44 324 PHE A N 1
ATOM 2663 C CA . PHE A 1 324 ? -19.891 14.898 -1.192 1.00 78.44 324 PHE A CA 1
ATOM 2664 C C . PHE A 1 324 ? -20.373 13.506 -0.758 1.00 78.44 324 PHE A C 1
ATOM 2666 O O . PHE A 1 324 ? -21.480 13.367 -0.236 1.00 78.44 324 PHE A O 1
ATOM 2673 N N . GLY A 1 325 ? -19.513 12.488 -0.866 1.00 72.25 325 GLY A N 1
ATOM 2674 C CA . GLY A 1 325 ? -19.786 11.143 -0.357 1.00 72.25 325 GLY A CA 1
ATOM 2675 C C . GLY A 1 325 ? -20.026 11.117 1.157 1.00 72.25 325 GLY A C 1
ATOM 2676 O O . GLY A 1 325 ? -20.941 10.436 1.625 1.00 72.25 325 GLY A O 1
ATOM 2677 N N . PHE A 1 326 ? -19.263 11.900 1.927 1.00 71.19 326 PHE A N 1
ATOM 2678 C CA . PHE A 1 326 ? -19.450 12.058 3.372 1.00 71.19 326 PHE A CA 1
ATOM 2679 C C . PHE A 1 326 ? -20.823 12.660 3.711 1.00 71.19 326 PHE A C 1
ATOM 2681 O O . PHE A 1 326 ? -21.515 12.160 4.602 1.00 71.19 326 PHE A O 1
ATOM 2688 N N . LEU A 1 327 ? -21.251 13.687 2.969 1.00 72.81 327 LEU A N 1
ATOM 2689 C CA . LEU A 1 327 ? -22.562 14.325 3.123 1.00 72.81 327 LEU A CA 1
ATOM 2690 C C . LEU A 1 327 ? -23.708 13.375 2.755 1.00 72.81 327 LEU A C 1
ATOM 2692 O O . LEU A 1 327 ? -24.645 13.226 3.542 1.00 72.81 327 LEU A O 1
ATOM 2696 N N . ILE A 1 328 ? -23.613 12.679 1.616 1.00 72.50 328 ILE A N 1
ATOM 2697 C CA . ILE A 1 328 ? -24.603 11.669 1.205 1.00 72.50 328 ILE A CA 1
ATOM 2698 C C . ILE A 1 328 ? -24.727 10.588 2.272 1.00 72.50 328 ILE A C 1
ATOM 2700 O O . ILE A 1 328 ? -25.834 10.274 2.711 1.00 72.50 328 ILE A O 1
ATOM 2704 N N . TYR A 1 329 ? -23.600 10.035 2.727 1.00 69.00 329 TYR A N 1
ATOM 2705 C CA . TYR A 1 329 ? -23.615 9.021 3.773 1.00 69.00 329 TYR A CA 1
ATOM 2706 C C . TYR A 1 329 ? -24.286 9.549 5.043 1.00 69.00 329 TYR A C 1
ATOM 2708 O O . TYR A 1 329 ? -25.052 8.826 5.675 1.00 69.00 329 TYR A O 1
ATOM 2716 N N . PHE A 1 330 ? -24.040 10.803 5.423 1.00 67.38 330 PHE A N 1
ATOM 2717 C CA . PHE A 1 330 ? -24.663 11.394 6.602 1.00 67.38 330 PHE A CA 1
ATOM 2718 C C . PHE A 1 330 ? -26.192 11.470 6.490 1.00 67.38 330 PHE A C 1
ATOM 2720 O O . PHE A 1 330 ? -26.888 11.117 7.448 1.00 67.38 330 PHE A O 1
ATOM 2727 N N . VAL A 1 331 ? -26.707 11.868 5.323 1.00 70.25 331 VAL A N 1
ATOM 2728 C CA . VAL A 1 331 ? -28.148 11.906 5.027 1.00 70.25 331 VAL A CA 1
ATOM 2729 C C . VAL A 1 331 ? -28.734 10.493 5.037 1.00 70.25 331 VAL A C 1
ATOM 2731 O O . VAL A 1 331 ? -29.701 10.220 5.752 1.00 70.25 331 VAL A O 1
ATOM 2734 N N . LEU A 1 332 ? -28.100 9.566 4.316 1.00 66.88 332 LEU A N 1
ATOM 2735 C CA . LEU A 1 332 ? -28.576 8.191 4.177 1.00 66.88 332 LEU A CA 1
ATOM 2736 C C . LEU A 1 332 ? -28.445 7.381 5.466 1.00 66.88 332 LEU A C 1
ATOM 2738 O O . LEU A 1 332 ? -29.232 6.469 5.696 1.00 66.88 332 LEU A O 1
ATOM 2742 N N . ARG A 1 333 ? -27.504 7.712 6.358 1.00 64.06 333 ARG A N 1
ATOM 2743 C CA . ARG A 1 333 ? -27.282 6.972 7.606 1.00 64.06 333 ARG A CA 1
ATOM 2744 C C . ARG A 1 333 ? -28.553 6.860 8.443 1.00 64.06 333 ARG A C 1
ATOM 2746 O O . ARG A 1 333 ? -28.755 5.812 9.043 1.00 64.06 333 ARG A O 1
ATOM 2753 N N . LYS A 1 334 ? -29.394 7.900 8.508 1.00 62.12 334 LYS A N 1
ATOM 2754 C CA . LYS A 1 334 ? -30.658 7.853 9.270 1.00 62.12 334 LYS A CA 1
ATOM 2755 C C . LYS A 1 334 ? -31.637 6.807 8.720 1.00 62.12 334 LYS A C 1
ATOM 2757 O O . LYS A 1 334 ? -32.389 6.235 9.496 1.00 62.12 334 LYS A O 1
ATOM 2762 N N . ILE A 1 335 ? -31.575 6.541 7.417 1.00 60.84 335 ILE A N 1
ATOM 2763 C CA . ILE A 1 335 ? -32.420 5.580 6.696 1.00 60.84 335 ILE A CA 1
ATOM 2764 C C . ILE A 1 335 ? -31.795 4.174 6.721 1.00 60.84 335 ILE A C 1
ATOM 2766 O O . ILE A 1 335 ? -32.503 3.181 6.832 1.00 60.84 335 ILE A O 1
ATOM 2770 N N . LEU A 1 336 ? -30.461 4.084 6.653 1.00 58.19 336 LEU A N 1
ATOM 2771 C CA . LEU A 1 336 ? -29.697 2.831 6.565 1.00 58.19 336 LEU A CA 1
ATOM 2772 C C . LEU A 1 336 ? -29.461 2.139 7.923 1.00 58.19 336 LEU A C 1
ATOM 2774 O O . LEU A 1 336 ? -29.186 0.941 7.964 1.00 58.19 336 LEU A O 1
ATOM 2778 N N . HIS A 1 337 ? -29.516 2.869 9.043 1.00 55.50 337 HIS A N 1
ATOM 2779 C CA . HIS A 1 337 ? -29.157 2.335 10.368 1.00 55.50 337 HIS A CA 1
ATOM 2780 C C . HIS A 1 337 ? -30.046 1.211 10.939 1.00 55.50 337 HIS A C 1
ATOM 2782 O O . HIS A 1 337 ? -29.505 0.436 11.726 1.00 55.50 337 HIS A O 1
ATOM 2788 N N . PRO A 1 338 ? -31.359 1.111 10.640 1.00 59.06 338 PRO A N 1
ATOM 2789 C CA . PRO A 1 338 ? -32.213 0.138 11.317 1.00 59.06 338 PRO A CA 1
ATOM 2790 C C . PRO A 1 338 ? -32.279 -1.248 10.650 1.00 59.06 338 PRO A C 1
ATOM 2792 O O . PRO A 1 338 ? -32.811 -2.158 11.274 1.00 59.06 338 PRO A O 1
ATOM 2795 N N . ASN A 1 339 ? -31.777 -1.447 9.419 1.00 61.50 339 ASN A N 1
ATOM 2796 C CA . ASN A 1 339 ? -32.003 -2.700 8.679 1.00 61.50 339 ASN A CA 1
ATOM 2797 C C . ASN A 1 339 ? -30.749 -3.243 7.958 1.00 61.50 339 ASN A C 1
ATOM 2799 O O . ASN A 1 339 ? -30.265 -2.651 6.988 1.00 61.50 339 ASN A O 1
ATOM 2803 N N . ASP A 1 340 ? -30.279 -4.420 8.384 1.00 61.34 340 ASP A N 1
ATOM 2804 C CA . ASP A 1 340 ? -29.118 -5.131 7.823 1.00 61.34 340 ASP A CA 1
ATOM 2805 C C . ASP A 1 340 ? -29.277 -5.482 6.335 1.00 61.34 340 ASP A C 1
ATOM 2807 O O . ASP A 1 340 ? -28.298 -5.457 5.581 1.00 61.34 340 ASP A O 1
ATOM 2811 N N . TRP A 1 341 ? -30.506 -5.767 5.886 1.00 60.59 341 TRP A N 1
ATOM 2812 C CA . TRP A 1 341 ? -30.790 -6.092 4.487 1.00 60.59 341 TRP A CA 1
ATOM 2813 C C . TRP A 1 341 ? -30.604 -4.874 3.581 1.00 60.59 341 TRP A C 1
ATOM 2815 O O . TRP A 1 341 ? -29.955 -4.972 2.542 1.00 60.59 341 TRP A O 1
ATOM 2825 N N . ILE A 1 342 ? -31.062 -3.697 4.021 1.00 64.50 342 ILE A N 1
ATOM 2826 C CA . ILE A 1 342 ? -30.880 -2.432 3.293 1.00 64.50 342 ILE A CA 1
ATOM 2827 C C . ILE A 1 342 ? -29.392 -2.062 3.235 1.00 64.50 342 ILE A C 1
ATOM 2829 O O . ILE A 1 342 ? -28.903 -1.609 2.202 1.00 64.50 342 ILE A O 1
ATOM 2833 N N . GLN A 1 343 ? -28.627 -2.319 4.301 1.00 63.44 343 GLN A N 1
ATOM 2834 C CA . GLN A 1 343 ? -27.173 -2.134 4.273 1.00 63.44 343 GLN A CA 1
ATOM 2835 C C . GLN A 1 343 ? -26.479 -3.110 3.317 1.00 63.44 343 GLN A C 1
ATOM 2837 O O . GLN A 1 343 ? -25.492 -2.749 2.676 1.00 63.44 343 GLN A O 1
ATOM 2842 N N . GLY A 1 344 ? -26.945 -4.359 3.233 1.00 62.41 344 GLY A N 1
ATOM 2843 C CA . GLY A 1 344 ? -26.478 -5.335 2.244 1.00 62.41 344 GLY A CA 1
ATOM 2844 C C . GLY A 1 344 ? -26.784 -4.895 0.810 1.00 62.41 344 GLY A C 1
ATOM 2845 O O . GLY A 1 344 ? -25.890 -4.893 -0.038 1.00 62.41 344 GLY A O 1
ATOM 2846 N N . ALA A 1 345 ? -28.009 -4.431 0.560 1.00 65.69 345 ALA A N 1
ATOM 2847 C CA . ALA A 1 345 ? -28.440 -3.906 -0.732 1.00 65.69 345 ALA A CA 1
ATOM 2848 C C . ALA A 1 345 ? -27.648 -2.654 -1.133 1.00 65.69 345 ALA A C 1
ATOM 2850 O O . ALA A 1 345 ? -27.163 -2.580 -2.254 1.00 65.69 345 ALA A O 1
ATOM 2851 N N . PHE A 1 346 ? -27.418 -1.715 -0.210 1.00 68.94 346 PHE A N 1
ATOM 2852 C CA . PHE A 1 346 ? -26.602 -0.524 -0.461 1.00 68.94 346 PHE A CA 1
ATOM 2853 C C . PHE A 1 346 ? -25.143 -0.876 -0.780 1.00 68.94 346 PHE A C 1
ATOM 2855 O O . PHE A 1 346 ? -24.574 -0.332 -1.721 1.00 68.94 346 PHE A O 1
ATOM 2862 N N . ARG A 1 347 ? -24.540 -1.825 -0.047 1.00 66.69 347 ARG A N 1
ATOM 2863 C CA . ARG A 1 347 ? -23.190 -2.341 -0.350 1.00 66.69 347 ARG A CA 1
ATOM 2864 C C . ARG A 1 347 ? -23.121 -2.930 -1.753 1.00 66.69 347 ARG A C 1
ATOM 2866 O O . ARG A 1 347 ? -22.201 -2.616 -2.501 1.00 66.69 347 ARG A O 1
ATOM 2873 N N . THR A 1 348 ? -24.115 -3.740 -2.101 1.00 66.50 348 THR A N 1
ATOM 2874 C CA . THR A 1 348 ? -24.225 -4.367 -3.422 1.00 66.50 348 THR A CA 1
ATOM 2875 C C . THR A 1 348 ? -24.434 -3.313 -4.506 1.00 66.50 348 THR A C 1
ATOM 2877 O O . THR A 1 348 ? -23.760 -3.355 -5.523 1.00 66.50 348 THR A O 1
ATOM 2880 N N . PHE A 1 349 ? -25.283 -2.311 -4.269 1.00 70.38 349 PHE A N 1
ATOM 2881 C CA . PHE A 1 349 ? -25.524 -1.203 -5.190 1.00 70.38 349 PHE A CA 1
ATOM 2882 C C . PHE A 1 349 ? -24.262 -0.374 -5.443 1.00 70.38 349 PHE A C 1
ATOM 2884 O O . PHE A 1 349 ? -23.909 -0.144 -6.594 1.00 70.38 349 PHE A O 1
ATOM 2891 N N . VAL A 1 350 ? -23.541 0.029 -4.389 1.00 67.31 350 VAL A N 1
ATOM 2892 C CA . VAL A 1 350 ? -22.273 0.766 -4.528 1.00 67.31 350 VAL A CA 1
ATOM 2893 C C . VAL A 1 350 ? -21.237 -0.081 -5.264 1.00 67.31 350 VAL A C 1
ATOM 2895 O O . VAL A 1 350 ? -20.550 0.427 -6.144 1.00 67.31 350 VAL A O 1
ATOM 2898 N N . PHE A 1 351 ? -21.149 -1.375 -4.955 1.00 66.88 351 PHE A N 1
ATOM 2899 C CA . PHE A 1 351 ? -20.253 -2.296 -5.650 1.00 66.88 351 PHE A CA 1
ATOM 2900 C C . PHE A 1 351 ? -20.594 -2.423 -7.144 1.00 66.88 351 PHE A C 1
ATOM 2902 O O . PHE A 1 351 ? -19.711 -2.293 -7.990 1.00 66.88 351 PHE A O 1
ATOM 2909 N N . VAL A 1 352 ? -21.875 -2.593 -7.479 1.00 70.12 352 VAL A N 1
ATOM 2910 C CA . VAL A 1 352 ? -22.360 -2.633 -8.866 1.00 70.12 352 VAL A CA 1
ATOM 2911 C C . VAL A 1 352 ? -22.109 -1.306 -9.571 1.00 70.12 352 VAL A C 1
ATOM 2913 O O . VAL A 1 352 ? -21.734 -1.318 -10.736 1.00 70.12 352 VAL A O 1
ATOM 2916 N N . LEU A 1 353 ? -22.254 -0.168 -8.890 1.00 67.31 353 LEU A N 1
ATOM 2917 C CA . LEU A 1 353 ? -21.965 1.147 -9.457 1.00 67.31 353 LEU A CA 1
ATOM 2918 C C . LEU A 1 353 ? -20.471 1.311 -9.759 1.00 67.31 353 LEU A C 1
ATOM 2920 O O . LEU A 1 353 ? -20.131 1.815 -10.824 1.00 67.31 353 LEU A O 1
ATOM 2924 N N . ILE A 1 354 ? -19.583 0.829 -8.882 1.00 64.88 354 ILE A N 1
ATOM 2925 C CA . ILE A 1 354 ? -18.130 0.815 -9.123 1.00 64.88 354 ILE A CA 1
ATOM 2926 C C . ILE A 1 354 ? -17.793 -0.058 -10.336 1.00 64.88 354 ILE A C 1
ATOM 2928 O O . ILE A 1 354 ? -17.067 0.390 -11.223 1.00 64.88 354 ILE A O 1
ATOM 2932 N N . LEU A 1 355 ? -18.352 -1.270 -10.408 1.00 65.94 355 LEU A N 1
ATOM 2933 C CA . LEU A 1 355 ? -18.163 -2.152 -11.561 1.00 65.94 355 LEU A CA 1
ATOM 2934 C C . LEU A 1 355 ? -18.717 -1.523 -12.840 1.00 65.94 355 LEU A C 1
ATOM 2936 O O . LEU A 1 355 ? -18.019 -1.483 -13.844 1.00 65.94 355 LEU A O 1
ATOM 2940 N N . SER A 1 356 ? -19.934 -0.980 -12.797 1.00 64.69 356 SER A N 1
ATOM 2941 C CA . SER A 1 356 ? -20.586 -0.330 -13.940 1.00 64.69 356 SER A CA 1
ATOM 2942 C C . SER A 1 356 ? -19.803 0.889 -14.409 1.00 64.69 356 SER A C 1
ATOM 2944 O O . SER A 1 356 ? -19.688 1.114 -15.607 1.00 64.69 356 SER A O 1
ATOM 2946 N N . PHE A 1 357 ? -19.209 1.648 -13.487 1.00 65.00 357 PHE A N 1
ATOM 2947 C CA . PHE A 1 357 ? -18.319 2.748 -13.828 1.00 65.00 357 PHE A CA 1
ATOM 2948 C C . PHE A 1 357 ? -17.035 2.239 -14.501 1.00 65.00 357 PHE A C 1
ATOM 2950 O O . PHE A 1 357 ? -16.665 2.745 -15.559 1.00 65.00 357 PHE A O 1
ATOM 2957 N N . GLY A 1 358 ? -16.403 1.189 -13.965 1.00 59.12 358 GLY A N 1
ATOM 2958 C CA . GLY A 1 358 ? -15.263 0.520 -14.605 1.00 59.12 358 GLY A CA 1
ATOM 2959 C C . GLY A 1 358 ? -15.588 0.008 -16.015 1.00 59.12 358 GLY A C 1
ATOM 2960 O O . GLY A 1 358 ? -14.845 0.275 -16.956 1.00 59.12 358 GLY A O 1
ATOM 2961 N N . PHE A 1 359 ? -16.746 -0.635 -16.193 1.00 60.25 359 PHE A N 1
ATOM 2962 C CA . PHE A 1 359 ? -17.250 -1.075 -17.498 1.00 60.25 359 PHE A CA 1
ATOM 2963 C C . PHE A 1 359 ? -17.625 0.085 -18.423 1.00 60.25 359 PHE A C 1
ATOM 2965 O O . PHE A 1 359 ? -17.432 -0.008 -19.631 1.00 60.25 359 PHE A O 1
ATOM 2972 N N . SER A 1 360 ? -18.109 1.204 -17.887 1.00 58.16 360 SER A N 1
ATOM 2973 C CA . SER A 1 360 ? -18.370 2.389 -18.701 1.00 58.16 360 SER A CA 1
ATOM 2974 C C . SER A 1 360 ? -17.068 2.954 -19.266 1.00 58.16 360 SER A C 1
ATOM 2976 O O . SER A 1 360 ? -17.017 3.265 -20.449 1.00 58.16 360 SER A O 1
ATOM 2978 N N . LEU A 1 361 ? -15.983 2.988 -18.481 1.00 56.06 361 LEU A N 1
ATOM 2979 C CA . LEU A 1 361 ? -14.661 3.404 -18.963 1.00 56.06 361 LEU A CA 1
ATOM 2980 C C . LEU A 1 361 ? -14.134 2.485 -20.075 1.00 56.06 361 LEU A C 1
ATOM 2982 O O . LEU A 1 361 ? -13.563 2.983 -21.042 1.00 56.06 361 LEU A O 1
ATOM 2986 N N . LEU A 1 362 ? -14.380 1.175 -19.971 1.00 52.97 362 LEU A N 1
ATOM 2987 C CA . LEU A 1 362 ? -14.093 0.201 -21.031 1.00 52.97 362 LEU A CA 1
ATOM 2988 C C . LEU A 1 362 ? -14.865 0.518 -22.317 1.00 52.97 362 LEU A C 1
ATOM 2990 O O . LEU A 1 362 ? -14.273 0.619 -23.389 1.00 52.97 362 LEU A O 1
ATOM 2994 N N . TRP A 1 363 ? -16.175 0.744 -22.194 1.00 51.50 363 TRP A N 1
ATOM 2995 C CA . TRP A 1 363 ? -17.052 1.091 -23.313 1.00 51.50 363 TRP A CA 1
ATOM 2996 C C . TRP A 1 363 ? -16.672 2.425 -23.974 1.00 51.50 363 TRP A C 1
ATOM 2998 O O . TRP A 1 363 ? -16.731 2.569 -25.198 1.00 51.50 363 TRP A O 1
ATOM 3008 N N . PHE A 1 364 ? -16.258 3.409 -23.171 1.00 51.47 364 PHE A N 1
ATOM 3009 C CA . PHE A 1 364 ? -15.765 4.697 -23.657 1.00 51.47 364 PHE A CA 1
ATOM 3010 C C . PHE A 1 364 ? -14.414 4.569 -24.365 1.00 51.47 364 PHE A C 1
ATOM 3012 O O . PHE A 1 364 ? -14.202 5.245 -25.369 1.00 51.47 364 PHE A O 1
ATOM 3019 N N . GLY A 1 365 ? -13.520 3.707 -23.880 1.00 47.72 365 GLY A N 1
ATOM 3020 C CA . GLY A 1 365 ? -12.220 3.477 -24.506 1.00 47.72 365 GLY A CA 1
ATOM 3021 C C . GLY A 1 365 ? -12.293 2.650 -25.798 1.00 47.72 365 GLY A C 1
ATOM 3022 O O . GLY A 1 365 ? -11.499 2.872 -26.710 1.00 47.72 365 GLY A O 1
ATOM 3023 N N . GLU A 1 366 ? -13.247 1.720 -25.911 1.00 44.44 366 GLU A N 1
ATOM 3024 C CA . GLU A 1 366 ? -13.473 0.939 -27.139 1.00 44.44 366 GLU A CA 1
ATOM 3025 C C . GLU A 1 366 ? -14.122 1.807 -28.239 1.00 44.44 366 GLU A C 1
ATOM 3027 O O . GLU A 1 366 ? -13.797 1.684 -29.421 1.00 44.44 366 GLU A O 1
ATOM 3032 N N . ASN A 1 367 ? -14.945 2.790 -27.851 1.00 47.53 367 ASN A N 1
ATOM 3033 C CA . ASN A 1 367 ? -15.461 3.823 -28.748 1.00 47.53 367 ASN A CA 1
ATOM 3034 C C . ASN A 1 367 ? -14.431 4.940 -28.995 1.00 47.53 367 ASN A C 1
ATOM 3036 O O . ASN A 1 367 ? -14.581 6.080 -28.546 1.00 47.53 367 ASN A O 1
ATOM 3040 N N . GLN A 1 368 ? -13.441 4.643 -29.841 1.00 48.59 368 GLN A N 1
ATOM 3041 C CA . GLN A 1 368 ? -12.440 5.584 -30.375 1.00 48.59 368 GLN A CA 1
ATOM 3042 C C . GLN A 1 368 ? -13.013 6.827 -31.088 1.00 48.59 368 GLN A C 1
ATOM 3044 O O . GLN A 1 368 ? -12.244 7.598 -31.637 1.00 48.59 368 GLN A O 1
ATOM 3049 N N . LYS A 1 369 ? -14.331 7.062 -31.115 1.00 43.81 369 LYS A N 1
ATOM 3050 C CA . LYS A 1 369 ? -14.956 8.279 -31.669 1.00 43.81 369 LYS A CA 1
ATOM 3051 C C . LYS A 1 369 ? -15.091 9.411 -30.644 1.00 43.81 369 LYS A C 1
ATOM 3053 O O . LYS A 1 369 ? -15.186 10.572 -31.034 1.00 43.81 369 LYS A O 1
ATOM 3058 N N . LEU A 1 370 ? -15.040 9.104 -29.344 1.00 39.19 370 LEU A N 1
ATOM 3059 C CA . LEU A 1 370 ? -15.168 10.100 -28.271 1.00 39.19 370 LEU A CA 1
ATOM 3060 C C . LEU A 1 370 ? -13.821 10.719 -27.863 1.00 39.19 370 LEU A C 1
ATOM 3062 O O . LEU A 1 370 ? -13.781 11.883 -27.479 1.00 39.19 370 LEU A O 1
ATOM 3066 N N . VAL A 1 371 ? -12.710 9.992 -28.027 1.00 42.78 371 VAL A N 1
ATOM 3067 C CA . VAL A 1 371 ? -11.345 10.527 -27.851 1.00 42.78 371 VAL A CA 1
ATOM 3068 C C . VAL A 1 371 ? -11.018 11.597 -28.910 1.00 42.78 371 VAL A C 1
ATOM 3070 O O . VAL A 1 371 ? -10.550 12.665 -28.525 1.00 42.78 371 VAL A O 1
ATOM 3073 N N . PRO A 1 372 ? -11.370 11.419 -30.201 1.00 41.69 372 PRO A N 1
ATOM 3074 C CA . PRO A 1 372 ? -11.386 12.479 -31.197 1.00 41.69 372 PRO A CA 1
ATOM 3075 C C . PRO A 1 372 ? -12.361 13.596 -30.860 1.00 41.69 372 PRO A C 1
ATOM 3077 O O . PRO A 1 372 ? -12.044 14.741 -31.112 1.00 41.69 372 PRO A O 1
ATOM 3080 N N . ALA A 1 373 ? -13.529 13.322 -30.269 1.00 39.81 373 ALA A N 1
ATOM 3081 C CA . ALA A 1 373 ? -14.450 14.385 -29.852 1.00 39.81 373 ALA A CA 1
ATOM 3082 C C . ALA A 1 373 ? -13.880 15.224 -28.693 1.00 39.81 373 ALA A C 1
ATOM 3084 O O . ALA A 1 373 ? -14.052 16.439 -28.679 1.00 39.81 373 ALA A O 1
ATOM 3085 N N . LEU A 1 374 ? -13.139 14.606 -27.767 1.00 39.12 374 LEU A N 1
ATOM 3086 C CA . LEU A 1 374 ? -12.362 15.276 -26.720 1.00 39.12 374 LEU A CA 1
ATOM 3087 C C . LEU A 1 374 ? -11.132 15.990 -27.285 1.00 39.12 374 LEU A C 1
ATOM 3089 O O . LEU A 1 374 ? -10.797 17.063 -26.794 1.00 39.12 374 LEU A O 1
ATOM 3093 N N . SER A 1 375 ? -10.490 15.456 -28.328 1.00 41.91 375 SER A N 1
ATOM 3094 C CA . SER A 1 375 ? -9.396 16.131 -29.034 1.00 41.91 375 SER A CA 1
ATOM 3095 C C . SER A 1 375 ? -9.899 17.261 -29.944 1.00 41.91 375 SER A C 1
ATOM 3097 O O . SER A 1 375 ? -9.194 18.239 -30.172 1.00 41.91 375 SER A O 1
ATOM 3099 N N . HIS A 1 376 ? -11.140 17.178 -30.428 1.00 43.97 376 HIS A N 1
ATOM 3100 C CA . HIS A 1 376 ? -11.814 18.223 -31.191 1.00 43.97 376 HIS A CA 1
ATOM 3101 C C . HIS A 1 376 ? -12.322 19.314 -30.246 1.00 43.97 376 HIS A C 1
ATOM 3103 O O . HIS A 1 376 ? -12.083 20.491 -30.498 1.00 43.97 376 HIS A O 1
ATOM 3109 N N . ALA A 1 377 ? -12.897 18.943 -29.098 1.00 44.00 377 ALA A N 1
ATOM 3110 C CA . ALA A 1 377 ? -13.209 19.857 -28.003 1.00 44.00 377 ALA A CA 1
ATOM 3111 C C . ALA A 1 377 ? -11.942 20.512 -27.436 1.00 44.00 377 ALA A C 1
ATOM 3113 O O . ALA A 1 377 ? -11.943 21.714 -27.181 1.00 44.00 377 ALA A O 1
ATOM 3114 N N . SER A 1 378 ? -10.834 19.772 -27.314 1.00 41.03 378 SER A N 1
ATOM 3115 C CA . SER A 1 378 ? -9.542 20.345 -26.933 1.00 41.03 378 SER A CA 1
ATOM 3116 C C . SER A 1 378 ? -9.001 21.258 -28.032 1.00 41.03 378 SER A C 1
ATOM 3118 O O . SER A 1 378 ? -8.520 22.332 -27.709 1.00 41.03 378 SER A O 1
ATOM 3120 N N . SER A 1 379 ? -9.167 20.932 -29.320 1.00 48.22 379 SER A N 1
ATOM 3121 C CA . SER A 1 379 ? -8.803 21.818 -30.439 1.00 48.22 379 SER A CA 1
ATOM 3122 C C . SER A 1 379 ? -9.662 23.086 -30.531 1.00 48.22 379 SER A C 1
ATOM 3124 O O . SER A 1 379 ? -9.166 24.141 -30.919 1.00 48.22 379 SER A O 1
ATOM 3126 N N . LEU A 1 380 ? -10.926 23.021 -30.108 1.00 50.12 380 LEU A N 1
ATOM 3127 C CA . LEU A 1 380 ? -11.797 24.184 -29.945 1.00 50.12 380 LEU A CA 1
ATOM 3128 C C . LEU A 1 380 ? -11.354 25.021 -28.735 1.00 50.12 380 LEU A C 1
ATOM 3130 O O . LEU A 1 380 ? -11.278 26.243 -28.829 1.00 50.12 380 LEU A O 1
ATOM 3134 N N . LEU A 1 381 ? -10.950 24.366 -27.642 1.00 43.56 381 LEU A N 1
ATOM 3135 C CA . LEU A 1 381 ? -10.365 25.000 -26.457 1.00 43.56 381 LEU A CA 1
ATOM 3136 C C . LEU A 1 381 ? -8.932 25.529 -26.682 1.00 43.56 381 LEU A C 1
ATOM 3138 O O . LEU A 1 381 ? -8.531 26.446 -25.962 1.00 43.56 381 LEU A O 1
ATOM 3142 N N . LYS A 1 382 ? -8.189 25.038 -27.696 1.00 46.62 382 LYS A N 1
ATOM 3143 C CA . LYS A 1 382 ? -6.872 25.562 -28.142 1.00 46.62 382 LYS A CA 1
ATOM 3144 C C . LYS A 1 382 ? -6.942 27.028 -28.551 1.00 46.62 382 LYS A C 1
ATOM 3146 O O . LYS A 1 382 ? -5.934 27.718 -28.470 1.00 46.62 382 LYS A O 1
ATOM 3151 N N . LYS A 1 383 ? -8.120 27.523 -28.943 1.00 50.41 383 LYS A N 1
ATOM 3152 C CA . LYS A 1 383 ? -8.326 28.944 -29.254 1.00 50.41 383 LYS A CA 1
ATOM 3153 C C . LYS A 1 383 ? -8.465 29.832 -28.009 1.00 50.41 383 LYS A C 1
ATOM 3155 O O . LYS A 1 383 ? -8.369 31.045 -28.133 1.00 50.41 383 LYS A O 1
ATOM 3160 N N . THR A 1 384 ? -8.674 29.253 -26.824 1.00 51.31 384 THR A N 1
ATOM 3161 C CA . THR A 1 384 ? -9.024 29.982 -25.585 1.00 51.31 384 THR A CA 1
ATOM 3162 C C . THR A 1 384 ? -8.089 29.732 -24.400 1.00 51.31 384 THR A C 1
ATOM 3164 O O . THR A 1 384 ? -8.099 30.512 -23.451 1.00 51.31 384 THR A O 1
ATOM 3167 N N . ILE A 1 385 ? -7.293 28.658 -24.406 1.00 48.03 385 ILE A N 1
ATOM 3168 C CA . ILE A 1 385 ? -6.456 28.252 -23.266 1.00 48.03 385 ILE A CA 1
ATOM 3169 C C . ILE A 1 385 ? -4.987 28.186 -23.703 1.00 48.03 385 ILE A C 1
ATOM 3171 O O . ILE A 1 385 ? -4.673 27.630 -24.751 1.00 48.03 385 ILE A O 1
ATOM 3175 N N . SER A 1 386 ? -4.089 28.752 -22.888 1.00 46.28 386 SER A N 1
ATOM 3176 C CA . SER A 1 386 ? -2.641 28.789 -23.130 1.00 46.28 386 SER A CA 1
ATOM 3177 C C . SER A 1 386 ? -2.025 27.398 -23.373 1.00 46.28 386 SER A C 1
ATOM 3179 O O . SER A 1 386 ? -2.401 26.416 -22.725 1.00 46.28 386 SER A O 1
ATOM 3181 N N . GLY A 1 387 ? -1.051 27.332 -24.292 1.00 45.88 387 GLY A N 1
ATOM 3182 C CA . GLY A 1 387 ? -0.527 26.097 -24.901 1.00 45.88 387 GLY A CA 1
ATOM 3183 C C . GLY A 1 387 ? -0.014 25.011 -23.943 1.00 45.88 387 GLY A C 1
ATOM 3184 O O . GLY A 1 387 ? -0.206 23.832 -24.216 1.00 45.88 387 GLY A O 1
ATOM 3185 N N . GLU A 1 388 ? 0.533 25.360 -22.776 1.00 47.75 388 GLU A N 1
ATOM 3186 C CA . GLU A 1 388 ? 1.061 24.364 -21.824 1.00 47.75 388 GLU A CA 1
ATOM 3187 C C . GLU A 1 388 ? -0.019 23.477 -21.181 1.00 47.75 388 GLU A C 1
ATOM 3189 O O . GLU A 1 388 ? 0.221 22.308 -20.887 1.00 47.75 388 GLU A O 1
ATOM 3194 N N . LYS A 1 389 ? -1.238 23.999 -20.975 1.00 47.19 389 LYS A N 1
ATOM 3195 C CA . LYS A 1 389 ? -2.347 23.225 -20.379 1.00 47.19 389 LYS A CA 1
ATOM 3196 C C . LYS A 1 389 ? -2.938 22.201 -21.350 1.00 47.19 389 LYS A C 1
ATOM 3198 O O . LYS A 1 389 ? -3.648 21.293 -20.923 1.00 47.19 389 LYS A O 1
ATOM 3203 N N . LEU A 1 390 ? -2.679 22.381 -22.641 1.00 48.66 390 LEU A N 1
ATOM 3204 C CA . LEU A 1 390 ? -3.152 21.523 -23.718 1.00 48.66 390 LEU A CA 1
ATOM 3205 C C . LEU A 1 390 ? -2.189 20.378 -24.012 1.00 48.66 390 LEU A C 1
ATOM 3207 O O . LEU A 1 390 ? -2.658 19.264 -24.227 1.00 48.66 390 LEU A O 1
ATOM 3211 N N . ASP A 1 391 ? -0.883 20.627 -23.920 1.00 53.47 391 ASP A N 1
ATOM 3212 C CA . ASP A 1 391 ? 0.146 19.584 -23.998 1.00 53.47 391 ASP A CA 1
ATOM 3213 C C . ASP A 1 391 ? -0.035 18.517 -22.895 1.00 53.47 391 ASP A C 1
ATOM 3215 O O . ASP A 1 391 ? 0.097 17.326 -23.162 1.00 53.47 391 ASP A O 1
ATOM 3219 N N . ASP A 1 392 ? -0.412 18.916 -21.672 1.00 55.75 392 ASP A N 1
ATOM 3220 C CA . ASP A 1 392 ? -0.673 17.996 -20.544 1.00 55.75 392 ASP A CA 1
ATOM 3221 C C . ASP A 1 392 ? -1.926 17.120 -20.771 1.00 55.75 392 ASP A C 1
ATOM 3223 O O . ASP A 1 392 ? -1.954 15.932 -20.445 1.00 55.75 392 ASP A O 1
ATOM 3227 N N . LEU A 1 393 ? -2.977 17.678 -21.384 1.00 58.28 393 LEU A N 1
ATOM 3228 C CA . LEU A 1 393 ? -4.182 16.918 -21.741 1.00 58.28 393 LEU A CA 1
ATOM 3229 C C . LEU A 1 393 ? -3.917 15.926 -22.879 1.00 58.28 393 LEU A C 1
ATOM 3231 O O . LEU A 1 393 ? -4.418 14.801 -22.832 1.00 58.28 393 LEU A O 1
ATOM 3235 N N . ASP A 1 394 ? -3.126 16.328 -23.874 1.00 58.78 394 ASP A N 1
ATOM 3236 C CA . ASP A 1 394 ? -2.727 15.461 -24.983 1.00 58.78 394 ASP A CA 1
ATOM 3237 C C . ASP A 1 394 ? -1.848 14.303 -24.488 1.00 58.78 394 ASP A C 1
ATOM 3239 O O . ASP A 1 394 ? -2.102 13.143 -24.806 1.00 58.78 394 ASP A O 1
ATOM 3243 N N . TYR A 1 395 ? -0.896 14.583 -23.594 1.00 63.91 395 TYR A N 1
ATOM 3244 C CA . TYR A 1 395 ? -0.062 13.562 -22.961 1.00 63.91 395 TYR A CA 1
ATOM 3245 C C . TYR A 1 395 ? -0.877 12.558 -22.124 1.00 63.91 395 TYR A C 1
ATOM 3247 O O . TYR A 1 395 ? -0.709 11.344 -22.257 1.00 63.91 395 TYR A O 1
ATOM 3255 N N . ARG A 1 396 ? -1.842 13.031 -21.323 1.00 62.94 396 ARG A N 1
ATOM 3256 C CA . ARG A 1 396 ? -2.761 12.146 -20.579 1.00 62.94 396 ARG A CA 1
ATOM 3257 C C . ARG A 1 396 ? -3.637 11.291 -21.491 1.00 62.94 396 ARG A C 1
ATOM 3259 O O . ARG A 1 396 ? -3.895 10.134 -21.166 1.00 62.94 396 ARG A O 1
ATOM 3266 N N . SER A 1 397 ? -4.080 11.842 -22.619 1.00 64.44 397 SER A N 1
ATOM 3267 C CA . SER A 1 397 ? -4.813 11.097 -23.647 1.00 64.44 397 SER A CA 1
ATOM 3268 C C . SER A 1 397 ? -3.941 9.992 -24.258 1.00 64.44 397 SER A C 1
ATOM 3270 O O . SER A 1 397 ? -4.374 8.843 -24.350 1.00 64.44 397 SER A O 1
ATOM 3272 N N . LYS A 1 398 ? -2.672 10.295 -24.574 1.00 70.00 398 LYS A N 1
ATOM 3273 C CA . LYS A 1 398 ? -1.689 9.310 -25.058 1.00 70.00 398 LYS A CA 1
ATOM 3274 C C . LYS A 1 398 ? -1.458 8.175 -24.044 1.00 70.00 398 LYS A C 1
ATOM 3276 O O . LYS A 1 398 ? -1.467 7.011 -24.438 1.00 70.00 398 LYS A O 1
ATOM 3281 N N . LEU A 1 399 ? -1.357 8.481 -22.744 1.00 69.38 399 LEU A N 1
ATOM 3282 C CA . LEU A 1 399 ? -1.254 7.476 -21.668 1.00 69.38 399 LEU A CA 1
ATOM 3283 C C . LEU A 1 399 ? -2.490 6.566 -21.571 1.00 69.38 399 LEU A C 1
ATOM 3285 O O . LEU A 1 399 ? -2.366 5.357 -21.354 1.00 69.38 399 LEU A O 1
ATOM 3289 N N . MET A 1 400 ? -3.690 7.132 -21.732 1.00 70.00 400 MET A N 1
ATOM 3290 C CA . MET A 1 400 ? -4.928 6.346 -21.763 1.00 70.00 400 MET A CA 1
ATOM 3291 C C . MET A 1 400 ? -4.969 5.422 -22.982 1.00 70.00 400 MET A C 1
ATOM 3293 O O . MET A 1 400 ? -5.291 4.247 -22.828 1.00 70.00 400 MET A O 1
ATOM 3297 N N . ASN A 1 401 ? -4.584 5.916 -24.162 1.00 72.88 401 ASN A N 1
ATOM 3298 C CA . ASN A 1 401 ? -4.539 5.107 -25.381 1.00 72.88 401 ASN A CA 1
ATOM 3299 C C . ASN A 1 401 ? -3.544 3.947 -25.258 1.00 72.88 401 ASN A C 1
ATOM 3301 O O . ASN A 1 401 ? -3.927 2.818 -25.536 1.00 72.88 401 ASN A O 1
ATOM 3305 N N . ALA A 1 402 ? -2.338 4.182 -24.731 1.00 74.56 402 ALA A N 1
ATOM 3306 C CA . ALA A 1 402 ? -1.366 3.110 -24.496 1.00 74.56 402 ALA A CA 1
ATOM 3307 C C . ALA A 1 402 ? -1.894 2.029 -23.533 1.00 74.56 402 ALA A C 1
ATOM 3309 O O . ALA A 1 402 ? -1.684 0.841 -23.753 1.00 74.56 402 ALA A O 1
ATOM 3310 N N . SER A 1 403 ? -2.643 2.423 -22.495 1.00 75.56 403 SER A N 1
ATOM 3311 C CA . SER A 1 403 ? -3.278 1.462 -21.574 1.00 75.56 403 SER A CA 1
ATOM 3312 C C . SER A 1 403 ? -4.341 0.616 -22.279 1.00 75.56 403 SER A C 1
ATOM 3314 O O . SER A 1 403 ? -4.480 -0.579 -22.021 1.00 75.56 403 SER A O 1
ATOM 3316 N N . MET A 1 404 ? -5.110 1.247 -23.169 1.00 75.62 404 MET A N 1
ATOM 3317 C CA . MET A 1 404 ? -6.161 0.588 -23.939 1.00 75.62 404 MET A CA 1
ATOM 3318 C C . MET A 1 404 ? -5.594 -0.329 -25.016 1.00 75.62 404 MET A C 1
ATOM 3320 O O . MET A 1 404 ? -6.163 -1.388 -25.254 1.00 75.62 404 MET A O 1
ATOM 3324 N N . ASP A 1 405 ? -4.499 0.062 -25.661 1.00 78.12 405 ASP A N 1
ATOM 3325 C CA . ASP A 1 405 ? -3.830 -0.760 -26.663 1.00 78.12 405 ASP A CA 1
ATOM 3326 C C . ASP A 1 405 ? -3.231 -2.007 -26.012 1.00 78.12 405 ASP A C 1
ATOM 3328 O O . ASP A 1 405 ? -3.505 -3.112 -26.474 1.00 78.12 405 ASP A O 1
ATOM 3332 N N . LEU A 1 406 ? -2.602 -1.856 -24.841 1.00 77.62 406 LEU A N 1
ATOM 3333 C CA . LEU A 1 406 ? -2.179 -2.992 -24.027 1.00 77.62 406 LEU A CA 1
ATOM 3334 C C . LEU A 1 406 ? -3.369 -3.916 -23.707 1.00 77.62 406 LEU A C 1
ATOM 3336 O O . LEU A 1 406 ? -3.318 -5.114 -23.959 1.00 77.62 406 LEU A O 1
ATOM 3340 N N . TRP A 1 407 ? -4.494 -3.387 -23.222 1.00 81.94 407 TRP A N 1
ATOM 3341 C CA . TRP A 1 407 ? -5.671 -4.226 -22.959 1.00 81.94 407 TRP A CA 1
ATOM 3342 C C . TRP A 1 407 ? -6.207 -4.947 -24.211 1.00 81.94 407 TRP A C 1
ATOM 3344 O O . TRP A 1 407 ? -6.636 -6.100 -24.115 1.00 81.94 407 TRP A O 1
ATOM 3354 N N . LYS A 1 408 ? -6.183 -4.308 -25.387 1.00 82.25 408 LYS A N 1
ATOM 3355 C CA . LYS A 1 408 ? -6.647 -4.929 -26.639 1.00 82.25 408 LYS A CA 1
ATOM 3356 C C . LYS A 1 408 ? -5.812 -6.145 -27.033 1.00 82.25 408 LYS A C 1
ATOM 3358 O O . LYS A 1 408 ? -6.394 -7.079 -27.584 1.00 82.25 408 LYS A O 1
ATOM 3363 N N . ASP A 1 409 ? -4.519 -6.155 -26.715 1.00 81.38 409 ASP A N 1
ATOM 3364 C CA . ASP A 1 409 ? -3.629 -7.284 -27.008 1.00 81.38 409 ASP A CA 1
ATOM 3365 C C . ASP A 1 409 ? -4.045 -8.559 -26.255 1.00 81.38 409 ASP A C 1
ATOM 3367 O O . ASP A 1 409 ? -3.917 -9.668 -26.776 1.00 81.38 409 ASP A O 1
ATOM 3371 N N . SER A 1 410 ? -4.596 -8.419 -25.044 1.00 82.50 410 SER A N 1
ATOM 3372 C CA . SER A 1 410 ? -5.071 -9.544 -24.230 1.00 82.50 410 SER A CA 1
ATOM 3373 C C . SER A 1 410 ? -6.235 -9.129 -23.326 1.00 82.50 410 SER A C 1
ATOM 3375 O O . SER A 1 410 ? -6.072 -8.774 -22.157 1.00 82.50 410 SER A O 1
ATOM 3377 N N . LYS A 1 411 ? -7.464 -9.201 -23.856 1.00 84.50 411 LYS A N 1
ATOM 3378 C CA . LYS A 1 411 ? -8.650 -8.641 -23.179 1.00 84.50 411 LYS A CA 1
ATOM 3379 C C . LYS A 1 411 ? -9.002 -9.316 -21.846 1.00 84.50 411 LYS A C 1
ATOM 3381 O O . LYS A 1 411 ? -9.417 -8.646 -20.898 1.00 84.50 411 LYS A O 1
ATOM 3386 N N . PHE A 1 412 ? -8.899 -10.644 -21.776 1.00 82.12 412 PHE A N 1
ATOM 3387 C CA . PHE A 1 412 ? -9.394 -11.423 -20.631 1.00 82.12 412 PHE A CA 1
ATOM 3388 C C . PHE A 1 412 ? -8.366 -11.591 -19.517 1.00 82.12 412 PHE A C 1
ATOM 3390 O O . PHE A 1 412 ? -8.735 -11.477 -18.349 1.00 82.12 412 PHE A O 1
ATOM 3397 N N . PHE A 1 413 ? -7.104 -11.822 -19.881 1.00 79.44 413 PHE A N 1
ATOM 3398 C CA . PHE A 1 413 ? -6.021 -12.118 -18.943 1.00 79.44 413 PHE A CA 1
ATOM 3399 C C . PHE A 1 413 ? -4.972 -10.999 -18.871 1.00 79.44 413 PHE A C 1
ATOM 3401 O O . PHE A 1 413 ? -4.149 -11.001 -17.965 1.00 79.44 413 PHE A O 1
ATOM 3408 N N . GLY A 1 414 ? -5.011 -10.002 -19.756 1.00 83.94 414 GLY A N 1
ATOM 3409 C CA . GLY A 1 414 ? -4.010 -8.936 -19.775 1.00 83.94 414 GLY A CA 1
ATOM 3410 C C . GLY A 1 414 ? -2.636 -9.433 -20.224 1.00 83.94 414 GLY A C 1
ATOM 3411 O O . GLY A 1 414 ? -2.480 -10.577 -20.661 1.00 83.94 414 GLY A O 1
ATOM 3412 N N . ASN A 1 415 ? -1.641 -8.550 -20.149 1.00 79.88 415 ASN A N 1
ATOM 3413 C CA . ASN A 1 415 ? -0.268 -8.813 -20.612 1.00 79.88 415 ASN A CA 1
ATOM 3414 C C . ASN A 1 415 ? 0.720 -9.140 -19.486 1.00 79.88 415 ASN A C 1
ATOM 3416 O O . ASN A 1 415 ? 1.941 -9.134 -19.687 1.00 79.88 415 ASN A O 1
ATOM 3420 N N . GLY A 1 416 ? 0.185 -9.415 -18.302 1.00 77.56 416 GLY A N 1
ATOM 3421 C CA . GLY A 1 416 ? 0.926 -9.765 -17.107 1.00 77.56 416 GLY A CA 1
ATOM 3422 C C . GLY A 1 416 ? 1.409 -8.544 -16.323 1.00 77.56 416 GLY A C 1
ATOM 3423 O O . GLY A 1 416 ? 1.341 -7.390 -16.762 1.00 77.56 416 GLY A O 1
ATOM 3424 N N . PHE A 1 417 ? 1.875 -8.807 -15.109 1.00 80.12 417 PHE A N 1
ATOM 3425 C CA . PHE A 1 417 ? 2.115 -7.777 -14.100 1.00 80.12 417 PHE A CA 1
ATOM 3426 C C . PHE A 1 417 ? 3.318 -6.887 -14.433 1.00 80.12 417 PHE A C 1
ATOM 3428 O O . PHE A 1 417 ? 4.347 -7.370 -14.901 1.00 80.12 417 PHE A O 1
ATOM 3435 N N . GLY A 1 418 ? 3.193 -5.572 -14.247 1.00 76.06 418 GLY A N 1
ATOM 3436 C CA . GLY A 1 418 ? 4.235 -4.604 -14.612 1.00 76.06 418 GLY A CA 1
ATOM 3437 C C . GLY A 1 418 ? 4.440 -4.390 -16.119 1.00 76.06 418 GLY A C 1
ATOM 3438 O O . GLY A 1 418 ? 5.288 -3.578 -16.504 1.00 76.06 418 GLY A O 1
ATOM 3439 N N . SER A 1 419 ? 3.665 -5.062 -16.981 1.00 79.19 419 SER A N 1
ATOM 3440 C CA . SER A 1 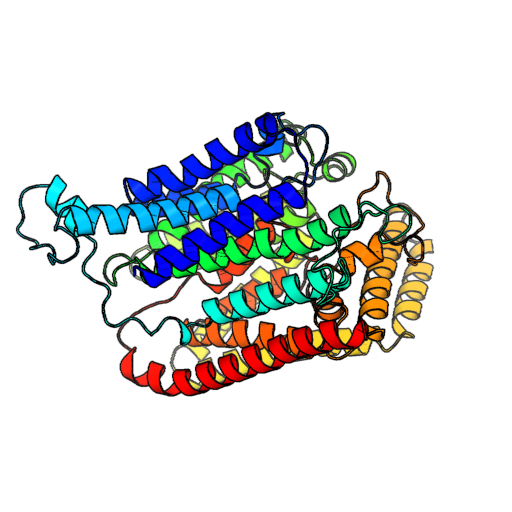419 ? 3.748 -4.907 -18.441 1.00 79.19 419 SER A CA 1
ATOM 3441 C C . SER A 1 419 ? 3.413 -3.493 -18.912 1.00 79.19 419 SER A C 1
ATOM 3443 O O . SER A 1 419 ? 3.963 -3.057 -19.920 1.00 79.19 419 SER A O 1
ATOM 3445 N N . MET A 1 420 ? 2.600 -2.740 -18.163 1.00 78.88 420 MET A N 1
ATOM 3446 C CA . MET A 1 420 ? 2.260 -1.364 -18.517 1.00 78.88 420 MET A CA 1
ATOM 3447 C C . MET A 1 420 ? 3.485 -0.453 -18.489 1.00 78.88 420 MET A C 1
ATOM 3449 O O . MET A 1 420 ? 3.721 0.293 -19.434 1.00 78.88 420 MET A O 1
ATOM 3453 N N . ILE A 1 421 ? 4.308 -0.529 -17.439 1.00 74.94 421 ILE A N 1
ATOM 3454 C CA . ILE A 1 421 ? 5.516 0.308 -17.355 1.00 74.94 421 ILE A CA 1
ATOM 3455 C C . ILE A 1 421 ? 6.520 -0.096 -18.438 1.00 74.94 421 ILE A C 1
ATOM 3457 O O . ILE A 1 421 ? 7.155 0.770 -19.038 1.00 74.94 421 ILE A O 1
ATOM 3461 N N . VAL A 1 422 ? 6.632 -1.395 -18.728 1.00 75.88 422 VAL A N 1
ATOM 3462 C CA . VAL A 1 422 ? 7.487 -1.897 -19.813 1.00 75.88 422 VAL A CA 1
ATOM 3463 C C . VAL A 1 422 ? 7.010 -1.380 -21.173 1.00 75.88 422 VAL A C 1
ATOM 3465 O O . VAL A 1 422 ? 7.822 -0.882 -21.945 1.00 75.88 422 VAL A O 1
ATOM 3468 N N . HIS A 1 423 ? 5.702 -1.416 -21.438 1.00 76.88 423 HIS A N 1
ATOM 3469 C CA . HIS A 1 423 ? 5.102 -0.908 -22.673 1.00 76.88 423 HIS A CA 1
ATOM 3470 C C . HIS A 1 423 ? 5.289 0.606 -22.837 1.00 76.88 423 HIS A C 1
ATOM 3472 O O . HIS A 1 423 ? 5.547 1.092 -23.934 1.00 76.88 423 HIS A O 1
ATOM 3478 N N . LEU A 1 424 ? 5.215 1.364 -21.743 1.00 74.06 424 LEU A N 1
ATOM 3479 C CA . LEU A 1 424 ? 5.472 2.803 -21.755 1.00 74.06 424 LEU A CA 1
ATOM 3480 C C . LEU A 1 424 ? 6.955 3.155 -21.974 1.00 74.06 424 LEU A C 1
ATOM 3482 O O . LEU A 1 424 ? 7.251 4.231 -22.488 1.00 74.06 424 LEU A O 1
ATOM 3486 N N . LYS A 1 425 ? 7.881 2.266 -21.588 1.00 70.69 425 LYS A N 1
ATOM 3487 C CA . LYS A 1 425 ? 9.324 2.395 -21.860 1.00 70.69 425 LYS A CA 1
ATOM 3488 C C . LYS A 1 425 ? 9.720 1.888 -23.255 1.00 70.69 425 LYS A C 1
ATOM 3490 O O . LYS A 1 425 ? 10.851 2.124 -23.676 1.00 70.69 425 LYS A O 1
ATOM 3495 N N . ASP A 1 426 ? 8.829 1.201 -23.973 1.00 69.06 426 ASP A N 1
ATOM 3496 C CA . ASP A 1 426 ? 9.118 0.699 -25.315 1.00 69.06 426 ASP A CA 1
ATOM 3497 C C . ASP A 1 426 ? 9.241 1.850 -26.318 1.00 69.06 426 ASP A C 1
ATOM 3499 O O . ASP A 1 426 ? 8.382 2.727 -26.421 1.00 69.06 426 ASP A O 1
ATOM 3503 N N . LEU A 1 427 ? 10.300 1.806 -27.126 1.00 56.19 427 LEU A N 1
ATOM 3504 C CA . LEU A 1 427 ? 10.495 2.728 -28.233 1.00 56.19 427 LEU A CA 1
ATOM 3505 C C . LEU A 1 427 ? 9.371 2.628 -29.263 1.00 56.19 427 LEU A C 1
ATOM 3507 O O . LEU A 1 427 ? 9.185 3.577 -29.998 1.00 56.19 427 LEU A O 1
ATOM 3511 N N . LYS A 1 428 ? 8.604 1.542 -29.361 1.00 58.34 428 LYS A N 1
ATOM 3512 C CA . LYS A 1 428 ? 7.446 1.485 -30.276 1.00 58.34 428 LYS A CA 1
ATOM 3513 C C . LYS A 1 428 ? 6.181 2.152 -29.718 1.00 58.34 428 LYS A C 1
ATOM 3515 O O . LYS A 1 428 ? 5.174 2.207 -30.420 1.00 58.34 428 LYS A O 1
ATOM 3520 N N . SER A 1 429 ? 6.220 2.651 -28.482 1.00 59.41 429 SER A N 1
ATOM 3521 C CA . SER A 1 429 ? 5.066 3.252 -27.816 1.00 59.41 429 SER A CA 1
ATOM 3522 C C . SER A 1 429 ? 4.633 4.572 -28.479 1.00 59.41 429 SER A C 1
ATOM 3524 O O . SER A 1 429 ? 5.486 5.392 -28.828 1.00 59.41 429 SER A O 1
ATOM 3526 N N . PRO A 1 430 ? 3.322 4.862 -28.584 1.00 55.97 430 PRO A N 1
ATOM 3527 C CA . PRO A 1 430 ? 2.810 6.134 -29.114 1.00 55.97 430 PRO A CA 1
ATOM 3528 C C . PRO A 1 430 ? 3.186 7.375 -28.270 1.00 55.97 430 PRO A C 1
ATOM 3530 O O . PRO A 1 430 ? 2.857 8.502 -28.642 1.00 55.97 430 PRO A O 1
ATOM 3533 N N . ILE A 1 431 ? 3.875 7.191 -27.137 1.00 58.38 431 ILE A N 1
ATOM 3534 C CA . ILE A 1 431 ? 4.271 8.233 -26.170 1.00 58.38 431 ILE A CA 1
ATOM 3535 C C . ILE A 1 431 ? 5.729 8.701 -26.384 1.00 58.38 431 ILE A C 1
ATOM 3537 O O . ILE A 1 431 ? 6.303 9.381 -25.541 1.00 58.38 431 ILE A O 1
ATOM 3541 N N . GLN A 1 432 ? 6.345 8.395 -27.534 1.00 55.06 432 GLN A N 1
ATOM 3542 C CA . GLN A 1 432 ? 7.725 8.808 -27.853 1.00 55.06 432 GLN A CA 1
ATOM 3543 C C . GLN A 1 432 ? 8.002 10.315 -27.657 1.00 55.06 432 GLN A C 1
ATOM 3545 O O . GLN A 1 432 ? 9.124 10.715 -27.343 1.00 55.06 432 GLN A O 1
ATOM 3550 N N . GLU A 1 433 ? 6.994 11.174 -27.811 1.00 47.06 433 GLU A N 1
ATOM 3551 C CA . GLU A 1 433 ? 7.148 12.616 -27.643 1.00 47.06 433 GLU A CA 1
ATOM 3552 C C . GLU A 1 433 ? 7.029 13.033 -26.167 1.00 47.06 433 GLU A C 1
ATOM 3554 O O . GLU A 1 433 ? 5.976 13.482 -25.715 1.00 47.06 433 GLU A O 1
ATOM 3559 N N . ARG A 1 434 ? 8.182 12.968 -25.481 1.00 47.50 434 ARG A N 1
ATOM 3560 C CA . ARG A 1 434 ? 8.547 13.563 -24.173 1.00 47.50 434 ARG A CA 1
ATOM 3561 C C . ARG A 1 434 ? 8.418 12.657 -22.931 1.00 47.50 434 ARG A C 1
ATOM 3563 O O . ARG A 1 434 ? 7.549 12.896 -22.098 1.00 47.50 434 ARG A O 1
ATOM 3570 N N . PRO A 1 435 ? 9.449 11.860 -22.613 1.00 45.34 435 PRO A N 1
ATOM 3571 C CA . PRO A 1 435 ? 9.949 11.798 -21.252 1.00 45.34 435 PRO A CA 1
ATOM 3572 C C . PRO A 1 435 ? 10.995 12.911 -21.108 1.00 45.34 435 PRO A C 1
ATOM 3574 O O . PRO A 1 435 ? 12.183 12.710 -21.367 1.00 45.34 435 PRO A O 1
ATOM 3577 N N . ARG A 1 436 ? 10.578 14.131 -20.733 1.00 41.91 436 ARG A N 1
ATOM 3578 C CA . ARG A 1 436 ? 11.549 15.117 -20.229 1.00 41.91 436 ARG A CA 1
ATOM 3579 C C . ARG A 1 436 ? 12.171 14.473 -18.980 1.00 41.91 436 ARG A C 1
ATOM 3581 O O . ARG A 1 436 ? 11.531 14.449 -17.939 1.00 41.91 436 ARG A O 1
ATOM 3588 N N . ASN A 1 437 ? 13.393 13.946 -19.101 1.00 44.97 437 ASN A N 1
ATOM 3589 C CA . ASN A 1 437 ? 14.227 13.369 -18.028 1.00 44.97 437 ASN A CA 1
ATOM 3590 C C . ASN A 1 437 ? 14.097 11.856 -17.734 1.00 44.97 437 ASN A C 1
ATOM 3592 O O . ASN A 1 437 ? 14.285 11.472 -16.586 1.00 44.97 437 ASN A O 1
ATOM 3596 N N . ASN A 1 438 ? 13.830 10.982 -18.717 1.00 46.91 438 ASN A N 1
ATOM 3597 C CA . ASN A 1 438 ? 13.766 9.511 -18.521 1.00 46.91 438 ASN A CA 1
ATOM 3598 C C . ASN A 1 438 ? 12.698 9.019 -17.517 1.00 46.91 438 ASN A C 1
ATOM 3600 O O . ASN A 1 438 ? 12.668 7.836 -17.182 1.00 46.91 438 ASN A O 1
ATOM 3604 N N . PHE A 1 439 ? 11.800 9.892 -17.053 1.00 48.09 439 PHE A N 1
ATOM 3605 C CA . PHE A 1 439 ? 10.664 9.501 -16.226 1.00 48.09 439 PHE A CA 1
ATOM 3606 C C . PHE A 1 439 ? 9.481 9.113 -17.103 1.00 48.09 439 PHE A C 1
ATOM 3608 O O . PHE A 1 439 ? 9.106 9.844 -18.018 1.00 48.09 439 PHE A O 1
ATOM 3615 N N . VAL A 1 440 ? 8.890 7.965 -16.788 1.00 49.91 440 VAL A N 1
ATOM 3616 C CA . VAL A 1 440 ? 7.651 7.489 -17.392 1.00 49.91 440 VAL A CA 1
ATOM 3617 C C . VAL A 1 440 ? 6.524 7.727 -16.397 1.00 49.91 440 VAL A C 1
ATOM 3619 O O . VAL A 1 440 ? 6.515 7.128 -15.319 1.00 49.91 440 VAL A O 1
ATOM 3622 N N . ASP A 1 441 ? 5.585 8.606 -16.749 1.00 54.78 441 ASP A N 1
ATOM 3623 C CA . ASP A 1 441 ? 4.367 8.774 -15.959 1.00 54.78 441 ASP A CA 1
ATOM 3624 C C . ASP A 1 441 ? 3.490 7.530 -16.093 1.00 54.78 441 ASP A C 1
ATOM 3626 O O . ASP A 1 441 ? 3.294 6.987 -17.182 1.00 54.78 441 ASP A O 1
ATOM 3630 N N . THR A 1 442 ? 2.951 7.070 -14.970 1.00 57.34 442 THR A N 1
ATOM 3631 C CA . THR A 1 442 ? 2.028 5.938 -14.944 1.00 57.34 442 THR A CA 1
ATOM 3632 C C . THR A 1 442 ? 0.636 6.367 -15.426 1.00 57.34 442 THR A C 1
ATOM 3634 O O . THR A 1 442 ? 0.303 7.558 -15.390 1.00 57.34 442 THR A O 1
ATOM 3637 N N . PRO A 1 443 ? -0.208 5.436 -15.916 1.00 57.19 443 PRO A N 1
ATOM 3638 C CA . PRO A 1 443 ? -1.513 5.806 -16.445 1.00 57.19 443 PRO A CA 1
ATOM 3639 C C . PRO A 1 443 ? -2.357 6.593 -15.441 1.00 57.19 443 PRO A C 1
ATOM 3641 O O . PRO A 1 443 ? -2.332 6.362 -14.231 1.00 57.19 443 PRO A O 1
ATOM 3644 N N . ALA A 1 444 ? -3.160 7.517 -15.970 1.00 55.91 444 ALA A N 1
ATOM 3645 C CA . ALA A 1 444 ? -3.945 8.461 -15.175 1.00 55.91 444 ALA A CA 1
ATOM 3646 C C . ALA A 1 444 ? -5.006 7.797 -14.273 1.00 55.91 444 ALA A C 1
ATOM 3648 O O . ALA A 1 444 ? -5.552 8.458 -13.389 1.00 55.91 444 ALA A O 1
ATOM 3649 N N . ASN A 1 445 ? -5.306 6.513 -14.491 1.00 67.19 445 ASN A N 1
ATOM 3650 C CA . ASN A 1 445 ? -6.340 5.763 -13.792 1.00 67.19 445 ASN A CA 1
ATOM 3651 C C . ASN A 1 445 ? -5.854 4.346 -13.461 1.00 67.19 445 ASN A C 1
ATOM 3653 O O . ASN A 1 445 ? -5.402 3.617 -14.347 1.00 67.19 445 ASN A O 1
ATOM 3657 N N . PHE A 1 446 ? -6.021 3.951 -12.197 1.00 73.25 446 PHE A N 1
ATOM 3658 C CA . PHE A 1 446 ? -5.673 2.628 -11.704 1.00 73.25 446 PHE A CA 1
ATOM 3659 C C . PHE A 1 446 ? -6.358 1.494 -12.477 1.00 73.25 446 PHE A C 1
ATOM 3661 O O . PHE A 1 446 ? -5.701 0.516 -12.826 1.00 73.25 446 PHE A O 1
ATOM 3668 N N . TYR A 1 447 ? -7.657 1.626 -12.771 1.00 71.56 447 TYR A N 1
ATOM 3669 C CA . TYR A 1 447 ? -8.421 0.562 -13.428 1.00 71.56 447 TYR A CA 1
ATOM 3670 C C . TYR A 1 447 ? -7.901 0.244 -14.821 1.00 71.56 447 TYR A C 1
ATOM 3672 O O . TYR A 1 447 ? -7.816 -0.924 -15.171 1.00 71.56 447 TYR A O 1
ATOM 3680 N N . LEU A 1 448 ? -7.544 1.266 -15.599 1.00 72.88 448 LEU A N 1
ATOM 3681 C CA . LEU A 1 448 ? -7.048 1.072 -16.960 1.00 72.88 448 LEU A CA 1
ATOM 3682 C C . LEU A 1 448 ? -5.673 0.395 -16.959 1.00 72.88 448 LEU A C 1
ATOM 3684 O O . LEU A 1 448 ? -5.454 -0.515 -17.751 1.00 72.88 448 LEU A O 1
ATOM 3688 N N . GLY A 1 449 ? -4.787 0.781 -16.033 1.00 76.12 449 GLY A N 1
ATOM 3689 C CA . GLY A 1 449 ? -3.498 0.107 -15.853 1.00 76.12 449 GLY A CA 1
ATOM 3690 C C . GLY A 1 449 ? -3.669 -1.350 -15.417 1.00 76.12 449 GLY A C 1
ATOM 3691 O O . GLY A 1 449 ? -3.167 -2.256 -16.074 1.00 76.12 449 GLY A O 1
ATOM 3692 N N . TRP A 1 450 ? -4.459 -1.591 -14.365 1.00 79.44 450 TRP A N 1
ATOM 3693 C CA . TRP A 1 450 ? -4.696 -2.940 -13.837 1.00 79.44 450 TRP A CA 1
ATOM 3694 C C . TRP A 1 450 ? -5.376 -3.865 -14.852 1.00 79.44 450 TRP A C 1
ATOM 3696 O O . TRP A 1 450 ? -5.079 -5.056 -14.918 1.00 79.44 450 TRP A O 1
ATOM 3706 N N . LEU A 1 451 ? -6.280 -3.316 -15.660 1.00 80.25 451 LEU A N 1
ATOM 3707 C CA . LEU A 1 451 ? -6.943 -4.020 -16.747 1.00 80.25 451 LEU A CA 1
ATOM 3708 C C . LEU A 1 451 ? -5.973 -4.363 -17.887 1.00 80.25 451 LEU A C 1
ATOM 3710 O O . LEU A 1 451 ? -6.027 -5.478 -18.395 1.00 80.25 451 LEU A O 1
ATOM 3714 N N . GLY A 1 452 ? -5.087 -3.450 -18.291 1.00 79.25 452 GLY A N 1
ATOM 3715 C CA . GLY A 1 452 ? -4.062 -3.756 -19.296 1.00 79.25 452 GLY A CA 1
ATOM 3716 C C . GLY A 1 452 ? -3.122 -4.883 -18.846 1.00 79.25 452 GLY A C 1
ATOM 3717 O O . GLY A 1 452 ? -2.726 -5.732 -19.648 1.00 79.25 452 GLY A O 1
ATOM 3718 N N . GLU A 1 453 ? -2.820 -4.938 -17.547 1.00 82.44 453 GLU A N 1
ATOM 3719 C CA . GLU A 1 453 ? -1.917 -5.939 -16.971 1.00 82.44 453 GLU A CA 1
ATOM 3720 C C . GLU A 1 453 ? -2.595 -7.280 -16.665 1.00 82.44 453 GLU A C 1
ATOM 3722 O O . GLU A 1 453 ? -2.020 -8.326 -16.941 1.00 82.44 453 GLU A O 1
ATOM 3727 N N . THR A 1 454 ? -3.816 -7.279 -16.127 1.00 83.25 454 THR A N 1
ATOM 3728 C CA . THR A 1 454 ? -4.480 -8.501 -15.624 1.00 83.25 454 THR A CA 1
ATOM 3729 C C . THR A 1 454 ? -5.789 -8.850 -16.342 1.00 83.25 454 THR A C 1
ATOM 3731 O O . THR A 1 454 ? -6.436 -9.857 -16.046 1.00 83.25 454 THR A O 1
ATOM 3734 N N . GLY A 1 455 ? -6.211 -8.030 -17.301 1.00 85.12 455 GLY A N 1
ATOM 3735 C CA . GLY A 1 455 ? -7.441 -8.233 -18.053 1.00 85.12 455 GLY A CA 1
ATOM 3736 C C . GLY A 1 455 ? -8.701 -8.201 -17.188 1.00 85.12 455 GLY A C 1
ATOM 3737 O O . GLY A 1 455 ? -8.698 -7.882 -15.995 1.00 85.12 455 GLY A O 1
ATOM 3738 N N . ILE A 1 456 ? -9.826 -8.548 -17.810 1.00 83.25 456 ILE A N 1
ATOM 3739 C CA . ILE A 1 456 ? -11.137 -8.549 -17.147 1.00 83.25 456 ILE A CA 1
ATOM 3740 C C . ILE A 1 456 ? -11.162 -9.515 -15.951 1.00 83.25 456 ILE A C 1
ATOM 3742 O O . ILE A 1 456 ? -11.745 -9.194 -14.914 1.00 83.25 456 ILE A O 1
ATOM 3746 N N . LEU A 1 457 ? -10.525 -10.684 -16.061 1.00 83.88 457 LEU A N 1
ATOM 3747 C CA . LEU A 1 457 ? -10.569 -11.703 -15.010 1.00 83.88 457 LEU A CA 1
ATOM 3748 C C . LEU A 1 457 ? -9.766 -11.292 -13.771 1.00 83.88 457 LEU A C 1
ATOM 3750 O O . LEU A 1 457 ? -10.253 -11.462 -12.650 1.00 83.88 457 LEU A O 1
ATOM 3754 N N . GLY A 1 458 ? -8.592 -10.680 -13.946 1.00 82.19 458 GLY A N 1
ATOM 3755 C CA . GLY A 1 458 ? -7.823 -10.129 -12.831 1.00 82.19 458 GLY A CA 1
ATOM 3756 C C . GLY A 1 458 ? -8.511 -8.937 -12.160 1.00 82.19 458 GLY A C 1
ATOM 3757 O O . GLY A 1 458 ? -8.515 -8.840 -10.928 1.00 82.19 458 GLY A O 1
ATOM 3758 N N . CYS A 1 459 ? -9.184 -8.073 -12.931 1.00 80.25 459 CYS A N 1
ATOM 3759 C CA . CYS A 1 459 ? -10.060 -7.030 -12.384 1.00 80.25 459 CYS A CA 1
ATOM 3760 C C . CYS A 1 459 ? -11.198 -7.618 -11.534 1.00 80.25 459 CYS A C 1
ATOM 3762 O O . CYS A 1 459 ? -11.458 -7.130 -10.432 1.00 80.25 459 CYS A O 1
ATOM 3764 N N . LEU A 1 460 ? -11.868 -8.670 -12.019 1.00 81.31 460 LEU A N 1
ATOM 3765 C CA . LEU A 1 460 ? -12.946 -9.345 -11.288 1.00 81.31 460 LEU A CA 1
ATOM 3766 C C . LEU A 1 460 ? -12.442 -9.985 -9.992 1.00 81.31 460 LEU A C 1
ATOM 3768 O O . LEU A 1 460 ? -13.111 -9.888 -8.962 1.00 81.31 460 LEU A O 1
ATOM 3772 N N . LEU A 1 461 ? -11.254 -10.592 -10.014 1.00 83.62 461 LEU A N 1
ATOM 3773 C CA . LEU A 1 461 ? -10.637 -11.172 -8.823 1.00 83.62 461 LEU A CA 1
ATOM 3774 C C . LEU A 1 461 ? -10.323 -10.102 -7.766 1.00 83.62 461 LEU A C 1
ATOM 3776 O O . LEU A 1 461 ? -10.661 -10.278 -6.590 1.00 83.62 461 LEU A O 1
ATOM 3780 N N . LEU A 1 462 ? -9.738 -8.974 -8.181 1.00 80.31 462 LEU A N 1
ATOM 3781 C CA . LEU A 1 462 ? -9.485 -7.839 -7.293 1.00 80.31 462 LEU A CA 1
ATOM 3782 C C . LEU A 1 462 ? -10.798 -7.281 -6.725 1.00 80.31 462 LEU A C 1
ATOM 3784 O O . LEU A 1 462 ? -10.908 -7.075 -5.515 1.00 80.31 462 LEU A O 1
ATOM 3788 N N . ALA A 1 463 ? -11.820 -7.100 -7.565 1.00 78.06 463 ALA A N 1
ATOM 3789 C CA . ALA A 1 463 ? -13.135 -6.632 -7.134 1.00 78.06 463 ALA A CA 1
ATOM 3790 C C . ALA A 1 463 ? -13.781 -7.593 -6.125 1.00 78.06 463 ALA A C 1
ATOM 3792 O O . ALA A 1 463 ? -14.303 -7.149 -5.101 1.00 78.06 463 ALA A O 1
ATOM 3793 N N . MET A 1 464 ? -13.695 -8.906 -6.358 1.00 79.44 464 MET A N 1
ATOM 3794 C CA . MET A 1 464 ? -14.207 -9.916 -5.432 1.00 79.44 464 MET A CA 1
ATOM 3795 C C . MET A 1 464 ? -13.447 -9.908 -4.102 1.00 79.44 464 MET A C 1
ATOM 3797 O O . MET A 1 464 ? -14.070 -10.042 -3.050 1.00 79.44 464 MET A O 1
ATOM 3801 N N . TYR A 1 465 ? -12.129 -9.695 -4.113 1.00 81.12 465 TYR A N 1
ATOM 3802 C CA . TYR A 1 465 ? -11.347 -9.527 -2.886 1.00 81.12 465 TYR A CA 1
ATOM 3803 C C . TYR A 1 465 ? -11.797 -8.295 -2.087 1.00 81.12 465 TYR A C 1
ATOM 3805 O O . TYR A 1 465 ? -12.075 -8.403 -0.890 1.00 81.12 465 TYR A O 1
ATOM 3813 N N . VAL A 1 466 ? -11.944 -7.138 -2.744 1.00 78.00 466 VAL A N 1
ATOM 3814 C CA . VAL A 1 466 ? -12.445 -5.905 -2.110 1.00 78.00 466 VAL A CA 1
ATOM 3815 C C . VAL A 1 466 ? -13.857 -6.117 -1.550 1.00 78.00 466 VAL A C 1
ATOM 3817 O O . VAL A 1 466 ? -14.141 -5.748 -0.405 1.00 78.00 466 VAL A O 1
ATOM 3820 N N . PHE A 1 467 ? -14.739 -6.765 -2.313 1.00 76.81 467 PHE A N 1
ATOM 3821 C CA . PHE A 1 467 ? -16.088 -7.110 -1.870 1.00 76.81 467 PHE A CA 1
ATOM 3822 C C . PHE A 1 467 ? -16.063 -8.022 -0.639 1.00 76.81 467 PHE A C 1
ATOM 3824 O O . PHE A 1 467 ? -16.701 -7.721 0.367 1.00 76.81 467 PHE A O 1
ATOM 3831 N N . LEU A 1 468 ? -15.262 -9.087 -0.660 1.00 76.62 468 LEU A N 1
ATOM 3832 C CA . LEU A 1 468 ? -15.133 -10.025 0.452 1.00 76.62 468 LEU A CA 1
ATOM 3833 C C . LEU A 1 468 ? -14.592 -9.339 1.713 1.00 76.62 468 LEU A C 1
ATOM 3835 O O . LEU A 1 468 ? -15.153 -9.526 2.795 1.00 76.62 468 LEU A O 1
ATOM 3839 N N . LYS A 1 469 ? -13.569 -8.483 1.592 1.00 75.56 469 LYS A N 1
ATOM 3840 C CA . LYS A 1 469 ? -13.011 -7.719 2.724 1.00 75.56 469 LYS A CA 1
ATOM 3841 C C . LYS A 1 469 ? -14.032 -6.740 3.305 1.00 75.56 469 LYS A C 1
ATOM 3843 O O . LYS A 1 469 ? -14.218 -6.704 4.521 1.00 75.56 469 LYS A O 1
ATOM 3848 N N . THR A 1 470 ? -14.744 -5.998 2.460 1.00 72.94 470 THR A N 1
ATOM 3849 C CA . THR A 1 470 ? -15.764 -5.024 2.899 1.00 72.94 470 THR A CA 1
ATOM 3850 C C . THR A 1 470 ? -16.998 -5.700 3.503 1.00 72.94 470 THR A C 1
ATOM 3852 O O . THR A 1 470 ? -17.579 -5.192 4.469 1.00 72.94 470 THR A O 1
ATOM 3855 N N . TYR A 1 471 ? -17.367 -6.875 2.988 1.00 72.88 471 TYR A N 1
ATOM 3856 C CA . TYR A 1 471 ? -18.450 -7.696 3.514 1.00 72.88 471 TYR A CA 1
ATOM 3857 C C . TYR A 1 471 ? -18.097 -8.282 4.886 1.00 72.88 471 TYR A C 1
ATOM 3859 O O . TYR A 1 471 ? -18.885 -8.138 5.823 1.00 72.88 471 TYR A O 1
ATOM 3867 N N . ILE A 1 472 ? -16.892 -8.854 5.037 1.00 70.50 472 ILE A N 1
ATOM 3868 C CA . ILE A 1 472 ? -16.375 -9.364 6.322 1.00 70.50 472 ILE A CA 1
ATOM 3869 C C . ILE A 1 472 ? -16.290 -8.244 7.363 1.00 70.50 472 ILE A C 1
ATOM 3871 O O . ILE A 1 472 ? -16.667 -8.450 8.513 1.00 70.50 472 ILE A O 1
ATOM 3875 N N . ALA A 1 473 ? -15.831 -7.054 6.970 1.00 65.19 473 ALA A N 1
ATOM 3876 C CA . ALA A 1 473 ? -15.725 -5.902 7.864 1.00 65.19 473 ALA A CA 1
ATOM 3877 C C . ALA A 1 473 ? -17.084 -5.263 8.218 1.00 65.19 473 ALA A C 1
AT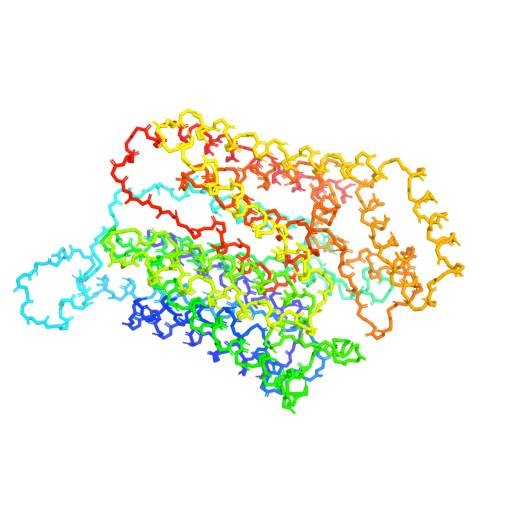OM 3879 O O . ALA A 1 473 ? -17.124 -4.333 9.021 1.00 65.19 473 ALA A O 1
ATOM 3880 N N . GLN A 1 474 ? -18.184 -5.716 7.597 1.00 63.94 474 GLN A N 1
ATOM 3881 C CA . GLN A 1 474 ? -19.527 -5.132 7.698 1.00 63.94 474 GLN A CA 1
ATOM 3882 C C . GLN A 1 474 ? -19.565 -3.609 7.511 1.00 63.94 474 GLN A C 1
ATOM 3884 O O . GLN A 1 474 ? -20.375 -2.903 8.109 1.00 63.94 474 GLN A O 1
ATOM 3889 N N . ASN A 1 475 ? -18.685 -3.078 6.666 1.00 61.94 475 ASN A N 1
ATOM 3890 C CA . ASN A 1 475 ? -18.491 -1.643 6.596 1.00 61.94 475 ASN A CA 1
ATOM 3891 C C . ASN A 1 475 ? -18.371 -1.159 5.148 1.00 61.94 475 ASN A C 1
ATOM 3893 O O . ASN A 1 475 ? -17.308 -1.180 4.531 1.00 61.94 475 ASN A O 1
ATOM 3897 N N . ALA A 1 476 ? -19.502 -0.670 4.632 1.00 59.78 476 ALA A N 1
ATOM 3898 C CA . ALA A 1 476 ? -19.642 -0.123 3.282 1.00 59.78 476 ALA A CA 1
ATOM 3899 C C . ALA A 1 476 ? -18.762 1.112 3.021 1.00 59.78 476 ALA A C 1
ATOM 3901 O O . ALA A 1 476 ? -18.519 1.474 1.874 1.00 59.78 476 ALA A O 1
ATOM 3902 N N . LYS A 1 477 ? -18.283 1.773 4.081 1.00 61.25 477 LYS A N 1
ATOM 3903 C CA . LYS A 1 477 ? -17.538 3.039 4.005 1.00 61.25 477 LYS A CA 1
ATOM 3904 C C . LYS A 1 477 ? -16.182 2.853 3.329 1.00 61.25 477 LYS A C 1
ATOM 3906 O O . LYS A 1 477 ? -15.677 3.783 2.712 1.00 61.25 477 LYS A O 1
ATOM 3911 N N . TYR A 1 478 ? -15.628 1.642 3.393 1.00 64.69 478 TYR A N 1
ATOM 3912 C CA . TYR A 1 478 ? -14.372 1.307 2.730 1.00 64.69 478 TYR A CA 1
ATOM 3913 C C . TYR A 1 478 ? -14.515 1.245 1.216 1.00 64.69 478 TYR A C 1
ATOM 3915 O O . TYR A 1 478 ? -13.598 1.667 0.529 1.00 64.69 478 TYR A O 1
ATOM 3923 N N . LEU A 1 479 ? -15.678 0.850 0.684 1.00 63.31 479 LEU A N 1
ATOM 3924 C CA . LEU A 1 479 ? -15.923 0.917 -0.760 1.00 63.31 479 LEU A CA 1
ATOM 3925 C C . LEU A 1 479 ? -15.836 2.365 -1.258 1.00 63.31 479 LEU A C 1
ATOM 3927 O O . LEU A 1 479 ? -15.151 2.619 -2.239 1.00 63.31 479 LEU A O 1
ATOM 3931 N N . LEU A 1 480 ? -16.441 3.321 -0.538 1.00 59.03 480 LEU A N 1
ATOM 3932 C CA . LEU A 1 480 ? -16.409 4.750 -0.887 1.00 59.03 480 LEU A CA 1
ATOM 3933 C C . LEU A 1 480 ? -15.000 5.355 -0.796 1.00 59.03 480 LEU A C 1
ATOM 3935 O O . LEU A 1 480 ? -14.610 6.130 -1.665 1.00 59.03 480 LEU A O 1
ATOM 3939 N N . LEU A 1 481 ? -14.230 4.983 0.231 1.00 55.72 481 LEU A N 1
ATOM 3940 C CA . LEU A 1 481 ? -12.852 5.453 0.408 1.00 55.72 481 LEU A CA 1
ATOM 3941 C C . LEU A 1 481 ? -11.870 4.833 -0.588 1.00 55.72 481 LEU A C 1
ATOM 3943 O O . LEU A 1 481 ? -10.787 5.377 -0.753 1.00 55.72 481 LEU A O 1
ATOM 3947 N N . LEU A 1 482 ? -12.242 3.734 -1.250 1.00 61.72 482 LEU A N 1
ATOM 3948 C CA . LEU A 1 482 ? -11.436 3.083 -2.282 1.00 61.72 482 LEU A CA 1
ATOM 3949 C C . LEU A 1 482 ? -11.753 3.572 -3.692 1.00 61.72 482 LEU A C 1
ATOM 3951 O O . LEU A 1 482 ? -10.876 3.516 -4.546 1.00 61.72 482 LEU A O 1
ATOM 3955 N N . VAL A 1 483 ? -12.950 4.125 -3.931 1.00 59.50 483 VAL A N 1
ATOM 3956 C CA . VAL A 1 483 ? -13.255 4.792 -5.209 1.00 59.50 483 VAL A CA 1
ATOM 3957 C C . VAL A 1 483 ? -12.234 5.890 -5.498 1.00 59.50 483 VAL A C 1
ATOM 3959 O O . VAL A 1 483 ? -11.776 5.995 -6.626 1.00 59.50 483 VAL A O 1
ATOM 3962 N N . ILE A 1 484 ? -11.832 6.671 -4.492 1.00 55.75 484 ILE A N 1
ATOM 3963 C CA . ILE A 1 484 ? -10.883 7.781 -4.667 1.00 55.75 484 ILE A CA 1
ATOM 3964 C C . ILE A 1 484 ? -9.506 7.270 -5.147 1.00 55.75 484 ILE A C 1
ATOM 3966 O O . ILE A 1 484 ? -9.104 7.667 -6.238 1.00 55.75 484 ILE A O 1
ATOM 3970 N N . PRO A 1 485 ? -8.828 6.345 -4.435 1.00 57.44 485 PRO A N 1
ATOM 3971 C CA . PRO A 1 485 ? -7.643 5.646 -4.918 1.00 57.44 485 PRO A CA 1
ATOM 3972 C C . PRO A 1 485 ? -7.783 5.088 -6.333 1.00 57.44 485 PRO A C 1
ATOM 3974 O O . PRO A 1 485 ? -6.982 5.372 -7.221 1.00 57.44 485 PRO A O 1
ATOM 3977 N N . PHE A 1 486 ? -8.866 4.349 -6.574 1.00 59.94 486 PHE A N 1
ATOM 3978 C CA . PHE A 1 486 ? -9.067 3.659 -7.837 1.00 59.94 486 PHE A CA 1
ATOM 3979 C C . PHE A 1 486 ? -9.405 4.590 -9.013 1.00 59.94 486 PHE A C 1
ATOM 3981 O O . PHE A 1 486 ? -9.283 4.180 -10.162 1.00 59.94 486 PHE A O 1
ATOM 3988 N N . MET A 1 487 ? -9.797 5.840 -8.755 1.00 55.44 487 MET A N 1
ATOM 3989 C CA . MET A 1 487 ? -10.047 6.868 -9.773 1.00 55.44 487 MET A CA 1
ATOM 3990 C C . MET A 1 487 ? -8.810 7.717 -10.097 1.00 55.44 487 MET A C 1
ATOM 3992 O O . MET A 1 487 ? -8.870 8.536 -11.015 1.00 55.44 487 MET A O 1
ATOM 3996 N N . THR A 1 488 ? -7.706 7.582 -9.351 1.00 54.53 488 THR A N 1
ATOM 3997 C CA . THR A 1 488 ? -6.593 8.544 -9.420 1.00 54.53 488 THR A CA 1
ATOM 3998 C C . THR A 1 488 ? -5.228 7.867 -9.558 1.00 54.53 488 THR A C 1
ATOM 4000 O O . THR A 1 488 ? -4.685 7.396 -8.579 1.00 54.53 488 THR A O 1
ATOM 4003 N N . GLY A 1 489 ? -4.612 7.880 -10.743 1.00 58.31 489 GLY A N 1
ATOM 4004 C CA . GLY A 1 489 ? -3.240 7.384 -10.971 1.00 58.31 489 GLY A CA 1
ATOM 4005 C C . GLY A 1 489 ? -3.046 5.872 -10.765 1.00 58.31 489 GLY A C 1
ATOM 4006 O O . GLY A 1 489 ? -3.900 5.189 -10.203 1.00 58.31 489 GLY A O 1
ATOM 4007 N N . TYR A 1 490 ? -1.916 5.319 -11.214 1.00 66.94 490 TYR A N 1
ATOM 4008 C CA . TYR A 1 490 ? -1.609 3.889 -11.056 1.00 66.94 490 TYR A CA 1
ATOM 4009 C C . TYR A 1 490 ? -0.927 3.585 -9.713 1.00 66.94 490 TYR A C 1
ATOM 4011 O O . TYR A 1 490 ? 0.219 3.176 -9.634 1.00 66.94 490 TYR A O 1
ATOM 4019 N N . GLN A 1 491 ? -1.639 3.823 -8.617 1.00 62.31 491 GLN A N 1
ATOM 4020 C CA . GLN A 1 491 ? -1.067 4.004 -7.272 1.00 62.31 491 GLN A CA 1
ATOM 4021 C C . GLN A 1 491 ? -0.317 2.803 -6.682 1.00 62.31 491 GLN A C 1
ATOM 4023 O O . GLN A 1 491 ? 0.491 2.969 -5.771 1.00 62.31 491 GLN A O 1
ATOM 4028 N N . ILE A 1 492 ? -0.594 1.594 -7.170 1.00 61.22 492 ILE A N 1
ATOM 4029 C CA . ILE A 1 492 ? -0.000 0.354 -6.657 1.00 61.22 492 ILE A CA 1
ATOM 4030 C C . ILE A 1 492 ? 1.477 0.206 -7.076 1.00 61.22 492 ILE A C 1
ATOM 4032 O O . ILE A 1 492 ? 2.234 -0.525 -6.438 1.00 61.22 492 ILE A O 1
ATOM 4036 N N . THR A 1 493 ? 1.931 0.978 -8.069 1.00 65.56 493 THR A N 1
ATOM 4037 C CA . THR A 1 493 ? 3.352 1.070 -8.444 1.00 65.56 493 THR A CA 1
ATOM 4038 C C . THR A 1 493 ? 4.223 1.709 -7.371 1.00 65.56 493 THR A C 1
ATOM 4040 O O . THR A 1 493 ? 5.449 1.694 -7.483 1.00 65.56 493 THR A O 1
ATOM 4043 N N . HIS A 1 494 ? 3.618 2.344 -6.366 1.00 76.06 494 HIS A N 1
ATOM 4044 C CA . HIS A 1 494 ? 4.323 3.135 -5.369 1.00 76.06 494 HIS A CA 1
ATOM 4045 C C . HIS A 1 494 ? 4.005 2.633 -3.959 1.00 76.06 494 HIS A C 1
ATOM 4047 O O . HIS A 1 494 ? 2.864 2.292 -3.642 1.00 76.06 494 HIS A O 1
ATOM 4053 N N . ALA A 1 495 ? 5.028 2.588 -3.102 1.00 79.12 495 ALA A N 1
ATOM 4054 C CA . ALA A 1 495 ? 4.904 2.050 -1.751 1.00 79.12 495 ALA A CA 1
ATOM 4055 C C . ALA A 1 495 ? 3.929 2.850 -0.870 1.00 79.12 495 ALA A C 1
ATOM 4057 O O . ALA A 1 495 ? 3.202 2.256 -0.078 1.00 79.12 495 ALA A O 1
ATOM 4058 N N . ASP A 1 496 ? 3.879 4.178 -1.013 1.00 80.12 496 ASP A N 1
ATOM 4059 C CA . ASP A 1 496 ? 2.928 5.040 -0.300 1.00 80.12 496 ASP A CA 1
ATOM 4060 C C . ASP A 1 496 ? 1.481 4.748 -0.689 1.00 80.12 496 ASP A C 1
ATOM 4062 O O . ASP A 1 496 ? 0.624 4.557 0.181 1.00 80.12 496 ASP A O 1
ATOM 4066 N N . GLY A 1 497 ? 1.215 4.674 -1.992 1.00 79.62 497 GLY A N 1
ATOM 4067 C CA . GLY A 1 497 ? -0.114 4.383 -2.504 1.00 79.62 497 GLY A CA 1
ATOM 4068 C C . GLY A 1 497 ? -0.598 2.993 -2.121 1.00 79.62 497 GLY A C 1
ATOM 4069 O O . GLY A 1 497 ? -1.687 2.858 -1.556 1.00 79.62 497 GLY A O 1
ATOM 4070 N N . ALA A 1 498 ? 0.238 1.973 -2.331 1.00 80.69 498 ALA A N 1
ATOM 4071 C CA . ALA A 1 498 ? -0.062 0.608 -1.915 1.00 80.69 498 ALA A CA 1
ATOM 4072 C C . ALA A 1 498 ? -0.329 0.529 -0.401 1.00 80.69 498 ALA A C 1
ATOM 4074 O O . ALA A 1 498 ? -1.349 -0.025 0.018 1.00 80.69 498 ALA A O 1
ATOM 4075 N N . PHE A 1 499 ? 0.519 1.150 0.426 1.00 86.38 499 PHE A N 1
ATOM 4076 C CA . PHE A 1 499 ? 0.331 1.163 1.875 1.00 86.38 499 PHE A CA 1
ATOM 4077 C C . PHE A 1 499 ? -1.023 1.753 2.277 1.00 86.38 499 PHE A C 1
ATOM 4079 O O . PHE A 1 499 ? -1.774 1.103 3.002 1.00 86.38 499 PHE A O 1
ATOM 4086 N N . VAL A 1 500 ? -1.375 2.944 1.781 1.00 83.81 500 VAL A N 1
ATOM 4087 C CA . VAL A 1 500 ? -2.632 3.622 2.144 1.00 83.81 500 VAL A CA 1
ATOM 4088 C C . VAL A 1 500 ? -3.855 2.837 1.664 1.00 83.81 500 VAL A C 1
ATOM 4090 O O . VAL A 1 500 ? -4.797 2.654 2.437 1.00 83.81 500 VAL A O 1
ATOM 4093 N N . VAL A 1 501 ? -3.842 2.320 0.432 1.00 79.81 501 VAL A N 1
ATOM 4094 C CA . VAL A 1 501 ? -4.960 1.542 -0.130 1.00 79.81 501 VAL A CA 1
ATOM 4095 C C . VAL A 1 501 ? -5.207 0.267 0.668 1.00 79.81 501 VAL A C 1
ATOM 4097 O O . VAL A 1 501 ? -6.329 0.027 1.125 1.00 79.81 501 VAL A O 1
ATOM 4100 N N . PHE A 1 502 ? -4.167 -0.539 0.888 1.00 79.56 502 PHE A N 1
ATOM 4101 C CA . PHE A 1 502 ? -4.309 -1.810 1.598 1.00 79.56 502 PHE A CA 1
ATOM 4102 C C . PHE A 1 502 ? -4.536 -1.620 3.102 1.00 79.56 502 PHE A C 1
ATOM 4104 O O . PHE A 1 502 ? -5.262 -2.411 3.715 1.00 79.56 502 PHE A O 1
ATOM 4111 N N . PHE A 1 503 ? -4.015 -0.537 3.687 1.00 80.50 503 PHE A N 1
ATOM 4112 C CA . PHE A 1 503 ? -4.359 -0.121 5.043 1.00 80.50 503 PHE A CA 1
ATOM 4113 C C . PHE A 1 503 ? -5.846 0.222 5.167 1.00 80.50 503 PHE A C 1
ATOM 4115 O O . PHE A 1 503 ? -6.503 -0.279 6.076 1.00 80.50 503 PHE A O 1
ATOM 4122 N N . LEU A 1 504 ? -6.411 1.023 4.257 1.00 77.25 504 LEU A N 1
ATOM 4123 C CA . LEU A 1 504 ? -7.837 1.377 4.283 1.00 77.25 504 LEU A CA 1
ATOM 4124 C C . LEU A 1 504 ? -8.742 0.166 4.014 1.00 77.25 504 LEU A C 1
ATOM 4126 O O . LEU A 1 504 ? -9.790 0.041 4.644 1.00 77.25 504 LEU A O 1
ATOM 4130 N N . LEU A 1 505 ? -8.319 -0.748 3.135 1.00 72.25 505 LEU A N 1
ATOM 4131 C CA . LEU A 1 505 ? -9.011 -2.015 2.860 1.00 72.25 505 LEU A CA 1
ATOM 4132 C C . LEU A 1 505 ? -9.081 -2.943 4.072 1.00 72.25 505 LEU A C 1
ATOM 4134 O O . LEU A 1 505 ? -10.059 -3.672 4.245 1.00 72.25 505 LEU A O 1
ATOM 4138 N N . SER A 1 506 ? -8.030 -2.948 4.887 1.00 66.94 506 SER A N 1
ATOM 4139 C CA . SER A 1 506 ? -7.910 -3.879 6.011 1.00 66.94 506 SER A CA 1
ATOM 4140 C C . SER A 1 506 ? -8.257 -3.242 7.357 1.00 66.94 506 SER A C 1
ATOM 4142 O O . SER A 1 506 ? -8.569 -3.935 8.325 1.00 66.94 506 SER A O 1
ATOM 4144 N N . GLY A 1 507 ? -8.245 -1.912 7.424 1.00 54.97 507 GLY A N 1
ATOM 4145 C CA . GLY A 1 507 ? -8.512 -1.101 8.602 1.00 54.97 507 GLY A CA 1
ATOM 4146 C C . GLY A 1 507 ? -9.986 -1.099 8.985 1.00 54.97 507 GLY A C 1
ATOM 4147 O O . GLY A 1 507 ? -10.661 -0.092 8.834 1.00 54.97 507 GLY A O 1
ATOM 4148 N N . THR A 1 508 ? -10.511 -2.238 9.444 1.00 52.03 508 THR A N 1
ATOM 4149 C CA . THR A 1 508 ? -11.337 -2.417 10.658 1.00 52.03 508 THR A CA 1
ATOM 4150 C C . THR A 1 508 ? -12.091 -3.750 10.596 1.00 52.03 508 THR A C 1
ATOM 4152 O O . THR A 1 508 ? -13.309 -3.800 10.422 1.00 52.03 508 THR A O 1
ATOM 4155 N N . ARG A 1 509 ? -11.403 -4.869 10.828 1.00 47.69 509 ARG A N 1
ATOM 4156 C CA . ARG A 1 509 ? -12.111 -6.032 11.376 1.00 47.69 509 ARG A CA 1
ATOM 4157 C C . ARG A 1 509 ? -12.577 -5.684 12.795 1.00 47.69 509 ARG A C 1
ATOM 4159 O O . ARG A 1 509 ? -11.798 -5.667 13.747 1.00 47.69 509 ARG A O 1
ATOM 4166 N N . ILE A 1 510 ? -13.853 -5.320 12.904 1.00 41.66 510 ILE A N 1
ATOM 4167 C CA . ILE A 1 510 ? -14.623 -5.321 14.146 1.00 41.66 510 ILE A CA 1
ATOM 4168 C C . ILE A 1 510 ? -14.947 -6.788 14.422 1.00 41.66 510 ILE A C 1
ATOM 4170 O O . ILE A 1 510 ? -15.745 -7.395 13.714 1.00 41.66 510 ILE A O 1
ATOM 4174 N N . ILE A 1 511 ? -14.309 -7.374 15.430 1.00 39.44 511 ILE A N 1
ATOM 4175 C CA . ILE A 1 511 ? -14.837 -8.580 16.063 1.00 39.44 511 ILE A CA 1
ATOM 4176 C C . ILE A 1 511 ? -15.654 -8.080 17.251 1.00 39.44 511 ILE A C 1
ATOM 4178 O O . ILE A 1 511 ? -15.127 -7.892 18.340 1.00 39.44 511 ILE A O 1
ATOM 4182 N N . GLU A 1 512 ? -16.940 -7.824 17.024 1.00 40.09 512 GLU A N 1
ATOM 4183 C CA . GLU A 1 512 ? -17.937 -7.766 18.092 1.00 40.09 512 GLU A CA 1
ATOM 4184 C C . GLU A 1 512 ? -18.992 -8.842 17.807 1.00 40.09 512 GLU A C 1
ATOM 4186 O O . GLU A 1 512 ? -19.767 -8.759 16.856 1.00 40.09 512 GLU A O 1
ATOM 4191 N N . ASN A 1 513 ? -18.932 -9.903 18.619 1.00 34.78 513 ASN A N 1
ATOM 4192 C CA . ASN A 1 513 ? -19.999 -10.811 19.062 1.00 34.78 513 ASN A CA 1
ATOM 4193 C C . ASN A 1 513 ? -20.985 -11.466 18.067 1.00 34.78 513 ASN A C 1
ATOM 4195 O O . ASN A 1 513 ? -21.811 -12.259 18.506 1.00 34.78 513 ASN A O 1
ATOM 4199 N N . SER A 1 514 ? -20.880 -11.273 16.750 1.00 39.19 514 SER A N 1
ATOM 4200 C CA . SER A 1 514 ? -21.767 -11.921 15.755 1.00 39.19 514 SER A CA 1
ATOM 4201 C C . SER A 1 514 ? -21.105 -13.055 14.949 1.00 39.19 514 SER A C 1
ATOM 4203 O O . SER A 1 514 ? -21.674 -13.563 13.979 1.00 39.19 514 SER A O 1
ATOM 4205 N N . ARG A 1 515 ? -19.905 -13.486 15.376 1.00 44.53 515 ARG A N 1
ATOM 4206 C CA . ARG A 1 515 ? -18.995 -14.410 14.668 1.00 44.53 515 ARG A CA 1
ATOM 4207 C C . ARG A 1 515 ? -19.678 -15.686 14.146 1.00 44.53 515 ARG A C 1
ATOM 4209 O O . ARG A 1 515 ? -19.432 -16.058 13.006 1.00 44.53 515 ARG A O 1
ATOM 4216 N N . SER A 1 516 ? -20.550 -16.343 14.914 1.00 46.44 516 SER A N 1
ATOM 4217 C CA . SER A 1 516 ? -21.028 -17.695 14.566 1.00 46.44 516 SER A CA 1
ATOM 4218 C C . SER A 1 516 ? -22.026 -17.753 13.401 1.00 46.44 516 SER A C 1
ATOM 4220 O O . SER A 1 516 ? -21.958 -18.679 12.598 1.00 46.44 516 SER A O 1
ATOM 4222 N N . LYS A 1 517 ? -22.926 -16.769 13.256 1.00 44.06 517 LYS A N 1
ATOM 4223 C CA . LYS A 1 517 ? -23.948 -16.767 12.185 1.00 44.06 517 LYS A CA 1
ATOM 4224 C C . LYS A 1 517 ? -23.457 -16.165 10.866 1.00 44.06 517 LYS A C 1
ATOM 4226 O O . LYS A 1 517 ? -24.004 -16.490 9.815 1.00 44.06 517 LYS A O 1
ATOM 4231 N N . LEU A 1 518 ? -22.458 -15.277 10.911 1.00 49.72 518 LEU A N 1
ATOM 4232 C CA . LEU A 1 518 ? -21.902 -14.650 9.709 1.00 49.72 518 LEU A CA 1
ATOM 4233 C C . LEU A 1 518 ? -20.820 -15.520 9.055 1.00 49.72 518 LEU A C 1
ATOM 4235 O O . LEU A 1 518 ? -20.741 -15.557 7.831 1.00 49.72 518 LEU A O 1
ATOM 4239 N N . LEU A 1 519 ? -20.014 -16.236 9.854 1.00 55.31 519 LEU A N 1
ATOM 4240 C CA . LEU A 1 519 ? -18.932 -17.088 9.349 1.00 55.31 519 LEU A CA 1
ATOM 4241 C C . LEU A 1 519 ? -19.455 -18.175 8.402 1.00 55.31 519 LEU A C 1
ATOM 4243 O O . LEU A 1 519 ? -18.973 -18.247 7.277 1.00 55.31 519 LEU A O 1
ATOM 4247 N N . SER A 1 520 ? -20.520 -18.896 8.772 1.00 53.62 520 SER A N 1
ATOM 4248 C CA . SER A 1 520 ? -21.073 -19.968 7.926 1.00 53.62 520 SER A CA 1
ATOM 4249 C C . SER A 1 520 ? -21.588 -19.482 6.564 1.00 53.62 520 SER A C 1
ATOM 4251 O O . SER A 1 520 ? -21.484 -20.203 5.576 1.00 53.62 520 SER A O 1
ATOM 4253 N N . LYS A 1 521 ? -22.097 -18.243 6.474 1.00 55.72 521 LYS A N 1
ATOM 4254 C CA . LYS A 1 521 ? -22.533 -17.630 5.203 1.00 55.72 521 LYS A CA 1
ATOM 4255 C C . LYS A 1 521 ? -21.372 -17.085 4.367 1.00 55.72 521 LYS A C 1
ATOM 4257 O O . LYS A 1 521 ? -21.485 -16.999 3.149 1.00 55.72 521 LYS A O 1
ATOM 4262 N N . VAL A 1 522 ? -20.267 -16.698 5.004 1.00 66.88 522 VAL A N 1
ATOM 4263 C CA . VAL A 1 522 ? -19.068 -16.170 4.332 1.00 66.88 522 VAL A CA 1
ATOM 4264 C C . VAL A 1 522 ? -18.154 -17.299 3.850 1.00 66.88 522 VAL A C 1
ATOM 4266 O O . VAL A 1 522 ? -17.414 -17.104 2.889 1.00 66.88 522 VAL A O 1
ATOM 4269 N N . ASP A 1 523 ? -18.211 -18.480 4.463 1.00 73.06 523 ASP A N 1
ATOM 4270 C CA . ASP A 1 523 ? -17.329 -19.596 4.116 1.00 73.06 523 ASP A CA 1
ATOM 4271 C C . ASP A 1 523 ? -17.542 -20.097 2.683 1.00 73.06 523 ASP A C 1
ATOM 4273 O O . ASP A 1 523 ? -16.560 -20.311 1.976 1.00 73.06 523 ASP A O 1
ATOM 4277 N N . LEU A 1 524 ? -18.784 -20.135 2.185 1.00 73.81 524 LEU A N 1
ATOM 4278 C CA . LEU A 1 524 ? -19.042 -20.419 0.767 1.00 73.81 524 LEU A CA 1
ATOM 4279 C C . LEU A 1 524 ? -18.393 -19.368 -0.149 1.00 73.81 524 LEU A C 1
ATOM 4281 O O . LEU A 1 524 ? -17.761 -19.716 -1.140 1.00 73.81 524 LEU A O 1
ATOM 4285 N N . MET A 1 525 ? -18.496 -18.084 0.200 1.00 74.81 525 MET A N 1
ATOM 4286 C CA . MET A 1 525 ? -17.910 -16.997 -0.588 1.00 74.81 525 MET A CA 1
ATOM 4287 C C . MET A 1 525 ? -16.376 -17.030 -0.572 1.00 74.81 525 MET A C 1
ATOM 4289 O O . MET A 1 525 ? -15.752 -16.758 -1.593 1.00 74.81 525 MET A O 1
ATOM 4293 N N . LYS A 1 526 ? -15.762 -17.416 0.554 1.00 80.44 526 LYS A N 1
ATOM 4294 C CA . LYS A 1 526 ? -14.313 -17.658 0.643 1.00 80.44 526 LYS A CA 1
ATOM 4295 C C . LYS A 1 526 ? -13.889 -18.850 -0.206 1.00 80.44 526 LYS A C 1
ATOM 4297 O O . LYS A 1 526 ? -12.865 -18.758 -0.867 1.00 80.44 526 LYS A O 1
ATOM 4302 N N . ILE A 1 527 ? -14.664 -19.939 -0.207 1.00 83.06 527 ILE A N 1
ATOM 4303 C CA . ILE A 1 527 ? -14.386 -21.115 -1.043 1.00 83.06 527 ILE A CA 1
ATOM 4304 C C . ILE A 1 527 ? -14.484 -20.740 -2.524 1.00 83.06 527 ILE A C 1
ATOM 4306 O O . ILE A 1 527 ? -13.563 -21.041 -3.275 1.00 83.06 527 ILE A O 1
ATOM 4310 N N . ILE A 1 528 ? -15.542 -20.034 -2.937 1.00 83.31 528 ILE A N 1
ATOM 4311 C CA . ILE A 1 528 ? -15.695 -19.541 -4.316 1.00 83.31 528 ILE A CA 1
ATOM 4312 C C . ILE A 1 528 ? -14.507 -18.659 -4.694 1.00 83.31 528 ILE A C 1
ATOM 4314 O O . ILE A 1 528 ? -13.887 -18.866 -5.735 1.00 83.31 528 ILE A O 1
ATOM 4318 N N . TRP A 1 529 ? -14.154 -17.706 -3.831 1.00 85.62 529 TRP A N 1
ATOM 4319 C CA . TRP A 1 529 ? -13.036 -16.813 -4.091 1.00 85.62 529 TRP A CA 1
ATOM 4320 C C . TRP A 1 529 ? -11.695 -17.563 -4.147 1.00 85.62 529 TRP A C 1
ATOM 4322 O O . TRP A 1 529 ? -10.884 -17.267 -5.018 1.00 85.62 529 TRP A O 1
ATOM 4332 N N . MET A 1 530 ? -11.490 -18.582 -3.309 1.00 88.38 530 MET A N 1
ATOM 4333 C CA . MET A 1 530 ? -10.312 -19.453 -3.344 1.00 88.38 530 MET A CA 1
ATOM 4334 C C . MET A 1 530 ? -10.234 -20.236 -4.658 1.00 88.38 530 MET A C 1
ATOM 4336 O O . MET A 1 530 ? -9.197 -20.221 -5.312 1.00 88.38 530 MET A O 1
ATOM 4340 N N . VAL A 1 531 ? -11.323 -20.895 -5.067 1.00 86.88 531 VAL A N 1
ATOM 4341 C CA . VAL A 1 531 ? -11.380 -21.658 -6.325 1.00 86.88 531 VAL A CA 1
ATOM 4342 C C . VAL A 1 531 ? -11.099 -20.745 -7.514 1.00 86.88 531 VAL A C 1
ATOM 4344 O O . VAL A 1 531 ? -10.322 -21.104 -8.395 1.00 86.88 531 VAL A O 1
ATOM 4347 N N . PHE A 1 532 ? -11.670 -19.541 -7.512 1.00 86.69 532 PHE A N 1
ATOM 4348 C CA . PHE A 1 532 ? -11.440 -18.555 -8.562 1.00 86.69 532 PHE A CA 1
ATOM 4349 C C . PHE A 1 532 ? -9.993 -18.043 -8.563 1.00 86.69 532 PHE A C 1
ATOM 4351 O O . PHE A 1 532 ? -9.377 -17.963 -9.623 1.00 86.69 532 PHE A O 1
ATOM 4358 N N . ALA A 1 533 ? -9.419 -17.767 -7.386 1.00 85.69 533 ALA A N 1
ATOM 4359 C CA . ALA A 1 533 ? -8.022 -17.362 -7.246 1.00 85.69 533 ALA A CA 1
ATOM 4360 C C . ALA A 1 533 ? -7.057 -18.435 -7.738 1.00 85.69 533 ALA A C 1
ATOM 4362 O O . ALA A 1 533 ? -6.131 -18.119 -8.481 1.00 85.69 533 ALA A O 1
ATOM 4363 N N . ILE A 1 534 ? -7.294 -19.700 -7.395 1.00 88.81 534 ILE A N 1
ATOM 4364 C CA . ILE A 1 534 ? -6.494 -20.823 -7.887 1.00 88.81 534 ILE A CA 1
ATOM 4365 C C . ILE A 1 534 ? -6.662 -20.967 -9.399 1.00 88.81 534 ILE A C 1
ATOM 4367 O O . ILE A 1 534 ? -5.663 -21.010 -10.109 1.00 88.81 534 ILE A O 1
ATOM 4371 N N . GLY A 1 535 ? -7.901 -21.011 -9.896 1.00 86.94 535 GLY A N 1
ATOM 4372 C CA . GLY A 1 535 ? -8.192 -21.236 -11.312 1.00 86.94 535 GLY A CA 1
ATOM 4373 C C . GLY A 1 535 ? -7.567 -20.180 -12.221 1.00 86.94 535 GLY A C 1
ATOM 4374 O O . GLY A 1 535 ? -6.897 -20.527 -13.191 1.00 86.94 535 GLY A O 1
ATOM 4375 N N . ILE A 1 536 ? -7.714 -18.898 -11.870 1.00 84.94 536 ILE A N 1
ATOM 4376 C CA . ILE A 1 536 ? -7.087 -17.802 -12.616 1.00 84.94 536 ILE A CA 1
ATOM 4377 C C . ILE A 1 536 ? -5.564 -17.895 -12.530 1.00 84.94 536 ILE A C 1
ATOM 4379 O O . ILE A 1 536 ? -4.897 -17.796 -13.556 1.00 84.94 536 ILE A O 1
ATOM 4383 N N . SER A 1 537 ? -5.006 -18.111 -11.335 1.00 85.94 537 SER A N 1
ATOM 4384 C CA . SER A 1 537 ? -3.550 -18.189 -11.176 1.00 85.94 537 SER A CA 1
ATOM 4385 C C . SER A 1 537 ? -2.951 -19.335 -11.999 1.00 85.94 537 SER A C 1
ATOM 4387 O O . SER A 1 537 ? -1.977 -19.145 -12.722 1.00 85.94 537 SER A O 1
ATOM 4389 N N . LEU A 1 538 ? -3.557 -20.524 -11.947 1.00 86.00 538 LEU A N 1
ATOM 4390 C CA . LEU A 1 538 ? -3.115 -21.670 -12.740 1.00 86.00 538 LEU A CA 1
ATOM 4391 C C . LEU A 1 538 ? -3.203 -21.384 -14.238 1.00 86.00 538 LEU A C 1
ATOM 4393 O O . LEU A 1 538 ? -2.299 -21.771 -14.969 1.00 86.00 538 LEU A O 1
ATOM 4397 N N . HIS A 1 539 ? -4.242 -20.679 -14.690 1.00 84.38 539 HIS A N 1
ATOM 4398 C CA . HIS A 1 539 ? -4.347 -20.289 -16.091 1.00 84.38 539 HIS A CA 1
ATOM 4399 C C . HIS A 1 539 ? -3.184 -19.389 -16.527 1.00 84.38 539 HIS A C 1
ATOM 4401 O O . HIS A 1 539 ? -2.571 -19.669 -17.553 1.00 84.38 539 HIS A O 1
ATOM 4407 N N . TYR A 1 540 ? -2.833 -18.366 -15.736 1.00 82.25 540 TYR A N 1
ATOM 4408 C CA . TYR A 1 540 ? -1.657 -17.528 -16.011 1.00 82.25 540 TYR A CA 1
ATOM 4409 C C . TYR A 1 540 ? -0.380 -18.357 -16.133 1.00 82.25 540 TYR A C 1
ATOM 4411 O O . TYR A 1 540 ? 0.376 -18.189 -17.086 1.00 82.25 540 TYR A O 1
ATOM 4419 N N . LEU A 1 541 ? -0.163 -19.284 -15.199 1.00 81.25 541 LEU A N 1
ATOM 4420 C CA . LEU A 1 541 ? 1.026 -20.131 -15.194 1.00 81.25 541 LEU A CA 1
ATOM 4421 C C . LEU A 1 541 ? 1.087 -21.044 -16.429 1.00 81.25 541 LEU A C 1
ATOM 4423 O O . LEU A 1 541 ? 2.123 -21.145 -17.078 1.00 81.25 541 LEU A O 1
ATOM 4427 N N . VAL A 1 542 ? -0.032 -21.685 -16.770 1.00 81.94 542 VAL A N 1
ATOM 4428 C CA . VAL A 1 542 ? -0.158 -22.563 -17.940 1.00 81.94 542 VAL A CA 1
ATOM 4429 C C . VAL A 1 542 ? 0.094 -21.780 -19.226 1.00 81.94 542 VAL A C 1
ATOM 4431 O O . VAL A 1 542 ? 0.892 -22.206 -20.058 1.00 81.94 542 VAL A O 1
ATOM 4434 N N . PHE A 1 543 ? -0.533 -20.613 -19.373 1.00 75.12 543 PHE A N 1
ATOM 4435 C CA . PHE A 1 543 ? -0.357 -19.770 -20.552 1.00 75.12 543 PHE A CA 1
ATOM 4436 C C . PHE A 1 543 ? 1.089 -19.284 -20.697 1.00 75.12 543 PHE A C 1
ATOM 4438 O O . PHE A 1 543 ? 1.616 -19.260 -21.806 1.00 75.12 543 PHE A O 1
ATOM 4445 N N . ALA A 1 544 ? 1.759 -18.961 -19.586 1.00 73.00 544 ALA A N 1
ATOM 4446 C CA . ALA A 1 544 ? 3.173 -18.597 -19.591 1.00 73.00 544 ALA A CA 1
ATOM 4447 C C . ALA A 1 544 ? 4.058 -19.726 -20.133 1.00 73.00 544 ALA A C 1
ATOM 4449 O O . ALA A 1 544 ? 4.932 -19.470 -20.952 1.00 73.00 544 ALA A O 1
ATOM 4450 N N . ILE A 1 545 ? 3.808 -20.970 -19.715 1.00 71.75 545 ILE A N 1
ATOM 4451 C CA . ILE A 1 545 ? 4.585 -22.139 -20.149 1.00 71.75 545 ILE A CA 1
ATOM 4452 C C . ILE A 1 545 ? 4.362 -22.420 -21.642 1.00 71.75 545 ILE A C 1
ATOM 4454 O O . ILE A 1 545 ? 5.326 -22.556 -22.392 1.00 71.75 545 ILE A O 1
ATOM 4458 N N . PHE A 1 546 ? 3.104 -22.456 -22.092 1.00 68.38 546 PHE A N 1
ATOM 4459 C CA . PHE A 1 546 ? 2.769 -22.814 -23.476 1.00 68.38 546 PHE A CA 1
ATOM 4460 C C . PHE A 1 546 ? 3.094 -21.730 -24.507 1.00 68.38 546 PHE A C 1
ATOM 4462 O O . PHE A 1 546 ? 3.173 -22.031 -25.690 1.00 68.38 546 PHE A O 1
ATOM 4469 N N . ARG A 1 547 ? 3.308 -20.474 -24.100 1.00 62.97 547 ARG A N 1
ATOM 4470 C CA . ARG A 1 547 ? 3.734 -19.408 -25.025 1.00 62.97 547 ARG A CA 1
ATOM 4471 C C . ARG A 1 547 ? 5.189 -19.568 -25.496 1.00 62.97 547 ARG A C 1
ATOM 4473 O O . ARG A 1 547 ? 5.578 -18.907 -26.454 1.00 62.97 547 ARG A O 1
ATOM 4480 N N . HIS A 1 548 ? 5.979 -20.407 -24.819 1.00 50.47 548 HIS A N 1
ATOM 4481 C CA . HIS A 1 548 ? 7.397 -20.654 -25.109 1.00 50.47 548 HIS A CA 1
ATOM 4482 C C . HIS A 1 548 ? 7.690 -22.028 -25.738 1.00 50.47 548 HIS A C 1
ATOM 4484 O O . HIS A 1 548 ? 8.846 -22.294 -26.067 1.00 50.47 548 HIS A O 1
ATOM 4490 N N . THR A 1 549 ? 6.669 -22.872 -25.915 1.00 42.78 549 THR A N 1
ATOM 4491 C CA . THR A 1 549 ? 6.711 -24.106 -26.723 1.00 42.78 549 THR A CA 1
ATOM 4492 C C . THR A 1 549 ? 6.090 -23.849 -28.080 1.00 42.78 549 THR A C 1
ATOM 4494 O O . THR A 1 549 ? 6.684 -24.275 -29.091 1.00 42.78 549 THR A O 1
#

Sequence (549 aa):
MISHSILSLSLFIISLFLYRYSFPYPLVEYLSVFFPLFLLGFLPNFLYRRWGRIFTICFGVLFVRFGALTGALTTIPEWTSLHPLLWGAILGILSREHFLIFMGRGKQTADISDKDPIRRRLALNPSPGQKLPYWMEPDIWMVFFLSILVIERTLQYFPWSFETGINFADGFFIKGLSYREAFGLTWMYWDNIVPVIWYIFTEERCSSDLDNPNKHWIIGLTIGYLIQAVIILEQTFLNPNLLMMATGESLKVGRVAGLWRDSGSASWIIPTLGLYLAWKVWERRGIWRESSRRMLSIFILLITGILGLKLGKTFWLAYGAGLFGFLIYFVLRKILHPNDWIQGAFRTFVFVLILSFGFSLLWFGENQKLVPALSHASSLLKKTISGEKLDDLDYRSKLMNASMDLWKDSKFFGNGFGSMIVHLKDLKSPIQERPRNNFVDTPANFYLGWLGETGILGCLLLAMYVFLKTYIAQNAKYLLLLVIPFMTGYQITHADGAFVVFFLLSGTRIIENSRSKLLSKVDLMKIIWMVFAIGISLHYLVFAIFRHT